Protein AF-0000000076825259 (afdb_homodimer)

Structure (mmCIF, N/CA/C/O backbone):
data_AF-0000000076825259-model_v1
#
loop_
_entity.id
_entity.type
_entity.pdbx_description
1 polymer 'Uncharacterized protein'
#
loop_
_atom_site.group_PDB
_atom_site.id
_atom_site.type_symbol
_atom_site.label_atom_id
_atom_site.label_alt_id
_atom_site.label_comp_id
_atom_site.label_asym_id
_atom_site.label_entity_id
_atom_site.label_seq_id
_atom_site.pdbx_PDB_ins_code
_atom_site.Cartn_x
_atom_site.Cartn_y
_atom_site.Cartn_z
_atom_site.occupancy
_atom_site.B_iso_or_equiv
_atom_site.auth_seq_id
_atom_site.auth_comp_id
_atom_site.auth_asym_id
_atom_site.auth_atom_id
_atom_site.pdbx_PDB_model_num
ATOM 1 N N . ASP A 1 1 ? 4.707 6.188 11.031 1 58.16 1 ASP A N 1
ATOM 2 C CA . ASP A 1 1 ? 6.031 5.586 11.148 1 58.16 1 ASP A CA 1
ATOM 3 C C . ASP A 1 1 ? 6.48 5.535 12.609 1 58.16 1 ASP A C 1
ATOM 5 O O . ASP A 1 1 ? 5.793 6.055 13.492 1 58.16 1 ASP A O 1
ATOM 9 N N . GLY A 1 2 ? 7.48 4.73 12.797 1 63.31 2 GLY A N 1
ATOM 10 C CA . GLY A 1 2 ? 8.055 4.609 14.125 1 63.31 2 GLY A CA 1
ATOM 11 C C . GLY A 1 2 ? 8.508 5.938 14.703 1 63.31 2 GLY A C 1
ATOM 12 O O . GLY A 1 2 ? 8.711 6.059 15.914 1 63.31 2 GLY A O 1
ATOM 13 N N . HIS A 1 3 ? 8.562 6.957 13.906 1 67.62 3 HIS A N 1
ATOM 14 C CA . HIS A 1 3 ? 9 8.273 14.359 1 67.62 3 HIS A CA 1
ATOM 15 C C . HIS A 1 3 ? 7.816 9.203 14.586 1 67.62 3 HIS A C 1
ATOM 17 O O . HIS A 1 3 ? 7.996 10.391 14.852 1 67.62 3 HIS A O 1
ATOM 23 N N . ALA A 1 4 ? 6.652 8.648 14.461 1 72.81 4 ALA A N 1
ATOM 24 C CA . ALA A 1 4 ? 5.43 9.438 14.609 1 72.81 4 ALA A CA 1
ATOM 25 C C . ALA A 1 4 ? 5.434 10.641 13.68 1 72.81 4 ALA A C 1
ATOM 27 O O . ALA A 1 4 ? 5.148 11.766 14.102 1 72.81 4 ALA A O 1
ATOM 28 N N . ALA A 1 5 ? 5.891 10.367 12.516 1 82.06 5 ALA A N 1
ATOM 29 C CA . ALA A 1 5 ? 6.059 11.453 11.555 1 82.06 5 ALA A CA 1
ATOM 30 C C . ALA A 1 5 ? 5.285 11.172 10.273 1 82.06 5 ALA A C 1
ATOM 32 O O . ALA A 1 5 ? 4.965 10.016 9.969 1 82.06 5 ALA A O 1
ATOM 33 N N . VAL A 1 6 ? 4.996 12.242 9.602 1 83.31 6 VAL A N 1
ATOM 34 C CA . VAL A 1 6 ? 4.375 12.203 8.281 1 83.31 6 VAL A CA 1
ATOM 35 C C . VAL A 1 6 ? 5.34 12.758 7.242 1 83.31 6 VAL A C 1
ATOM 37 O O . VAL A 1 6 ? 5.949 13.812 7.449 1 83.31 6 VAL A O 1
ATOM 40 N N . PHE A 1 7 ? 5.539 11.953 6.242 1 87.38 7 PHE A N 1
ATOM 41 C CA . PHE A 1 7 ? 6.32 12.43 5.105 1 87.38 7 PHE A CA 1
ATOM 42 C C . PHE A 1 7 ? 5.406 12.852 3.961 1 87.38 7 PHE A C 1
ATOM 44 O O . PHE A 1 7 ? 4.559 12.078 3.516 1 87.38 7 PHE A O 1
ATOM 51 N N . LEU A 1 8 ? 5.582 14.07 3.521 1 84.69 8 LEU A N 1
ATOM 52 C CA . LEU A 1 8 ? 4.734 14.602 2.465 1 84.69 8 LEU A CA 1
ATOM 53 C C . LEU A 1 8 ? 5.57 15.055 1.272 1 84.69 8 LEU A C 1
ATOM 55 O O . LEU A 1 8 ? 6.488 15.867 1.425 1 84.69 8 LEU A O 1
ATOM 59 N N . ALA A 1 9 ? 5.223 14.453 0.192 1 86.5 9 ALA A N 1
ATOM 60 C CA . ALA A 1 9 ? 5.879 14.898 -1.033 1 86.5 9 ALA A CA 1
ATOM 61 C C . ALA A 1 9 ? 5.184 16.125 -1.615 1 86.5 9 ALA A C 1
ATOM 63 O O . ALA A 1 9 ? 3.961 16.25 -1.521 1 86.5 9 ALA A O 1
ATOM 64 N N . HIS A 1 10 ? 5.895 17.016 -2.115 1 80.31 10 HIS A N 1
ATOM 65 C CA . HIS A 1 10 ? 5.398 18.156 -2.865 1 80.31 10 HIS A CA 1
ATOM 66 C C . HIS A 1 10 ? 6.27 18.438 -4.086 1 80.31 10 HIS A C 1
ATOM 68 O O . HIS A 1 10 ? 7.34 17.844 -4.238 1 80.31 10 HIS A O 1
ATOM 74 N N . PRO A 1 11 ? 5.816 19.188 -5 1 80.19 11 PRO A N 1
ATOM 75 C CA . PRO A 1 11 ? 6.488 19.344 -6.293 1 80.19 11 PRO A CA 1
ATOM 76 C C . PRO A 1 11 ? 7.961 19.719 -6.152 1 80.19 11 PRO A C 1
ATOM 78 O O . PRO A 1 11 ? 8.781 19.344 -7 1 80.19 11 PRO A O 1
ATOM 81 N N . ASP A 1 12 ? 8.344 20.453 -5.094 1 87.56 12 ASP A N 1
ATOM 82 C CA . ASP A 1 12 ? 9.719 20.922 -4.953 1 87.56 12 ASP A CA 1
ATOM 83 C C . ASP A 1 12 ? 10.531 20 -4.051 1 87.56 12 ASP A C 1
ATOM 85 O O . ASP A 1 12 ? 11.727 20.203 -3.84 1 87.56 12 ASP A O 1
ATOM 89 N N . GLY A 1 13 ? 9.836 19.047 -3.51 1 91.19 13 GLY A N 1
ATOM 90 C CA . GLY A 1 13 ? 10.523 18.125 -2.615 1 91.19 13 GLY A CA 1
ATOM 91 C C . GLY A 1 13 ? 9.594 17.422 -1.649 1 91.19 13 GLY A C 1
ATOM 92 O O . GLY A 1 13 ? 8.5 16.984 -2.033 1 91.19 13 GLY A O 1
ATOM 93 N N . PHE A 1 14 ? 10.117 17.156 -0.468 1 90 14 PHE A N 1
ATOM 94 C CA . PHE A 1 14 ? 9.258 16.547 0.537 1 90 14 PHE A CA 1
ATOM 95 C C . PHE A 1 14 ? 9.57 17.078 1.925 1 90 14 PHE A C 1
ATOM 97 O O . PHE A 1 14 ? 10.664 17.594 2.166 1 90 14 PHE A O 1
ATOM 104 N N . ILE A 1 15 ? 8.594 16.969 2.811 1 87.81 15 ILE A N 1
ATOM 105 C CA . ILE A 1 15 ? 8.766 17.422 4.184 1 87.81 15 ILE A CA 1
ATOM 106 C C . ILE A 1 15 ? 8.492 16.281 5.148 1 87.81 15 ILE A C 1
ATOM 108 O O . ILE A 1 15 ? 7.789 15.32 4.805 1 87.81 15 ILE A O 1
ATOM 112 N N . ALA A 1 16 ? 9.148 16.297 6.203 1 89.06 16 ALA A N 1
ATOM 113 C CA . ALA A 1 16 ? 8.883 15.43 7.344 1 89.06 16 ALA A CA 1
ATOM 114 C C . ALA A 1 16 ? 8.367 16.234 8.531 1 89.06 16 ALA A C 1
ATOM 116 O O . ALA A 1 16 ? 8.977 17.234 8.93 1 89.06 16 ALA A O 1
ATOM 117 N N . VAL A 1 17 ? 7.25 15.836 8.977 1 85.06 17 VAL A N 1
ATOM 118 C CA . VAL A 1 17 ? 6.633 16.562 10.078 1 85.06 17 VAL A CA 1
ATOM 119 C C . VAL A 1 17 ? 6.215 15.586 11.172 1 85.06 17 VAL A C 1
ATOM 121 O O . VAL A 1 17 ? 5.621 14.539 10.883 1 85.06 17 VAL A O 1
ATOM 124 N N . ARG A 1 18 ? 6.574 15.953 12.359 1 83.88 18 ARG A N 1
ATOM 125 C CA . ARG A 1 18 ? 6.102 15.117 13.461 1 83.88 18 ARG A CA 1
ATOM 126 C C . ARG A 1 18 ? 4.609 15.328 13.703 1 83.88 18 ARG A C 1
ATOM 128 O O . ARG A 1 18 ? 4.133 16.469 13.727 1 83.88 18 ARG A O 1
ATOM 135 N N . THR A 1 19 ? 3.932 14.258 13.82 1 83.31 19 THR A N 1
ATOM 136 C CA . THR A 1 19 ? 2.482 14.305 13.984 1 83.31 19 THR A CA 1
ATOM 137 C C . THR A 1 19 ? 2.107 15.133 15.211 1 83.31 19 THR A C 1
ATOM 139 O O . THR A 1 19 ? 1.187 15.953 15.156 1 83.31 19 THR A O 1
ATOM 142 N N . LYS A 1 20 ? 2.809 14.906 16.266 1 83.5 20 LYS A N 1
ATOM 143 C CA . LYS A 1 20 ? 2.533 15.648 17.484 1 83.5 20 LYS A CA 1
ATOM 144 C C . LYS A 1 20 ? 2.67 17.156 17.266 1 83.5 20 LYS A C 1
ATOM 146 O O . LYS A 1 20 ? 1.857 17.938 17.75 1 83.5 20 LYS A O 1
ATOM 151 N N . ALA A 1 21 ? 3.715 17.5 16.578 1 83.62 21 ALA A N 1
ATOM 152 C CA . ALA A 1 21 ? 3.939 18.906 16.312 1 83.62 21 ALA A CA 1
ATOM 153 C C . ALA A 1 21 ? 2.795 19.5 15.484 1 83.62 21 ALA A C 1
ATOM 155 O O . ALA A 1 21 ? 2.389 20.641 15.703 1 83.62 21 ALA A O 1
ATOM 156 N N . LEU A 1 22 ? 2.262 18.781 14.57 1 83.56 22 LEU A N 1
ATOM 157 C CA . LEU A 1 22 ? 1.142 19.219 13.742 1 83.56 22 LEU A CA 1
ATOM 158 C C . LEU A 1 22 ? -0.106 19.438 14.594 1 83.56 22 LEU A C 1
ATOM 160 O O . LEU A 1 22 ? -0.79 20.453 14.453 1 83.56 22 LEU A O 1
ATOM 164 N N . ILE A 1 23 ? -0.311 18.516 15.43 1 83.94 23 ILE A N 1
ATOM 165 C CA . ILE A 1 23 ? -1.503 18.547 16.266 1 83.94 23 ILE A CA 1
ATOM 166 C C . ILE A 1 23 ? -1.432 19.75 17.219 1 83.94 23 ILE A C 1
ATOM 168 O O . ILE A 1 23 ? -2.395 20.5 17.344 1 83.94 23 ILE A O 1
ATOM 172 N N . GLU A 1 24 ? -0.313 19.891 17.797 1 85.5 24 GLU A N 1
ATOM 173 C CA . GLU A 1 24 ? -0.127 21 18.719 1 85.5 24 GLU A CA 1
ATOM 174 C C . GLU A 1 24 ? -0.265 22.344 18.016 1 85.5 24 GLU A C 1
ATOM 176 O O . GLU A 1 24 ? -0.879 23.281 18.531 1 85.5 24 GLU A O 1
ATOM 181 N N . ALA A 1 25 ? 0.325 22.391 16.891 1 83.56 25 ALA A N 1
ATOM 182 C CA . ALA A 1 25 ? 0.227 23.625 16.109 1 83.56 25 ALA A CA 1
ATOM 183 C C . ALA A 1 25 ? -1.223 23.922 15.742 1 83.56 25 ALA A C 1
ATOM 185 O O . ALA A 1 25 ? -1.646 25.078 15.766 1 83.56 25 ALA A O 1
ATOM 186 N N . SER A 1 26 ? -1.933 22.953 15.344 1 83.31 26 SER A N 1
ATOM 187 C CA . SER A 1 26 ? -3.336 23.125 14.977 1 83.31 26 SER A CA 1
ATOM 188 C C . SER A 1 26 ? -4.176 23.547 16.172 1 83.31 26 SER A C 1
ATOM 190 O O . SER A 1 26 ? -5.098 24.359 16.031 1 83.31 26 SER A O 1
ATOM 192 N N . GLU A 1 27 ? -3.852 22.969 17.297 1 84.12 27 GLU A N 1
ATOM 193 C CA . GLU A 1 27 ? -4.559 23.344 18.516 1 84.12 27 GLU A CA 1
ATOM 194 C C . GLU A 1 27 ? -4.305 24.797 18.891 1 84.12 27 GLU A C 1
ATOM 196 O O . GLU A 1 27 ? -5.223 25.516 19.297 1 84.12 27 GLU A O 1
ATOM 201 N N . GLU A 1 28 ? -3.113 25.109 18.781 1 83.19 28 GLU A N 1
ATOM 202 C CA . GLU A 1 28 ? -2.756 26.484 19.062 1 83.19 28 GLU A CA 1
ATOM 203 C C . GLU A 1 28 ? -3.48 27.453 18.125 1 83.19 28 GLU A C 1
ATOM 205 O O . GLU A 1 28 ? -3.934 28.516 18.562 1 83.19 28 GLU A O 1
ATOM 210 N N . ALA A 1 29 ? -3.551 27.062 16.906 1 78.81 29 ALA A N 1
ATOM 211 C CA . ALA A 1 29 ? -4.238 27.906 15.93 1 78.81 29 ALA A CA 1
ATOM 212 C C . ALA A 1 29 ? -5.719 28.031 16.266 1 78.81 29 ALA A C 1
ATOM 214 O O . ALA A 1 29 ? -6.297 29.125 16.125 1 78.81 29 ALA A O 1
ATOM 215 N N . ARG A 1 30 ? -6.305 26.984 16.656 1 78.56 30 ARG A N 1
ATOM 216 C CA . ARG A 1 30 ? -7.723 26.984 17 1 78.56 30 ARG A CA 1
ATOM 217 C C . ARG A 1 30 ? -7.992 27.859 18.219 1 78.56 30 ARG A C 1
ATOM 219 O O . ARG A 1 30 ? -9.008 28.547 18.297 1 78.56 30 ARG A O 1
ATOM 226 N N . GLU A 1 31 ? -7.152 27.766 19.172 1 81 31 GLU A N 1
ATOM 227 C CA . GLU A 1 31 ? -7.316 28.531 20.406 1 81 31 GLU A CA 1
ATOM 228 C C . GLU A 1 31 ? -7.16 30.031 20.156 1 81 31 GLU A C 1
ATOM 230 O O . GLU A 1 31 ? -7.832 30.844 20.781 1 81 31 GLU A O 1
ATOM 235 N N . LYS A 1 32 ? -6.262 30.328 19.359 1 76.38 32 LYS A N 1
ATOM 236 C CA . LYS A 1 32 ? -6.008 31.734 19.078 1 76.38 32 LYS A CA 1
ATOM 237 C C . LYS A 1 32 ? -7.074 32.312 18.156 1 76.38 32 LYS A C 1
ATOM 239 O O . LYS A 1 32 ? -7.16 33.531 17.969 1 76.38 32 LYS A O 1
ATOM 244 N N . GLY A 1 33 ? -8.094 31.484 17.797 1 67.06 33 GLY A N 1
ATOM 245 C CA . GLY A 1 33 ? -9.242 31.906 17 1 67.06 33 GLY A CA 1
ATOM 246 C C . GLY A 1 33 ? -8.875 32.344 15.594 1 67.06 33 GLY A C 1
ATOM 247 O O . GLY A 1 33 ? -9.688 32.906 14.883 1 67.06 33 GLY A O 1
ATOM 248 N N . LYS A 1 34 ? -7.609 32.562 15.336 1 58.53 34 LYS A N 1
ATOM 249 C CA . LYS A 1 34 ? -7.16 33 14.008 1 58.53 34 LYS A CA 1
ATOM 250 C C . LYS A 1 34 ? -6.703 31.812 13.172 1 58.53 34 LYS A C 1
ATOM 252 O O . LYS A 1 34 ? -6.25 30.797 13.719 1 58.53 34 LYS A O 1
ATOM 257 N N . ALA A 1 35 ? -7.348 31.594 12.031 1 55.56 35 ALA A N 1
ATOM 258 C CA . ALA A 1 35 ? -6.816 30.625 11.07 1 55.56 35 ALA A CA 1
ATOM 259 C C . ALA A 1 35 ? -5.293 30.578 11.125 1 55.56 35 ALA A C 1
ATOM 261 O O . ALA A 1 35 ? -4.629 31.594 10.93 1 55.56 35 ALA A O 1
ATOM 262 N N . SER A 1 36 ? -4.734 29.781 12.141 1 57.09 36 SER A N 1
ATOM 263 C CA . SER A 1 36 ? -3.277 29.719 12.195 1 57.09 36 SER A CA 1
ATOM 264 C C . SER A 1 36 ? -2.666 29.797 10.805 1 57.09 36 SER A C 1
ATOM 266 O O . SER A 1 36 ? -3.15 29.156 9.875 1 57.09 36 SER A O 1
ATOM 268 N N . THR A 1 37 ? -2.057 30.953 10.531 1 62.72 37 THR A N 1
ATOM 269 C CA . THR A 1 37 ? -1.27 31.156 9.32 1 62.72 37 THR A CA 1
ATOM 270 C C . THR A 1 37 ? -0.202 30.078 9.18 1 62.72 37 THR A C 1
ATOM 272 O O . THR A 1 37 ? 0.512 30.031 8.172 1 62.72 37 THR A O 1
ATOM 275 N N . ARG A 1 38 ? -0.293 29.188 10.266 1 73.56 38 ARG A N 1
ATOM 276 C CA . ARG A 1 38 ? 0.777 28.203 10.203 1 73.56 38 ARG A CA 1
ATOM 277 C C . ARG A 1 38 ? 0.398 27.047 9.281 1 73.56 38 ARG A C 1
ATOM 279 O O . ARG A 1 38 ? -0.751 26.594 9.281 1 73.56 38 ARG A O 1
ATOM 286 N N . CYS A 1 39 ? 1.329 26.812 8.43 1 79.75 39 CYS A N 1
ATOM 287 C CA . CYS A 1 39 ? 1.182 25.688 7.523 1 79.75 39 CYS A CA 1
ATOM 288 C C . CYS A 1 39 ? 2.055 24.516 7.965 1 79.75 39 CYS A C 1
ATOM 290 O O . CYS A 1 39 ? 2.781 24.609 8.953 1 79.75 39 CYS A O 1
ATOM 292 N N . ALA A 1 40 ? 1.843 23.406 7.41 1 79.5 40 ALA A N 1
ATOM 293 C CA . ALA A 1 40 ? 2.578 22.188 7.766 1 79.5 40 ALA A CA 1
ATOM 294 C C . ALA A 1 40 ? 4.086 22.422 7.676 1 79.5 40 ALA A C 1
ATOM 296 O O . ALA A 1 40 ? 4.848 21.891 8.484 1 79.5 40 ALA A O 1
ATOM 297 N N . GLN A 1 41 ? 4.457 23.312 6.777 1 78.5 41 GLN A N 1
ATOM 298 C CA . GLN A 1 41 ? 5.875 23.578 6.57 1 78.5 41 GLN A CA 1
ATOM 299 C C . GLN A 1 41 ? 6.484 24.281 7.777 1 78.5 41 GLN A C 1
ATOM 301 O O . GLN A 1 41 ? 7.688 24.172 8.031 1 78.5 41 GLN A O 1
ATOM 306 N N . ASP A 1 42 ? 5.574 24.938 8.453 1 80.88 42 ASP A N 1
ATOM 307 C CA . ASP A 1 42 ? 6.055 25.641 9.648 1 80.88 42 ASP A CA 1
ATOM 308 C C . ASP A 1 42 ? 6.367 24.656 10.766 1 80.88 42 ASP A C 1
ATOM 310 O O . ASP A 1 42 ? 7.109 24.969 11.695 1 80.88 42 ASP A O 1
ATOM 314 N N . CYS A 1 43 ? 5.766 23.5 10.578 1 79.38 43 CYS A N 1
ATOM 315 C CA . CYS A 1 43 ? 5.926 22.5 11.633 1 79.38 43 CYS A CA 1
ATOM 316 C C . CYS A 1 43 ? 6.926 21.438 11.219 1 79.38 43 CYS A C 1
ATOM 318 O O . CYS A 1 43 ? 7.195 20.5 11.977 1 79.38 43 CYS A O 1
ATOM 320 N N . CYS A 1 44 ? 7.426 21.656 9.969 1 79.5 44 CYS A N 1
ATOM 321 C CA . CYS A 1 44 ? 8.234 20.562 9.469 1 79.5 44 CYS A CA 1
ATOM 322 C C . CYS A 1 44 ? 9.594 20.516 10.164 1 79.5 44 CYS A C 1
ATOM 324 O O . CYS A 1 44 ? 10.109 21.547 10.578 1 79.5 44 CYS A O 1
ATOM 326 N N . VAL A 1 45 ? 9.992 19.312 10.453 1 80.12 45 VAL A N 1
ATOM 327 C CA . VAL A 1 45 ? 11.32 19.078 11.008 1 80.12 45 VAL A CA 1
ATOM 328 C C . VAL A 1 45 ? 12.367 19.203 9.898 1 80.12 45 VAL A C 1
ATOM 330 O O . VAL A 1 45 ? 13.469 19.703 10.133 1 80.12 45 VAL A O 1
ATOM 333 N N . THR A 1 46 ? 11.953 18.734 8.766 1 87.44 46 T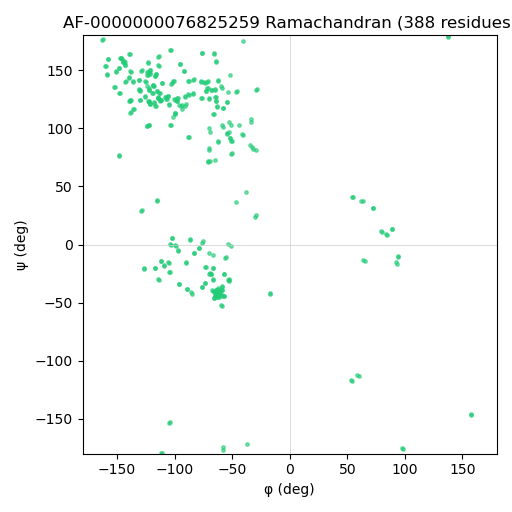HR A N 1
ATOM 334 C CA . THR A 1 46 ? 12.859 18.828 7.621 1 87.44 46 THR A CA 1
ATOM 335 C C . THR A 1 46 ? 12.094 19.125 6.344 1 87.44 46 THR A C 1
ATOM 337 O O . THR A 1 46 ? 10.938 18.719 6.191 1 87.44 46 THR A O 1
ATOM 340 N N . ASP A 1 47 ? 12.672 19.969 5.531 1 88.06 47 ASP A N 1
ATOM 341 C CA . ASP A 1 47 ? 12.234 20.266 4.172 1 88.06 47 ASP A CA 1
ATOM 342 C C . ASP A 1 47 ? 13.344 19.984 3.164 1 88.06 47 ASP A C 1
ATOM 344 O O . ASP A 1 47 ? 14.297 20.75 3.041 1 88.06 47 ASP A O 1
ATOM 348 N N . VAL A 1 48 ? 13.203 18.875 2.488 1 93 48 VAL A N 1
ATOM 349 C CA . VAL A 1 48 ? 14.266 18.422 1.595 1 93 48 VAL A CA 1
ATOM 350 C C . VAL A 1 48 ? 13.922 18.797 0.155 1 93 48 VAL A C 1
ATOM 352 O O . VAL A 1 48 ? 12.945 18.312 -0.406 1 93 48 VAL A O 1
ATOM 355 N N . PRO A 1 49 ? 14.727 19.75 -0.416 1 92.12 49 PRO A N 1
ATOM 356 C CA . PRO A 1 49 ? 14.508 20.062 -1.831 1 92.12 49 PRO A CA 1
ATOM 357 C C . PRO A 1 49 ? 14.844 18.891 -2.748 1 92.12 49 PRO A C 1
ATOM 359 O O . PRO A 1 49 ? 16 18.469 -2.83 1 92.12 49 PRO A O 1
ATOM 362 N N . LEU A 1 50 ? 13.859 18.344 -3.352 1 93.06 50 LEU A N 1
ATOM 363 C CA . LEU A 1 50 ? 13.969 17.219 -4.289 1 93.06 50 LEU A CA 1
ATOM 364 C C . LEU A 1 50 ? 12.883 17.297 -5.355 1 93.06 50 LEU A C 1
ATOM 366 O O . LEU A 1 50 ? 11.961 16.484 -5.367 1 93.06 50 LEU A O 1
ATOM 370 N N . PRO A 1 51 ? 13.117 18.188 -6.254 1 90.19 51 PRO A N 1
ATOM 371 C CA . PRO A 1 51 ? 12.086 18.406 -7.27 1 90.19 51 PRO A CA 1
ATOM 372 C C . PRO A 1 51 ? 11.773 17.141 -8.07 1 90.19 51 PRO A C 1
ATOM 374 O O . PRO A 1 51 ? 12.688 16.406 -8.453 1 90.19 51 PRO A O 1
ATOM 377 N N . GLY A 1 52 ? 10.5 16.891 -8.258 1 87.25 52 GLY A N 1
ATOM 378 C CA . GLY A 1 52 ? 10.062 15.773 -9.086 1 87.25 52 GLY A CA 1
ATOM 379 C C . GLY A 1 52 ? 9.898 14.484 -8.312 1 87.25 52 GLY A C 1
ATOM 380 O O . GLY A 1 52 ? 9.805 13.406 -8.906 1 87.25 52 GLY A O 1
ATOM 381 N N . VAL A 1 53 ? 9.891 14.594 -6.977 1 91 53 VAL A N 1
ATOM 382 C CA . VAL A 1 53 ? 9.688 13.414 -6.145 1 91 53 VAL A CA 1
ATOM 383 C C . VAL A 1 53 ? 8.297 12.836 -6.387 1 91 53 VAL A C 1
ATOM 385 O O . VAL A 1 53 ? 7.309 13.578 -6.402 1 91 53 VAL A O 1
ATOM 388 N N . THR A 1 54 ? 8.266 11.562 -6.691 1 84.81 54 THR A N 1
ATOM 389 C CA . THR A 1 54 ? 6.98 10.953 -7.027 1 84.81 54 THR A CA 1
ATOM 390 C C . THR A 1 54 ? 6.621 9.867 -6.023 1 84.81 54 THR A C 1
ATOM 392 O O . THR A 1 54 ? 5.449 9.516 -5.875 1 84.81 54 THR A O 1
ATOM 395 N N . LEU A 1 55 ? 7.637 9.375 -5.32 1 90.19 55 LEU A N 1
ATOM 396 C CA . LEU A 1 55 ? 7.402 8.242 -4.434 1 90.19 55 LEU A CA 1
ATOM 397 C C . LEU A 1 55 ? 8.312 8.32 -3.209 1 90.19 55 LEU A C 1
ATOM 399 O O . LEU A 1 55 ? 9.5 8.617 -3.332 1 90.19 55 LEU A O 1
ATOM 403 N N . LEU A 1 56 ? 7.73 8.172 -2.062 1 91.12 56 LEU A N 1
ATOM 404 C CA . LEU A 1 56 ? 8.438 8.047 -0.792 1 91.12 56 LEU A CA 1
ATOM 405 C C . LEU A 1 56 ? 8.133 6.711 -0.125 1 91.12 56 LEU A C 1
ATOM 407 O O . LEU A 1 56 ? 6.973 6.289 -0.077 1 91.12 56 LEU A O 1
ATOM 411 N N . ALA A 1 57 ? 9.188 6.004 0.297 1 92.12 57 ALA A N 1
ATOM 412 C CA . ALA A 1 57 ? 8.969 4.723 0.963 1 92.12 57 ALA A CA 1
ATOM 413 C C . ALA A 1 57 ? 9.914 4.551 2.145 1 92.12 57 ALA A C 1
ATOM 415 O O . ALA A 1 57 ? 11.133 4.617 1.981 1 92.12 57 ALA A O 1
ATOM 416 N N . LEU A 1 58 ? 9.32 4.332 3.248 1 91.19 58 LEU A N 1
ATOM 417 C CA . LEU A 1 58 ? 10.102 4.047 4.445 1 91.19 58 LEU A CA 1
ATOM 418 C C . LEU A 1 58 ? 10.391 2.555 4.562 1 91.19 58 LEU A C 1
ATOM 420 O O . LEU A 1 58 ? 9.516 1.726 4.301 1 91.19 58 LEU A O 1
ATOM 424 N N . SER A 1 59 ? 11.625 2.322 5 1 90.81 59 SER A N 1
ATOM 425 C CA . SER A 1 59 ? 11.969 0.922 5.223 1 90.81 59 SER A CA 1
ATOM 426 C C . SER A 1 59 ? 11.141 0.324 6.355 1 90.81 59 SER A C 1
ATOM 428 O O . SER A 1 59 ? 10.531 1.056 7.141 1 90.81 59 SER A O 1
ATOM 430 N N . ARG A 1 60 ? 11.148 -0.999 6.422 1 84.44 60 ARG A N 1
ATOM 431 C CA . ARG A 1 60 ? 10.312 -1.699 7.395 1 84.44 60 ARG A CA 1
ATOM 432 C C . ARG A 1 60 ? 10.711 -1.325 8.82 1 84.44 60 ARG A C 1
ATOM 434 O O . ARG A 1 60 ? 9.844 -1.158 9.688 1 84.44 60 ARG A O 1
ATOM 441 N N . ASP A 1 61 ? 11.922 -1.307 9.062 1 84.81 61 ASP A N 1
ATOM 442 C CA . ASP A 1 61 ? 12.391 -0.953 10.406 1 84.81 61 ASP A CA 1
ATOM 443 C C . ASP A 1 61 ? 12.359 0.56 10.609 1 84.81 61 ASP A C 1
ATOM 445 O O . ASP A 1 61 ? 12.805 1.058 11.648 1 84.81 61 ASP A O 1
ATOM 449 N N . GLN A 1 62 ? 11.984 1.305 9.57 1 87.62 62 GLN A N 1
ATOM 450 C CA . GLN A 1 62 ? 11.742 2.742 9.617 1 87.62 62 GLN A CA 1
ATOM 451 C C . GLN A 1 62 ? 13.055 3.518 9.758 1 87.62 62 GLN A C 1
ATOM 453 O O . GLN A 1 62 ? 13.07 4.629 10.289 1 87.62 62 GLN A O 1
ATOM 458 N N . SER A 1 63 ? 14.062 2.938 9.188 1 92.5 63 SER A N 1
ATOM 459 C CA . SER A 1 63 ? 15.367 3.564 9.375 1 92.5 63 SER A CA 1
ATOM 460 C C . SER A 1 63 ? 15.805 4.301 8.117 1 92.5 63 SER A C 1
ATOM 462 O O . SER A 1 63 ? 16.656 5.199 8.18 1 92.5 63 SER A O 1
ATOM 464 N N . VAL A 1 64 ? 15.281 3.902 7.031 1 94.56 64 VAL A N 1
ATOM 465 C CA . VAL A 1 64 ? 15.727 4.488 5.77 1 94.56 64 VAL A CA 1
ATOM 466 C C . VAL A 1 64 ? 14.516 4.918 4.945 1 94.56 64 VAL A C 1
ATOM 468 O O . VAL A 1 64 ? 13.547 4.168 4.816 1 94.56 64 VAL A O 1
ATOM 471 N N . LEU A 1 65 ? 14.57 6.121 4.422 1 95.19 65 LEU A N 1
ATOM 472 C CA . LEU A 1 65 ? 13.547 6.621 3.508 1 95.19 65 LEU A CA 1
ATOM 473 C C . LEU A 1 65 ? 14.062 6.625 2.072 1 95.19 65 LEU A C 1
ATOM 475 O O . LEU A 1 65 ? 15.094 7.23 1.775 1 95.19 65 LEU A O 1
ATOM 479 N N . ALA A 1 66 ? 13.406 5.926 1.246 1 96.06 66 ALA A N 1
ATOM 480 C CA . ALA A 1 66 ? 13.688 5.988 -0.185 1 96.06 66 ALA A CA 1
ATOM 481 C C . ALA A 1 66 ? 12.828 7.043 -0.87 1 96.06 66 ALA A C 1
ATOM 483 O O . ALA A 1 66 ? 11.609 7.078 -0.68 1 96.06 66 ALA A O 1
ATOM 484 N N . ALA A 1 67 ? 13.391 7.957 -1.603 1 95.81 67 ALA A N 1
ATOM 485 C CA . ALA A 1 67 ? 12.711 8.977 -2.391 1 95.81 67 ALA A CA 1
ATOM 486 C C . ALA A 1 67 ? 13.023 8.82 -3.877 1 95.81 67 ALA A C 1
ATOM 488 O O . ALA A 1 67 ? 14.188 8.859 -4.277 1 95.81 67 ALA A O 1
ATOM 489 N N . CYS A 1 68 ? 11.977 8.656 -4.684 1 94.19 68 CYS A N 1
ATOM 490 C CA . CYS A 1 68 ? 12.164 8.406 -6.105 1 94.19 68 CYS A CA 1
ATOM 491 C C . CYS A 1 68 ? 11.836 9.641 -6.93 1 94.19 68 CYS A C 1
ATOM 493 O O . CYS A 1 68 ? 10.773 10.25 -6.746 1 94.19 68 CYS A O 1
ATOM 495 N N . THR A 1 69 ? 12.766 10.039 -7.797 1 93.25 69 THR A N 1
ATOM 496 C CA . THR A 1 69 ? 12.586 11.109 -8.766 1 93.25 69 THR A CA 1
ATOM 497 C C . THR A 1 69 ? 12.859 10.602 -10.188 1 93.25 69 THR A C 1
ATOM 499 O O . THR A 1 69 ? 14.016 10.5 -10.602 1 93.25 69 THR A O 1
ATOM 502 N N . GLY A 1 70 ? 11.758 10.367 -10.875 1 89.75 70 GLY A N 1
ATOM 503 C CA . GLY A 1 70 ? 11.984 9.766 -12.18 1 89.75 70 GLY A CA 1
ATOM 504 C C . GLY A 1 70 ? 12.719 8.438 -12.109 1 89.75 70 GLY A C 1
ATOM 505 O O . GLY A 1 70 ? 12.203 7.473 -11.539 1 89.75 70 GLY A O 1
ATOM 506 N N . SER A 1 71 ? 13.992 8.516 -12.648 1 91.69 71 SER A N 1
ATOM 507 C CA . SER A 1 71 ? 14.766 7.277 -12.664 1 91.69 71 SER A CA 1
ATOM 508 C C . SER A 1 71 ? 15.758 7.23 -11.508 1 91.69 71 SER A C 1
ATOM 510 O O . SER A 1 71 ? 16.469 6.238 -11.328 1 91.69 71 SER A O 1
ATOM 512 N N . GLU A 1 72 ? 15.773 8.266 -10.703 1 93.88 72 GLU A N 1
ATOM 513 C CA . GLU A 1 72 ? 16.719 8.344 -9.602 1 93.88 72 GLU A CA 1
ATOM 514 C C . GLU A 1 72 ? 16.062 8 -8.273 1 93.88 72 GLU A C 1
ATOM 516 O O . GLU A 1 72 ? 14.914 8.375 -8.023 1 93.88 72 GLU A O 1
ATOM 521 N N . ILE A 1 73 ? 16.797 7.281 -7.465 1 96.25 73 ILE A N 1
ATOM 522 C CA . ILE A 1 73 ? 16.359 6.969 -6.109 1 96.25 73 ILE A CA 1
ATOM 523 C C . ILE A 1 73 ? 17.391 7.484 -5.105 1 96.25 73 ILE A C 1
ATOM 525 O O . ILE A 1 73 ? 18.578 7.184 -5.219 1 96.25 73 ILE A O 1
ATOM 529 N N . GLN A 1 74 ? 16.969 8.297 -4.207 1 97 74 GLN A N 1
ATOM 530 C CA . GLN A 1 74 ? 17.828 8.781 -3.127 1 97 74 GLN A CA 1
ATOM 531 C C . GLN A 1 74 ? 17.391 8.203 -1.782 1 97 74 GLN A C 1
ATOM 533 O O . GLN A 1 74 ? 16.188 8.094 -1.508 1 97 74 GLN A O 1
ATOM 538 N N . PHE A 1 75 ? 18.375 7.82 -0.978 1 97.06 75 PHE A N 1
ATOM 539 C CA . PHE A 1 75 ? 18.109 7.219 0.323 1 97.06 75 PHE A CA 1
ATOM 540 C C . PHE A 1 75 ? 18.562 8.141 1.449 1 97.06 75 PHE A C 1
ATOM 542 O O . PHE A 1 75 ? 19.688 8.648 1.425 1 97.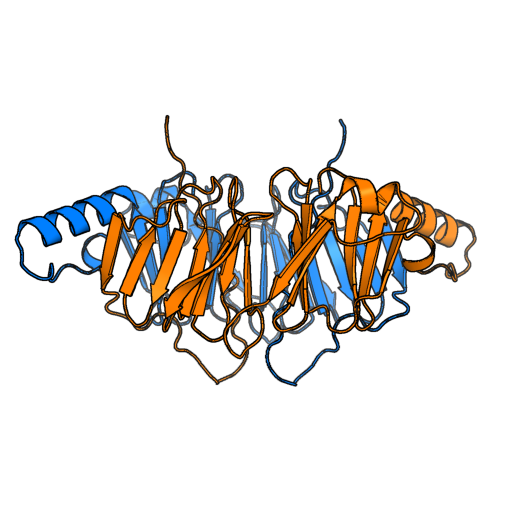06 75 PHE A O 1
ATOM 549 N N . PHE A 1 76 ? 17.672 8.336 2.357 1 96.44 76 PHE A N 1
ATOM 550 C CA . PHE A 1 76 ? 17.953 9.195 3.498 1 96.44 76 PHE A CA 1
ATOM 551 C C . PHE A 1 76 ? 17.859 8.414 4.805 1 96.44 76 PHE A C 1
ATOM 553 O O . PHE A 1 76 ? 16.969 7.578 4.969 1 96.44 76 PHE A O 1
ATOM 560 N N . SER A 1 77 ? 18.797 8.672 5.656 1 95 77 SER A N 1
ATOM 561 C CA . SER A 1 77 ? 18.625 8.195 7.027 1 95 77 SER A CA 1
ATOM 562 C C . SER A 1 77 ? 17.422 8.867 7.695 1 95 77 SER A C 1
ATOM 564 O O . SER A 1 77 ? 17.375 10.094 7.777 1 95 77 SER A O 1
ATOM 566 N N . ALA A 1 78 ? 16.484 7.98 8.18 1 91.88 78 ALA A N 1
ATOM 567 C CA . ALA A 1 78 ? 15.32 8.547 8.852 1 91.88 78 ALA A CA 1
ATOM 568 C C . ALA A 1 78 ? 15.734 9.391 10.047 1 91.88 78 ALA A C 1
ATOM 570 O O . ALA A 1 78 ? 15.164 10.461 10.289 1 91.88 78 ALA A O 1
ATOM 571 N N . THR A 1 79 ? 16.734 8.922 10.758 1 90.62 79 THR A N 1
ATOM 572 C CA . THR A 1 79 ? 17.219 9.656 11.922 1 90.62 79 THR A CA 1
ATOM 573 C C . THR A 1 79 ? 17.781 11.016 11.508 1 90.62 79 THR A C 1
ATOM 575 O O . THR A 1 79 ? 17.5 12.031 12.148 1 90.62 79 THR A O 1
ATOM 578 N N . SER A 1 80 ? 18.484 11.047 10.375 1 92.19 80 SER A N 1
ATOM 579 C CA . SER A 1 80 ? 19.078 12.289 9.898 1 92.19 80 SER A CA 1
ATOM 580 C C . SER A 1 80 ? 18.016 13.297 9.5 1 92.19 80 SER A C 1
ATOM 582 O O . SER A 1 80 ? 18.219 14.508 9.625 1 92.19 80 SER A O 1
ATOM 584 N N . LEU A 1 81 ? 16.891 12.867 9.062 1 92.12 81 LEU A N 1
ATOM 585 C CA . LEU A 1 81 ? 15.812 13.75 8.633 1 92.12 81 LEU A CA 1
ATOM 586 C C . LEU A 1 81 ? 15.25 14.539 9.805 1 92.12 81 LEU A C 1
ATOM 588 O O . LEU A 1 81 ? 14.695 15.625 9.617 1 92.12 81 LEU A O 1
ATOM 592 N N . PHE A 1 82 ? 15.516 14 10.977 1 87.88 82 PHE A N 1
ATOM 593 C CA . PHE A 1 82 ? 14.914 14.664 12.125 1 87.88 82 PHE A CA 1
ATOM 594 C C . PHE A 1 82 ? 15.984 15.328 12.992 1 87.88 82 PHE A C 1
ATOM 596 O O . PHE A 1 82 ? 15.672 16.141 13.852 1 87.88 82 PHE A O 1
ATOM 603 N N . THR A 1 83 ? 17.219 14.961 12.742 1 87.94 83 THR A N 1
ATOM 604 C CA . THR A 1 83 ? 18.234 15.445 13.656 1 87.94 83 THR A CA 1
ATOM 605 C C . THR A 1 83 ? 19.188 16.406 12.953 1 87.94 83 THR A C 1
ATOM 607 O O . THR A 1 83 ? 19.75 17.312 13.578 1 87.94 83 THR A O 1
ATOM 610 N N . ASP A 1 84 ? 19.359 16.203 11.75 1 88.06 84 ASP A N 1
ATOM 611 C CA . ASP A 1 84 ? 20.406 16.938 11.055 1 88.06 84 ASP A CA 1
ATOM 612 C C . ASP A 1 84 ? 19.859 18.234 10.445 1 88.06 84 ASP A C 1
ATOM 614 O O . ASP A 1 84 ? 18.672 18.312 10.109 1 88.06 84 ASP A O 1
ATOM 618 N N . LYS A 1 85 ? 20.703 19.234 10.352 1 84.44 85 LYS A N 1
ATOM 619 C CA . LYS A 1 85 ? 20.312 20.484 9.719 1 84.44 85 LYS A CA 1
ATOM 620 C C . LYS A 1 85 ? 20.516 20.422 8.211 1 84.44 85 LYS A C 1
ATOM 622 O O . LYS A 1 85 ? 19.672 20.938 7.449 1 84.44 85 LYS A O 1
ATOM 627 N N . ASP A 1 86 ? 21.625 19.828 7.859 1 88.69 86 ASP A N 1
ATOM 628 C CA . ASP A 1 86 ? 21.922 19.641 6.445 1 88.69 86 ASP A CA 1
ATOM 629 C C . ASP A 1 86 ? 21.672 18.188 6.031 1 88.69 86 ASP A C 1
ATOM 631 O O . ASP A 1 86 ? 22.516 17.312 6.258 1 88.69 86 ASP A O 1
ATOM 635 N N . ILE A 1 87 ? 20.516 18.094 5.371 1 93 87 ILE A N 1
ATOM 636 C CA . ILE A 1 87 ? 20.109 16.734 5.031 1 93 87 ILE A CA 1
ATOM 637 C C . ILE A 1 87 ? 20.656 16.359 3.652 1 93 87 ILE A C 1
ATOM 639 O O . ILE A 1 87 ? 20.406 17.062 2.67 1 93 87 ILE A O 1
ATOM 643 N N . LYS A 1 88 ? 21.469 15.344 3.637 1 93.88 88 LYS A N 1
ATOM 644 C CA . LYS A 1 88 ? 21.969 14.766 2.393 1 93.88 88 LYS A CA 1
ATOM 645 C C . LYS A 1 88 ? 21.625 13.281 2.299 1 93.88 88 LYS A C 1
ATOM 647 O O . LYS A 1 88 ? 21.562 12.586 3.314 1 93.88 88 LYS A O 1
ATOM 652 N N . PRO A 1 89 ? 21.375 12.875 1.091 1 96 89 PRO A N 1
ATOM 653 C CA . PRO A 1 89 ? 21.156 11.438 0.956 1 96 89 PRO A CA 1
ATOM 654 C C . PRO A 1 89 ? 22.375 10.609 1.347 1 96 89 PRO A C 1
ATOM 656 O O . PRO A 1 89 ? 23.516 11.023 1.094 1 96 89 PRO A O 1
ATOM 659 N N . SER A 1 90 ? 22.125 9.547 1.977 1 94.94 90 SER A N 1
ATOM 660 C CA . SER A 1 90 ? 23.203 8.641 2.34 1 94.94 90 SER A CA 1
ATOM 661 C C . SER A 1 90 ? 23.719 7.875 1.124 1 94.94 90 SER A C 1
ATOM 663 O O . SER A 1 90 ? 24.891 7.477 1.082 1 94.94 90 SER A O 1
ATOM 665 N N . SER A 1 91 ? 22.906 7.594 0.243 1 94.56 91 SER A N 1
ATOM 666 C CA . SER A 1 91 ? 23.25 6.934 -1.012 1 94.56 91 SER A CA 1
ATOM 667 C C . SER A 1 91 ? 22.203 7.211 -2.086 1 94.56 91 SER A C 1
ATOM 669 O O . SER A 1 91 ? 21.125 7.73 -1.793 1 94.56 91 SER A O 1
ATOM 671 N N . SER A 1 92 ? 22.594 7.035 -3.264 1 94.56 92 SER A N 1
ATOM 672 C CA . SER A 1 92 ? 21.688 7.191 -4.395 1 94.56 92 SER A CA 1
ATOM 673 C C . SER A 1 92 ? 21.984 6.164 -5.484 1 94.56 92 SER A C 1
ATOM 675 O O . SER A 1 92 ? 23.062 5.57 -5.512 1 94.56 92 SER A O 1
ATOM 677 N N . CYS A 1 93 ? 20.953 5.879 -6.254 1 92.81 93 CYS A N 1
ATOM 678 C CA . CYS A 1 93 ? 21.156 5.039 -7.426 1 92.81 93 CYS A CA 1
ATOM 679 C C . CYS A 1 93 ? 20.203 5.434 -8.547 1 92.81 93 CYS A C 1
ATOM 681 O O . CYS A 1 93 ? 19.25 6.176 -8.32 1 92.81 93 CYS A O 1
ATOM 683 N N . SER A 1 94 ? 20.531 5.047 -9.758 1 91.25 94 SER A N 1
ATOM 684 C CA . SER A 1 94 ? 19.719 5.336 -10.93 1 91.25 94 SER A CA 1
ATOM 685 C C . SER A 1 94 ? 19.375 4.062 -11.695 1 91.25 94 SER A C 1
ATOM 687 O O . SER A 1 94 ? 20.172 3.127 -11.75 1 91.25 94 SER A O 1
ATOM 689 N N . MET A 1 95 ? 18.203 4.141 -12.086 1 87.81 95 MET A N 1
ATOM 690 C CA . MET A 1 95 ? 17.828 3.014 -12.938 1 87.81 95 MET A CA 1
ATOM 691 C C . MET A 1 95 ? 18.578 3.061 -14.266 1 87.81 95 MET A C 1
ATOM 693 O O . MET A 1 95 ? 18.812 4.141 -14.812 1 87.81 95 MET A O 1
ATOM 697 N N . GLY A 1 96 ? 19.141 1.972 -14.688 1 78.19 96 GLY A N 1
ATOM 698 C CA . GLY A 1 96 ? 19.859 1.896 -15.953 1 78.19 96 GLY A CA 1
ATOM 699 C C . GLY A 1 96 ? 18.953 2 -17.156 1 78.19 96 GLY A C 1
ATOM 700 O O . GLY A 1 96 ? 19.391 2.424 -18.234 1 78.19 96 GLY A O 1
ATOM 701 N N . ARG A 1 97 ? 17.766 1.674 -17.031 1 76.31 97 ARG A N 1
ATOM 702 C CA . ARG A 1 97 ? 16.812 1.67 -18.141 1 76.31 97 ARG A CA 1
ATOM 703 C C . ARG A 1 97 ? 16.016 2.963 -18.188 1 76.31 97 ARG A C 1
ATOM 705 O O . ARG A 1 97 ? 15.945 3.689 -17.188 1 76.31 97 ARG A O 1
ATOM 712 N N . SER A 1 98 ? 15.562 3.221 -19.422 1 76.81 98 SER A N 1
ATOM 713 C CA . SER A 1 98 ? 14.703 4.387 -19.609 1 76.81 98 SER A CA 1
ATOM 714 C C . SER A 1 98 ? 13.383 4.223 -18.859 1 76.81 98 SER A C 1
ATOM 716 O O . SER A 1 98 ? 12.883 3.109 -18.703 1 76.81 98 SER A O 1
ATOM 718 N N . GLY A 1 99 ? 13.031 5.215 -18.188 1 83.12 99 GLY A N 1
ATOM 719 C CA . GLY A 1 99 ? 11.727 5.195 -17.547 1 83.12 99 GLY A CA 1
ATOM 720 C C . GLY A 1 99 ? 11.75 5.742 -16.125 1 83.12 99 GLY A C 1
ATOM 721 O O . GLY A 1 99 ? 12.789 6.207 -15.656 1 83.12 99 GLY A O 1
ATOM 722 N N . SER A 1 100 ? 10.602 5.758 -15.523 1 90.31 100 SER A N 1
ATOM 723 C CA . SER A 1 100 ? 10.445 6.258 -14.156 1 90.31 100 SER A CA 1
ATOM 724 C C . SER A 1 100 ? 10.047 5.137 -13.203 1 90.31 100 SER A C 1
ATOM 726 O O . SER A 1 100 ? 9.523 4.105 -13.625 1 90.31 100 SER A O 1
ATOM 728 N N . VAL A 1 101 ? 10.383 5.301 -11.977 1 92.25 101 VAL A N 1
ATOM 729 C CA . VAL A 1 101 ? 10 4.348 -10.938 1 92.25 101 VAL A CA 1
ATOM 730 C C . VAL A 1 101 ? 8.477 4.309 -10.805 1 92.25 101 VAL A C 1
ATOM 732 O O . VAL A 1 101 ? 7.84 5.336 -10.562 1 92.25 101 VAL A O 1
ATOM 735 N N . LYS A 1 102 ? 7.941 3.137 -11.055 1 88.12 102 LYS A N 1
ATOM 736 C CA . LYS A 1 102 ? 6.496 2.967 -10.953 1 88.12 102 LYS A CA 1
ATOM 737 C C . LYS A 1 102 ? 6.109 2.4 -9.586 1 88.12 102 LYS A C 1
ATOM 739 O O . LYS A 1 102 ? 5.023 2.684 -9.078 1 88.12 102 LYS A O 1
ATOM 744 N N . ASP A 1 103 ? 6.996 1.582 -9.133 1 90 103 ASP A N 1
ATOM 745 C CA . ASP A 1 103 ? 6.738 0.977 -7.832 1 90 103 ASP A CA 1
ATOM 746 C C . ASP A 1 103 ? 8.047 0.653 -7.109 1 90 103 ASP A C 1
ATOM 748 O O . ASP A 1 103 ? 9.062 0.378 -7.75 1 90 103 ASP A O 1
ATOM 752 N N . PHE A 1 104 ? 8.016 0.728 -5.809 1 92.56 104 PHE A N 1
ATOM 753 C CA . PHE A 1 104 ? 9.156 0.479 -4.934 1 92.56 104 PHE A CA 1
ATOM 754 C C . PHE A 1 104 ? 8.734 -0.342 -3.719 1 92.56 104 PHE A C 1
ATOM 756 O O . PHE A 1 104 ? 7.758 -0.004 -3.043 1 92.56 104 PHE A O 1
ATOM 763 N N . LYS A 1 105 ? 9.406 -1.489 -3.523 1 92.62 105 LYS A N 1
ATOM 764 C CA . LYS A 1 105 ? 9.141 -2.33 -2.361 1 92.62 105 LYS A CA 1
ATOM 765 C C . LYS A 1 105 ? 10.422 -2.613 -1.582 1 92.62 105 LYS A C 1
ATOM 767 O O . LYS A 1 105 ? 11.414 -3.066 -2.154 1 92.62 105 LYS A O 1
ATOM 772 N N . TRP A 1 106 ? 10.305 -2.303 -0.298 1 92.38 106 TRP A N 1
ATOM 773 C CA . TRP A 1 106 ? 11.414 -2.691 0.567 1 92.38 106 TRP A CA 1
ATOM 774 C C . TRP A 1 106 ? 11.367 -4.184 0.877 1 92.38 106 TRP A C 1
ATOM 776 O O . TRP A 1 106 ? 10.289 -4.742 1.103 1 92.38 106 TRP A O 1
ATOM 786 N N . LEU A 1 107 ? 12.477 -4.75 0.888 1 91.44 107 LEU A N 1
ATOM 787 C CA . LEU A 1 107 ? 12.703 -6.086 1.429 1 91.44 107 LEU A CA 1
ATOM 788 C C . LEU A 1 107 ? 13.555 -6.023 2.691 1 91.44 107 LEU A C 1
ATOM 790 O O . LEU A 1 107 ? 13.82 -4.938 3.215 1 91.44 107 LEU A O 1
ATOM 794 N N . ASP A 1 108 ? 13.898 -7.094 3.336 1 87.75 108 ASP A N 1
ATOM 795 C CA . ASP A 1 108 ? 14.672 -7.066 4.574 1 87.75 108 ASP A CA 1
ATOM 796 C C . ASP A 1 108 ? 16.031 -6.398 4.363 1 87.75 108 ASP A C 1
ATOM 798 O O . ASP A 1 108 ? 16.422 -5.516 5.133 1 87.75 108 ASP A O 1
ATOM 802 N N . ASN A 1 109 ? 16.703 -6.781 3.496 1 87.44 109 ASN A N 1
ATOM 803 C CA . ASN A 1 109 ? 18.016 -6.176 3.244 1 87.44 109 ASN A CA 1
ATOM 804 C C . ASN A 1 109 ? 18.172 -5.777 1.781 1 87.44 109 ASN A C 1
ATOM 806 O O . ASN A 1 109 ? 19.281 -5.746 1.259 1 87.44 109 ASN A O 1
ATOM 810 N N . ALA A 1 110 ? 17.047 -5.488 1.247 1 94 110 ALA A N 1
ATOM 811 C CA . ALA A 1 110 ? 17.062 -5.168 -0.179 1 94 110 ALA A CA 1
ATOM 812 C C . ALA A 1 110 ? 15.781 -4.441 -0.587 1 94 110 ALA A C 1
ATOM 814 O O . ALA A 1 110 ? 14.969 -4.062 0.267 1 94 110 ALA A O 1
ATOM 815 N N . TYR A 1 111 ? 15.695 -4.047 -1.803 1 94.81 111 TYR A N 1
ATOM 816 C CA . TYR A 1 111 ? 14.492 -3.453 -2.363 1 94.81 111 TYR A CA 1
ATOM 817 C C . TYR A 1 111 ? 14.312 -3.85 -3.824 1 94.81 111 TYR A C 1
ATOM 819 O O . TYR A 1 111 ? 15.266 -4.281 -4.473 1 94.81 111 TYR A O 1
ATOM 827 N N . ILE A 1 112 ? 13.141 -3.787 -4.27 1 95.38 112 ILE A N 1
ATOM 828 C CA . ILE A 1 112 ? 12.836 -4.016 -5.68 1 95.38 112 ILE A CA 1
ATOM 829 C C . ILE A 1 112 ? 12.148 -2.785 -6.266 1 95.38 112 ILE A C 1
ATOM 831 O O . ILE A 1 112 ? 11.398 -2.096 -5.57 1 95.38 112 ILE A O 1
ATOM 835 N N . VAL A 1 113 ? 12.422 -2.566 -7.516 1 94.94 113 VAL A N 1
ATOM 836 C CA . VAL A 1 113 ? 11.891 -1.398 -8.211 1 94.94 113 VAL A CA 1
ATOM 837 C C . VAL A 1 113 ? 11.242 -1.829 -9.523 1 94.94 113 VAL A C 1
ATOM 839 O O . VAL A 1 113 ? 11.844 -2.576 -10.305 1 94.94 113 VAL A O 1
ATOM 842 N N . LEU A 1 114 ? 10.031 -1.44 -9.617 1 94.44 114 LEU A N 1
ATOM 843 C CA . LEU A 1 114 ? 9.359 -1.652 -10.898 1 94.44 114 LEU A CA 1
ATOM 844 C C . LEU A 1 114 ? 9.375 -0.381 -11.742 1 94.44 114 LEU A C 1
ATOM 846 O O . LEU A 1 114 ? 8.961 0.684 -11.273 1 94.44 114 LEU A O 1
ATOM 850 N N . SER A 1 115 ? 9.852 -0.408 -12.836 1 92.31 115 SER A N 1
ATOM 851 C CA . SER A 1 115 ? 9.82 0.685 -13.805 1 92.31 115 SER A CA 1
ATOM 852 C C . SER A 1 115 ? 8.805 0.422 -14.906 1 92.31 115 SER A C 1
ATOM 854 O O . SER A 1 115 ? 7.77 -0.208 -14.664 1 92.31 115 SER A O 1
ATOM 856 N N . ASN A 1 116 ? 9.078 1.017 -16.094 1 87.94 116 ASN A N 1
ATOM 857 C CA . ASN A 1 116 ? 8.211 0.718 -17.234 1 87.94 116 ASN A CA 1
ATOM 858 C C . ASN A 1 116 ? 8.422 -0.705 -17.734 1 87.94 116 ASN A C 1
ATOM 860 O O . ASN A 1 116 ? 9.141 -0.917 -18.719 1 87.94 116 ASN A O 1
ATOM 864 N N . GLY A 1 117 ? 7.949 -1.669 -16.938 1 89.44 117 GLY A N 1
ATOM 865 C CA . GLY A 1 117 ? 8 -3.07 -17.328 1 89.44 117 GLY A CA 1
ATOM 866 C C . GLY A 1 117 ? 9.234 -3.789 -16.812 1 89.44 117 GLY A C 1
ATOM 867 O O . GLY A 1 117 ? 9.383 -4.996 -17.016 1 89.44 117 GLY A O 1
ATOM 868 N N . GLY A 1 118 ? 10.156 -3.127 -16.312 1 93.88 118 GLY A N 1
ATOM 869 C CA . GLY A 1 118 ? 11.359 -3.756 -15.797 1 93.88 118 GLY A CA 1
ATOM 870 C C . GLY A 1 118 ? 11.375 -3.85 -14.281 1 93.88 118 GLY A C 1
ATOM 871 O O . GLY A 1 118 ? 10.953 -2.92 -13.594 1 93.88 118 GLY A O 1
ATOM 872 N N . LEU A 1 119 ? 11.828 -4.98 -13.859 1 95.19 119 LEU A N 1
ATOM 873 C CA . LEU A 1 119 ? 12.016 -5.184 -12.422 1 95.19 119 LEU A CA 1
ATOM 874 C C . LEU A 1 119 ? 13.5 -5.195 -12.062 1 95.19 119 LEU A C 1
ATOM 876 O O . LEU A 1 119 ? 14.289 -5.902 -12.695 1 95.19 119 LEU A O 1
ATOM 880 N N . SER A 1 120 ? 13.836 -4.379 -11.133 1 95.94 120 SER A N 1
ATOM 881 C CA . SER A 1 120 ? 15.219 -4.305 -10.664 1 95.94 120 SER A CA 1
ATOM 882 C C . SER A 1 120 ? 15.312 -4.602 -9.172 1 95.94 120 SER A C 1
ATOM 884 O O . SER A 1 120 ? 14.328 -4.449 -8.438 1 95.94 120 SER A O 1
ATOM 886 N N . HIS A 1 121 ? 16.406 -5.125 -8.852 1 95.81 121 HIS A N 1
ATOM 887 C CA . HIS A 1 121 ? 16.719 -5.488 -7.469 1 95.81 121 HIS A CA 1
ATOM 888 C C . HIS A 1 121 ? 17.984 -4.781 -6.984 1 95.81 121 HIS A C 1
ATOM 890 O O . HIS A 1 121 ? 18.969 -4.699 -7.715 1 95.81 121 HIS A O 1
ATOM 896 N N . GLY A 1 122 ? 17.891 -4.191 -5.77 1 95.19 122 GLY A N 1
ATOM 897 C CA . GLY A 1 122 ? 19.047 -3.48 -5.242 1 95.19 122 GLY A CA 1
ATOM 898 C C . GLY A 1 122 ? 19.172 -3.592 -3.734 1 95.19 122 GLY A C 1
ATOM 899 O O . GLY A 1 122 ? 18.25 -4.051 -3.059 1 95.19 122 GLY A O 1
ATOM 900 N N . SER A 1 123 ? 20.344 -3.352 -3.26 1 94.25 123 SER A N 1
ATOM 901 C CA . SER A 1 123 ? 20.641 -3.188 -1.842 1 94.25 123 SER A CA 1
ATOM 902 C C . SER A 1 123 ? 21.422 -1.899 -1.586 1 94.25 123 SER A C 1
ATOM 904 O O . SER A 1 123 ? 22.125 -1.409 -2.469 1 94.25 123 SER A O 1
ATOM 906 N N . LEU A 1 124 ? 21.156 -1.395 -0.374 1 92.75 124 LEU A N 1
ATOM 907 C CA . LEU A 1 124 ? 21.828 -0.143 -0.055 1 92.75 124 LEU A CA 1
ATOM 908 C C . LEU A 1 124 ? 23.344 -0.281 -0.233 1 92.75 124 LEU A C 1
ATOM 910 O O . LEU A 1 124 ? 23.953 -1.201 0.314 1 92.75 124 LEU A O 1
ATOM 914 N N . GLY A 1 125 ? 23.938 0.501 -1.032 1 86.81 125 GLY A N 1
ATOM 915 C CA . GLY A 1 125 ? 25.375 0.523 -1.22 1 86.81 125 GLY A CA 1
ATOM 916 C C . GLY A 1 125 ? 25.844 -0.365 -2.357 1 86.81 125 GLY A C 1
ATOM 917 O O . GLY A 1 125 ? 27.031 -0.345 -2.723 1 86.81 125 GLY A O 1
ATOM 918 N N . GLN A 1 126 ? 25.141 -1.292 -2.893 1 86.5 126 GLN A N 1
ATOM 919 C CA . GLN A 1 126 ? 25.578 -2.248 -3.904 1 86.5 126 GLN A CA 1
ATOM 920 C C . GLN A 1 126 ? 25.016 -1.887 -5.277 1 86.5 126 GLN A C 1
ATOM 922 O O . GLN A 1 126 ? 25.5 -2.375 -6.301 1 86.5 126 GLN A O 1
ATOM 927 N N . GLY A 1 127 ? 23.969 -0.997 -5.363 1 86.19 127 GLY A N 1
ATOM 928 C CA . GLY A 1 127 ? 23.422 -0.588 -6.645 1 86.19 127 GLY A CA 1
ATOM 929 C C . GLY A 1 127 ? 22.156 -1.355 -7.027 1 86.19 127 GLY A C 1
ATOM 930 O O . GLY A 1 127 ? 21.656 -2.166 -6.246 1 86.19 127 GLY A O 1
ATOM 931 N N . LEU A 1 128 ? 21.688 -1.051 -8.258 1 92.62 128 LEU A N 1
ATOM 932 C CA . LEU A 1 128 ? 20.438 -1.616 -8.789 1 92.62 128 LEU A CA 1
ATOM 933 C C . LEU A 1 128 ? 20.734 -2.523 -9.984 1 92.62 128 LEU A C 1
ATOM 935 O O . LEU A 1 128 ? 21.438 -2.131 -10.914 1 92.62 128 LEU A O 1
ATOM 939 N N . LYS A 1 129 ? 20.25 -3.744 -9.906 1 92.56 129 LYS A N 1
ATOM 940 C CA . LYS A 1 129 ? 20.438 -4.715 -10.977 1 92.56 129 LYS A CA 1
ATOM 941 C C . LYS A 1 129 ? 19.094 -5.098 -11.617 1 92.56 129 LYS A C 1
ATOM 943 O O . LYS A 1 129 ? 18.141 -5.406 -10.906 1 92.56 129 LYS A O 1
ATOM 948 N N . ASP A 1 130 ? 19.109 -5.062 -12.938 1 93.75 130 ASP A N 1
ATOM 949 C CA . ASP A 1 130 ? 17.906 -5.512 -13.641 1 93.75 130 ASP A CA 1
ATOM 950 C C . ASP A 1 130 ? 17.75 -7.027 -13.555 1 93.75 130 ASP A C 1
ATOM 952 O O . ASP A 1 130 ? 18.688 -7.77 -13.836 1 93.75 130 ASP A O 1
ATOM 956 N N . ILE A 1 131 ? 16.562 -7.477 -13.266 1 94 131 ILE A N 1
ATOM 957 C CA . ILE A 1 131 ? 16.453 -8.914 -13.039 1 94 131 ILE A CA 1
ATOM 958 C C . ILE A 1 131 ? 15.367 -9.5 -13.938 1 94 131 ILE A C 1
ATOM 960 O O . ILE A 1 131 ? 15.32 -10.711 -14.148 1 94 131 ILE A O 1
ATOM 964 N N . MET A 1 132 ? 14.469 -8.727 -14.43 1 93.69 132 MET A N 1
ATOM 965 C CA . MET A 1 132 ? 13.375 -9.258 -15.234 1 93.69 132 MET A CA 1
ATOM 966 C C . MET A 1 132 ? 12.766 -8.164 -16.109 1 93.69 132 MET A C 1
ATOM 968 O O . MET A 1 132 ? 12.68 -7.008 -15.688 1 93.69 132 MET A O 1
ATOM 972 N N . GLU A 1 133 ? 12.312 -8.5 -17.281 1 93.12 133 GLU A N 1
ATOM 973 C CA . GLU A 1 133 ? 11.641 -7.574 -18.188 1 93.12 133 GLU A CA 1
ATOM 974 C C . GLU A 1 133 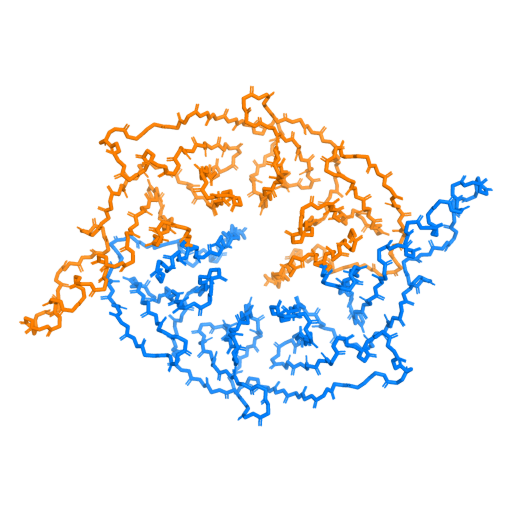? 10.172 -7.949 -18.375 1 93.12 133 GLU A C 1
ATOM 976 O O . GLU A 1 133 ? 9.758 -9.047 -18 1 93.12 133 GLU A O 1
ATOM 981 N N . ASN A 1 134 ? 9.406 -6.977 -18.875 1 91.94 134 ASN A N 1
ATOM 982 C CA . ASN A 1 134 ? 8 -7.172 -19.219 1 91.94 134 ASN A CA 1
ATOM 983 C C . ASN A 1 134 ? 7.164 -7.539 -18 1 91.94 134 ASN A C 1
ATOM 985 O O . ASN A 1 134 ? 6.332 -8.445 -18.062 1 91.94 134 ASN A O 1
ATOM 989 N N . VAL A 1 135 ? 7.473 -6.941 -16.875 1 92.06 135 VAL A N 1
ATOM 990 C CA . VAL A 1 135 ? 6.762 -7.184 -15.625 1 92.06 135 VAL A CA 1
ATOM 991 C C . VAL A 1 135 ? 5.566 -6.238 -15.523 1 92.06 135 VAL A C 1
ATOM 993 O O . VAL A 1 135 ? 5.707 -5.027 -15.703 1 92.06 135 VAL A O 1
ATOM 996 N N . ASP A 1 136 ? 4.402 -6.785 -15.234 1 85.75 136 ASP A N 1
ATOM 997 C CA . ASP A 1 136 ? 3.178 -5.996 -15.148 1 85.75 136 ASP A CA 1
ATOM 998 C C . ASP A 1 136 ? 2.959 -5.461 -13.734 1 85.75 136 ASP A C 1
ATOM 1000 O O . ASP A 1 136 ? 2.465 -4.348 -13.555 1 85.75 136 ASP A O 1
ATOM 1004 N N . ALA A 1 137 ? 3.271 -6.25 -12.844 1 86.12 137 ALA A N 1
ATOM 1005 C CA . ALA A 1 137 ? 3.035 -5.871 -11.461 1 86.12 137 ALA A CA 1
ATOM 1006 C C . ALA A 1 137 ? 3.895 -6.699 -10.508 1 86.12 137 ALA A C 1
ATOM 1008 O O . ALA A 1 137 ? 4.32 -7.805 -10.852 1 86.12 137 ALA A O 1
ATOM 1009 N N . VAL A 1 138 ? 4.16 -6.105 -9.375 1 89.56 138 VAL A N 1
ATOM 1010 C CA . VAL A 1 138 ? 4.949 -6.785 -8.352 1 89.56 138 VAL A CA 1
ATOM 1011 C C . VAL A 1 138 ? 4.359 -6.508 -6.977 1 89.56 138 VAL A C 1
ATOM 1013 O O . VAL A 1 138 ? 3.803 -5.434 -6.734 1 89.56 138 VAL A O 1
ATOM 1016 N N . ASP A 1 139 ? 4.418 -7.5 -6.125 1 86.38 139 ASP A N 1
ATOM 1017 C CA . ASP A 1 139 ? 4.02 -7.332 -4.73 1 86.38 139 ASP A CA 1
ATOM 1018 C C . ASP A 1 139 ? 4.836 -8.234 -3.812 1 86.38 139 ASP A C 1
ATOM 1020 O O . ASP A 1 139 ? 5.418 -9.227 -4.262 1 86.38 139 ASP 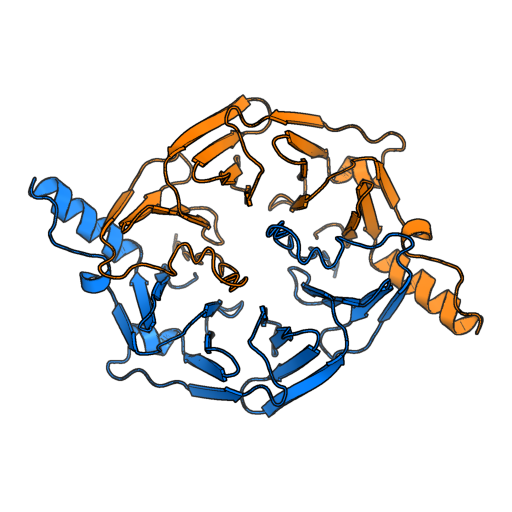A O 1
ATOM 1024 N N . CYS A 1 140 ? 4.957 -7.746 -2.604 1 87.25 140 CYS A N 1
ATOM 1025 C CA . CYS A 1 140 ? 5.68 -8.523 -1.606 1 87.25 140 CYS A CA 1
ATOM 1026 C C . CYS A 1 140 ? 4.766 -8.922 -0.452 1 87.25 140 CYS A C 1
ATOM 1028 O O . CYS A 1 140 ? 3.848 -8.18 -0.101 1 87.25 140 CYS A O 1
ATOM 1030 N N . SER A 1 141 ? 5.059 -10.133 0.049 1 81.88 141 SER A N 1
ATOM 1031 C CA . SER A 1 141 ? 4.336 -10.539 1.25 1 81.88 141 SER A CA 1
ATOM 1032 C C . SER A 1 141 ? 4.676 -9.633 2.43 1 81.88 141 SER A C 1
ATOM 1034 O O . SER A 1 141 ? 5.699 -8.953 2.42 1 81.88 141 SER A O 1
ATOM 1036 N N . LYS A 1 142 ? 3.77 -9.586 3.434 1 74.19 142 LYS A N 1
ATOM 1037 C CA . LYS A 1 142 ? 3.955 -8.727 4.598 1 74.19 142 LYS A CA 1
ATOM 1038 C C . LYS A 1 142 ? 5.25 -9.062 5.328 1 74.19 142 LYS A C 1
ATOM 1040 O O . LYS A 1 142 ? 5.934 -8.172 5.832 1 74.19 142 LYS A O 1
ATOM 1045 N N . ASP A 1 143 ? 5.582 -10.367 5.355 1 74.81 143 ASP A N 1
ATOM 1046 C CA . ASP A 1 143 ? 6.785 -10.789 6.066 1 74.81 143 ASP A CA 1
ATOM 1047 C C . ASP A 1 143 ? 8.023 -10.609 5.199 1 74.81 143 ASP A C 1
ATOM 1049 O O . ASP A 1 143 ? 9.148 -10.789 5.672 1 74.81 143 ASP A O 1
ATOM 1053 N N . GLY A 1 144 ? 7.801 -10.266 3.947 1 78.19 144 GLY A N 1
ATOM 1054 C CA . GLY A 1 144 ? 8.906 -10.008 3.043 1 78.19 144 GLY A CA 1
ATOM 1055 C C . GLY A 1 144 ? 9.547 -11.273 2.502 1 78.19 144 GLY A C 1
ATOM 1056 O O . GLY A 1 144 ? 10.555 -11.211 1.796 1 78.19 144 GLY A O 1
ATOM 1057 N N . ASN A 1 145 ? 8.93 -12.414 2.697 1 82.69 145 ASN A N 1
ATOM 1058 C CA . ASN A 1 145 ? 9.555 -13.68 2.355 1 82.69 145 ASN A CA 1
ATOM 1059 C C . ASN A 1 145 ? 9.234 -14.102 0.924 1 82.69 145 ASN A C 1
ATOM 1061 O O . ASN A 1 145 ? 9.891 -14.984 0.37 1 82.69 145 ASN A O 1
ATOM 1065 N N . HIS A 1 146 ? 8.289 -13.531 0.333 1 87.19 146 HIS A N 1
ATOM 1066 C CA . HIS A 1 146 ? 7.887 -13.898 -1.02 1 87.19 146 HIS A CA 1
ATOM 1067 C C . HIS A 1 146 ? 7.625 -12.656 -1.872 1 87.19 146 HIS A C 1
ATOM 1069 O O . HIS A 1 146 ? 7.055 -11.672 -1.39 1 87.19 146 HIS A O 1
ATOM 1075 N N . ILE A 1 147 ? 8 -12.711 -3.014 1 90.69 147 ILE A N 1
ATOM 1076 C CA . ILE A 1 147 ? 7.734 -11.688 -4.023 1 90.69 147 ILE A CA 1
ATOM 1077 C C . ILE A 1 147 ? 6.883 -12.281 -5.141 1 90.69 147 ILE A C 1
ATOM 1079 O O . ILE A 1 147 ? 7.258 -13.289 -5.746 1 90.69 147 ILE A O 1
ATOM 1083 N N . ALA A 1 148 ? 5.789 -11.758 -5.312 1 89.56 148 ALA A N 1
ATOM 1084 C CA . ALA A 1 148 ? 4.926 -12.188 -6.41 1 89.56 148 ALA A CA 1
ATOM 1085 C C . ALA A 1 148 ? 5.07 -11.25 -7.609 1 89.56 148 ALA A C 1
ATOM 1087 O O . ALA A 1 148 ? 4.934 -10.031 -7.477 1 89.56 148 ALA A O 1
ATOM 1088 N N . VAL A 1 149 ? 5.352 -11.773 -8.711 1 90.62 149 VAL A N 1
ATOM 1089 C CA . VAL A 1 149 ? 5.559 -11.008 -9.938 1 90.62 149 VAL A CA 1
ATOM 1090 C C . VAL A 1 149 ? 4.566 -11.461 -11.008 1 90.62 149 VAL A C 1
ATOM 1092 O O . VAL A 1 149 ? 4.461 -12.656 -11.297 1 90.62 149 VAL A O 1
ATOM 1095 N N . ALA A 1 150 ? 3.811 -10.586 -11.453 1 87.88 150 ALA A N 1
ATOM 1096 C CA . ALA A 1 150 ? 2.967 -10.852 -12.617 1 87.88 150 ALA A CA 1
ATOM 1097 C C . ALA A 1 150 ? 3.652 -10.398 -13.906 1 87.88 150 ALA A C 1
ATOM 1099 O O . ALA A 1 150 ? 4.016 -9.234 -14.047 1 87.88 150 ALA A O 1
ATOM 1100 N N . ARG A 1 151 ? 3.865 -11.266 -14.727 1 88.5 151 ARG A N 1
ATOM 1101 C CA . ARG A 1 151 ? 4.527 -11.023 -16 1 88.5 151 ARG A CA 1
ATOM 1102 C C . ARG A 1 151 ? 3.805 -11.727 -17.141 1 88.5 151 ARG A C 1
ATOM 1104 O O . ARG A 1 151 ? 3.729 -12.961 -17.172 1 88.5 151 ARG A O 1
ATOM 1111 N N . LYS A 1 152 ? 3.293 -10.875 -18.078 1 82.25 152 LYS A N 1
ATOM 1112 C CA . LYS A 1 152 ? 2.479 -11.43 -19.156 1 82.25 152 LYS A CA 1
ATOM 1113 C C . LYS A 1 152 ? 1.346 -12.289 -18.609 1 82.25 152 LYS A C 1
ATOM 1115 O O . LYS A 1 152 ? 0.533 -11.82 -17.797 1 82.25 152 LYS A O 1
ATOM 1120 N N . ASN A 1 153 ? 1.155 -13.398 -18.75 1 79.75 153 ASN A N 1
ATOM 1121 C CA . ASN A 1 153 ? 0.084 -14.266 -18.266 1 79.75 153 ASN A CA 1
ATOM 1122 C C . ASN A 1 153 ? 0.614 -15.328 -17.312 1 79.75 153 ASN A C 1
ATOM 1124 O O . ASN A 1 153 ? 0.205 -16.484 -17.375 1 79.75 153 ASN A O 1
ATOM 1128 N N . SER A 1 154 ? 1.595 -14.805 -16.531 1 86 154 SER A N 1
ATOM 1129 C CA . SER A 1 154 ? 2.152 -15.758 -15.578 1 86 154 SER A CA 1
ATOM 1130 C C . SER A 1 154 ? 2.369 -15.117 -14.211 1 86 154 SER A C 1
ATOM 1132 O O . SER A 1 154 ? 2.602 -13.906 -14.117 1 86 154 SER A O 1
ATOM 1134 N N . LEU A 1 155 ? 2.24 -15.898 -13.266 1 87.25 155 LEU A N 1
ATOM 1135 C CA . LEU A 1 155 ? 2.566 -15.539 -11.891 1 87.25 155 LEU A CA 1
ATOM 1136 C C . LEU A 1 155 ? 3.854 -16.219 -11.445 1 87.25 155 LEU A C 1
ATOM 1138 O O . LEU A 1 155 ? 3.99 -17.438 -11.57 1 87.25 155 LEU A O 1
ATOM 1142 N N . ARG A 1 156 ? 4.758 -15.43 -10.992 1 90.25 156 ARG A N 1
ATOM 1143 C CA . ARG A 1 156 ? 6.004 -15.969 -10.461 1 90.25 156 ARG A CA 1
ATOM 1144 C C . ARG A 1 156 ? 6.172 -15.602 -8.984 1 90.25 156 ARG A C 1
ATOM 1146 O O . ARG A 1 156 ? 5.852 -14.484 -8.578 1 90.25 156 ARG A O 1
ATOM 1153 N N . ILE A 1 157 ? 6.57 -16.516 -8.242 1 89.88 157 ILE A N 1
ATOM 1154 C CA . ILE A 1 157 ? 6.883 -16.266 -6.84 1 89.88 157 ILE A CA 1
ATOM 1155 C C . ILE A 1 157 ? 8.383 -16.422 -6.613 1 89.88 157 ILE A C 1
ATOM 1157 O O . ILE A 1 157 ? 8.961 -17.469 -6.949 1 89.88 157 ILE A O 1
ATOM 1161 N N . LEU A 1 158 ? 8.938 -15.391 -6.094 1 92.75 158 LEU A N 1
ATOM 1162 C CA . LEU A 1 158 ? 10.375 -15.391 -5.832 1 92.75 158 LEU A CA 1
ATOM 1163 C C . LEU A 1 158 ? 10.656 -15.289 -4.336 1 92.75 158 LEU A C 1
ATOM 1165 O O . LEU A 1 158 ? 9.852 -14.727 -3.586 1 92.75 158 LEU A O 1
ATOM 1169 N N . LEU A 1 159 ? 11.734 -15.93 -3.953 1 89.75 159 LEU A N 1
ATOM 1170 C CA . LEU A 1 159 ? 12.281 -15.68 -2.625 1 89.75 159 LEU A CA 1
ATOM 1171 C C . LEU A 1 159 ? 13.023 -14.344 -2.59 1 89.75 159 LEU A C 1
ATOM 1173 O O . LEU A 1 159 ? 13.266 -13.742 -3.635 1 89.75 159 LEU A O 1
ATOM 1177 N N . PRO A 1 160 ? 13.328 -13.789 -1.432 1 88.06 160 PRO A N 1
ATOM 1178 C CA . PRO A 1 160 ? 14.016 -12.5 -1.337 1 88.06 160 PRO A CA 1
ATOM 1179 C C . PRO A 1 160 ? 15.359 -12.5 -2.066 1 88.06 160 PRO A C 1
ATOM 1181 O O . PRO A 1 160 ? 15.844 -11.438 -2.465 1 88.06 160 PRO A O 1
ATOM 1184 N N . ASP A 1 161 ? 15.977 -13.609 -2.236 1 89.69 161 ASP A N 1
ATOM 1185 C CA . ASP A 1 161 ? 17.234 -13.688 -2.969 1 89.69 161 ASP A CA 1
ATOM 1186 C C . ASP A 1 161 ? 17 -13.852 -4.469 1 89.69 161 ASP A C 1
ATOM 1188 O O . ASP A 1 161 ? 17.938 -14.086 -5.234 1 89.69 161 ASP A O 1
ATOM 1192 N N . LEU A 1 162 ? 15.734 -13.82 -4.91 1 92.81 162 LEU A N 1
ATOM 1193 C CA . LEU A 1 162 ? 15.281 -13.75 -6.293 1 92.81 162 LEU A CA 1
ATOM 1194 C C . LEU A 1 162 ? 15.227 -15.141 -6.918 1 92.81 162 LEU A C 1
ATOM 1196 O O . LEU A 1 162 ? 15.031 -15.273 -8.125 1 92.81 162 LEU A O 1
ATOM 1200 N N . LYS A 1 163 ? 15.422 -16.094 -6.043 1 91.25 163 LYS A N 1
ATOM 1201 C CA . LYS A 1 163 ? 15.219 -17.438 -6.559 1 91.25 163 LYS A CA 1
ATOM 1202 C C . LYS A 1 163 ? 13.742 -17.703 -6.832 1 91.25 163 LYS A C 1
ATOM 1204 O O . LYS A 1 163 ? 12.898 -17.531 -5.949 1 91.25 163 LYS A O 1
ATOM 1209 N N . GLU A 1 164 ? 13.562 -18.109 -8.039 1 90.62 164 GLU A N 1
ATOM 1210 C CA . GLU A 1 164 ? 12.188 -18.406 -8.422 1 90.62 164 GLU A CA 1
ATOM 1211 C C . GLU A 1 164 ? 11.742 -19.75 -7.859 1 90.62 164 GLU A C 1
ATOM 1213 O O . GLU A 1 164 ? 12.43 -20.766 -8.039 1 90.62 164 GLU A O 1
ATOM 1218 N N . THR A 1 165 ? 10.633 -19.766 -7.145 1 86.5 165 THR A N 1
ATOM 1219 C CA . THR A 1 165 ? 10.133 -21 -6.543 1 86.5 165 THR A CA 1
ATOM 1220 C C . THR A 1 165 ? 8.875 -21.469 -7.258 1 86.5 165 THR A C 1
ATOM 1222 O O . THR A 1 165 ? 8.5 -22.641 -7.152 1 86.5 165 THR A O 1
ATOM 1225 N N . CYS A 1 166 ? 8.266 -20.625 -7.961 1 86 166 CYS A N 1
ATOM 1226 C CA . CYS A 1 166 ? 7.004 -20.938 -8.609 1 86 166 CYS A CA 1
ATOM 1227 C C . CYS A 1 166 ? 6.816 -20.109 -9.875 1 86 166 CYS A C 1
ATOM 1229 O O . CYS A 1 166 ? 7.129 -18.922 -9.891 1 86 166 CYS A O 1
ATOM 1231 N N . CYS A 1 167 ? 6.379 -20.703 -10.953 1 84.56 167 CYS A N 1
ATOM 1232 C CA . CYS A 1 167 ? 5.938 -20.047 -12.18 1 84.56 167 CYS A CA 1
ATOM 1233 C C . CYS A 1 167 ? 4.688 -20.719 -12.742 1 84.56 167 CYS A C 1
ATOM 1235 O O . CYS A 1 167 ? 4.727 -21.891 -13.141 1 84.56 167 CYS A O 1
ATOM 1237 N N . MET A 1 168 ? 3.639 -20 -12.719 1 83.19 168 MET A N 1
ATOM 1238 C CA . MET A 1 168 ? 2.375 -20.594 -13.164 1 83.19 168 MET A CA 1
ATOM 1239 C C . MET A 1 168 ? 1.673 -19.672 -14.156 1 83.19 168 MET A C 1
ATOM 1241 O O . MET A 1 168 ? 1.675 -18.453 -13.992 1 83.19 168 MET A O 1
ATOM 1245 N N . ALA A 1 169 ? 1.107 -20.266 -15.109 1 81.56 169 ALA A N 1
ATOM 1246 C CA . ALA A 1 169 ? 0.323 -19.5 -16.078 1 81.56 169 ALA A CA 1
ATOM 1247 C C . ALA A 1 169 ? -0.976 -18.984 -15.453 1 81.56 169 ALA A C 1
ATOM 1249 O O . ALA A 1 169 ? -1.537 -19.641 -14.562 1 81.56 169 ALA A O 1
ATOM 1250 N N . LEU A 1 170 ? -1.279 -17.781 -15.836 1 76.38 170 LEU A N 1
ATOM 1251 C CA . LEU A 1 170 ? -2.574 -17.219 -15.469 1 76.38 170 LEU A CA 1
ATOM 1252 C C . LEU A 1 170 ? -3.547 -17.281 -16.641 1 76.38 170 LEU A C 1
ATOM 1254 O O . LEU A 1 170 ? -3.189 -16.953 -17.781 1 76.38 170 LEU A O 1
ATOM 1258 N N . LEU A 1 171 ? -4.582 -18.094 -16.656 1 68.06 171 LEU A N 1
ATOM 1259 C CA . LEU A 1 171 ? -5.508 -18.281 -17.766 1 68.06 171 LEU A CA 1
ATOM 1260 C C . LEU A 1 171 ? -6.332 -17.016 -18.016 1 68.06 171 LEU A C 1
ATOM 1262 O O . LEU A 1 171 ? -7.176 -16.984 -18.906 1 68.06 171 LEU A O 1
ATOM 1266 N N . PHE A 1 172 ? -6.258 -16.078 -17.188 1 63.75 172 PHE A N 1
ATOM 1267 C CA . PHE A 1 172 ? -6.938 -14.797 -17.406 1 63.75 172 PHE A CA 1
ATOM 1268 C C . PHE A 1 172 ? -5.945 -13.641 -17.391 1 63.75 172 PHE A C 1
ATOM 1270 O O . PHE A 1 172 ? -4.832 -13.781 -16.891 1 63.75 172 PHE A O 1
ATOM 1277 N N . GLN A 1 173 ? -6.227 -12.828 -18.438 1 55.53 173 GLN A N 1
ATOM 1278 C CA . GLN A 1 173 ? -5.398 -11.633 -18.344 1 55.53 173 GLN A CA 1
ATOM 1279 C C . GLN A 1 173 ? -5.625 -10.914 -17.031 1 55.53 173 GLN A C 1
ATOM 1281 O O . GLN A 1 173 ? -6.766 -10.75 -16.578 1 55.53 173 GLN A O 1
ATOM 1286 N N . LEU A 1 174 ? -4.699 -11.148 -16.188 1 55.47 174 LEU A N 1
ATOM 1287 C CA . LEU A 1 174 ? -4.895 -10.258 -15.047 1 55.47 174 LEU A CA 1
ATOM 1288 C C . LEU A 1 174 ? -5.387 -8.891 -15.508 1 55.47 174 LEU A C 1
ATOM 1290 O O . LEU A 1 174 ? -5.59 -8.664 -16.703 1 55.47 174 LEU A O 1
ATOM 1294 N N . TRP A 1 175 ? -5.555 -7.758 -14.859 1 50.97 175 TRP A N 1
ATOM 1295 C CA . TRP A 1 175 ? -6.09 -6.477 -15.312 1 50.97 175 TRP A CA 1
ATOM 1296 C C . TRP A 1 175 ? -5.379 -6.004 -16.578 1 50.97 175 TRP A C 1
ATOM 1298 O O . TRP A 1 175 ? -4.156 -6.121 -16.688 1 50.97 175 TRP A O 1
ATOM 1308 N N . PRO A 1 176 ? -6.059 -6.109 -17.734 1 41.91 176 PRO A N 1
ATOM 1309 C CA . PRO A 1 176 ? -5.414 -5.555 -18.922 1 41.91 176 PRO A CA 1
ATOM 1310 C C . PRO A 1 176 ? -4.488 -4.383 -18.609 1 41.91 176 PRO A C 1
ATOM 1312 O O . PRO A 1 176 ? -4.676 -3.703 -17.594 1 41.91 176 PRO A O 1
ATOM 1315 N N . ASP A 1 177 ? -3.285 -4.395 -19.172 1 40.53 177 ASP A N 1
ATOM 1316 C CA . ASP A 1 177 ? -2.609 -3.113 -19.359 1 40.53 177 ASP A CA 1
ATOM 1317 C C . ASP A 1 177 ? -3.619 -1.985 -19.562 1 40.53 177 ASP A C 1
ATOM 1319 O O . ASP A 1 177 ? -4.059 -1.733 -20.688 1 40.53 177 ASP A O 1
ATOM 1323 N N . SER A 1 178 ? -4.918 -1.94 -19.172 1 35.72 178 SER A N 1
ATOM 1324 C CA . SER A 1 178 ? -5.664 -0.811 -19.719 1 35.72 178 SER A CA 1
ATOM 1325 C C . SER A 1 178 ? -4.773 0.419 -19.859 1 35.72 178 SER A C 1
ATOM 1327 O O . SER A 1 178 ? -4.199 0.897 -18.891 1 35.72 178 SER A O 1
ATOM 1329 N N . ASP A 1 179 ? -4.023 0.769 -20.75 1 33.62 179 ASP A N 1
ATOM 1330 C CA . ASP A 1 179 ? -3.998 2.148 -21.219 1 33.62 179 ASP A CA 1
ATOM 1331 C C . ASP A 1 179 ? -5.25 2.906 -20.781 1 33.62 179 ASP A C 1
ATOM 1333 O O . ASP A 1 179 ? -5.465 4.047 -21.188 1 33.62 179 ASP A O 1
ATOM 1337 N N . SER A 1 180 ? -6.5 2.311 -20.844 1 33.81 180 SER A N 1
ATOM 1338 C CA . SER A 1 180 ? -7.648 3.139 -20.484 1 33.81 180 SER A CA 1
ATOM 1339 C C . SER A 1 180 ? -7.52 3.68 -19.062 1 33.81 180 SER A C 1
ATOM 1341 O O . SER A 1 180 ? -6.715 3.18 -18.281 1 33.81 180 SER A O 1
ATOM 1343 N N . GLU A 1 181 ? -8.578 4.41 -18.438 1 31.03 181 GLU A N 1
ATOM 1344 C CA . GLU A 1 181 ? -8.648 5.148 -17.188 1 31.03 181 GLU A CA 1
ATOM 1345 C C . GLU A 1 181 ? -8.195 4.281 -16 1 31.03 181 GLU A C 1
ATOM 1347 O O . GLU A 1 181 ? -8.406 3.066 -16.016 1 31.03 181 GLU A O 1
ATOM 1352 N N . GLY A 1 182 ? -7.293 4.738 -15.078 1 30.3 182 GLY A N 1
ATOM 1353 C CA . GLY A 1 182 ? -6.43 4.453 -13.945 1 30.3 182 GLY A CA 1
ATOM 1354 C C . GLY A 1 182 ? -7.043 3.477 -12.953 1 30.3 182 GLY A C 1
ATOM 1355 O O . GLY A 1 182 ? -7.645 3.887 -11.961 1 30.3 182 GLY A O 1
ATOM 1356 N N . THR A 1 183 ? -7.621 2.404 -13.406 1 32.91 183 THR A N 1
ATOM 1357 C CA . THR A 1 183 ? -8.055 1.541 -12.312 1 32.91 183 THR A CA 1
ATOM 1358 C C . THR A 1 183 ? -6.848 1.018 -11.531 1 32.91 183 THR A C 1
ATOM 1360 O O . THR A 1 183 ? -6.008 0.302 -12.086 1 32.91 183 THR A O 1
ATOM 1363 N N . ASP A 1 184 ? -6.168 1.788 -10.742 1 32.84 184 ASP A N 1
ATOM 1364 C CA . ASP A 1 184 ? -5.098 1.448 -9.812 1 32.84 184 ASP A CA 1
ATOM 1365 C C . ASP A 1 184 ? -5.512 0.303 -8.891 1 32.84 184 ASP A C 1
ATOM 1367 O O . ASP A 1 184 ? -6.531 0.394 -8.203 1 32.84 184 ASP A O 1
ATOM 1371 N N . ILE A 1 185 ? -5.496 -0.941 -9.328 1 38.66 185 ILE A N 1
ATOM 1372 C CA . ILE A 1 185 ? -5.605 -1.947 -8.273 1 38.66 185 ILE A CA 1
ATOM 1373 C C . ILE A 1 185 ? -4.582 -1.659 -7.176 1 38.66 185 ILE A C 1
ATOM 1375 O O . ILE A 1 185 ? -3.375 -1.685 -7.422 1 38.66 185 ILE A O 1
ATOM 1379 N N . LYS A 1 186 ? -4.848 -0.94 -6.258 1 35.03 186 LYS A N 1
ATOM 1380 C CA . LYS A 1 186 ? -3.961 -0.806 -5.105 1 35.03 186 LYS A CA 1
ATOM 1381 C C . LYS A 1 186 ? -3.648 -2.166 -4.488 1 35.03 186 LYS A C 1
ATOM 1383 O O . LYS A 1 186 ? -4.559 -2.908 -4.117 1 35.03 186 LYS A O 1
ATOM 1388 N N . ASP A 1 187 ? -2.5 -2.766 -4.906 1 34.38 187 ASP A N 1
ATOM 1389 C CA . ASP A 1 187 ? -1.895 -4.027 -4.492 1 34.38 187 ASP A CA 1
ATOM 1390 C C . ASP A 1 187 ? -2.008 -4.223 -2.98 1 34.38 187 ASP A C 1
ATOM 1392 O O . ASP A 1 187 ? -1.537 -3.385 -2.207 1 34.38 187 ASP A O 1
ATOM 1396 N N . THR A 1 188 ? -3.02 -4.902 -2.543 1 37.16 188 THR A N 1
ATOM 1397 C CA . THR A 1 188 ? -2.926 -5.41 -1.178 1 37.16 188 THR A CA 1
ATOM 1398 C C . THR A 1 188 ? -1.694 -6.297 -1.015 1 37.16 188 THR A C 1
ATOM 1400 O O . THR A 1 188 ? -1.452 -7.188 -1.831 1 37.16 188 THR A O 1
ATOM 1403 N N . PRO A 1 189 ? -0.775 -5.863 -0.144 1 37.09 189 PRO A N 1
ATOM 1404 C CA . PRO A 1 189 ? 0.409 -6.695 0.09 1 37.09 189 PRO A CA 1
ATOM 1405 C C . PRO A 1 189 ? 0.067 -8.164 0.301 1 37.09 189 PRO A C 1
ATOM 1407 O O . PRO A 1 189 ? -0.991 -8.484 0.85 1 37.09 189 PRO A O 1
ATOM 1410 N N . LEU A 1 190 ? 0.792 -9.078 -0.417 1 38.75 190 LEU A N 1
ATOM 1411 C CA . LEU A 1 190 ? 0.788 -10.531 -0.277 1 38.75 190 LEU A CA 1
ATOM 1412 C C . LEU A 1 190 ? 1.03 -10.938 1.173 1 38.75 190 LEU A C 1
ATOM 1414 O O . LEU A 1 190 ? 2.064 -10.602 1.752 1 38.75 190 LEU A O 1
ATOM 1418 N N . ASN A 1 191 ? 0.107 -11.125 2.002 1 31.36 191 ASN A N 1
ATOM 1419 C CA . ASN A 1 191 ? 0.253 -11.617 3.367 1 31.36 191 ASN A CA 1
ATOM 1420 C C . ASN A 1 191 ? 0.649 -13.094 3.385 1 31.36 191 ASN A C 1
ATOM 1422 O O . ASN A 1 191 ? -0.149 -13.961 3.027 1 31.36 191 ASN A O 1
ATOM 1426 N N . THR A 1 192 ? 1.884 -13.508 3.242 1 29.12 192 THR A N 1
ATOM 1427 C CA . THR A 1 192 ? 2.301 -14.898 3.395 1 29.12 192 THR A CA 1
ATOM 1428 C C . THR A 1 192 ? 2.652 -15.203 4.848 1 29.12 192 THR A C 1
ATOM 1430 O O . THR A 1 192 ? 3.49 -14.523 5.445 1 29.12 192 THR A O 1
ATOM 1433 N N . SER A 1 193 ? 1.772 -15.703 5.781 1 24.39 193 SER A N 1
ATOM 1434 C CA . SER A 1 193 ? 2.053 -16.172 7.133 1 24.39 193 SER A CA 1
ATOM 1435 C C . SER A 1 193 ? 2.994 -17.375 7.113 1 24.39 193 SER A C 1
ATOM 1437 O O . SER A 1 193 ? 2.668 -18.422 6.551 1 24.39 193 SER A O 1
ATOM 1439 N N . ASN A 1 194 ? 4.234 -17.234 7.117 1 24.45 194 ASN A N 1
ATOM 1440 C CA . ASN A 1 194 ? 5.121 -18.375 7.359 1 24.45 194 ASN A CA 1
ATOM 1441 C C . ASN A 1 194 ? 5.039 -18.844 8.805 1 24.45 194 ASN A C 1
ATOM 1443 O O . ASN A 1 194 ? 5.18 -18.047 9.734 1 24.45 194 ASN A O 1
ATOM 1447 N N . HIS A 1 195 ? 4.289 -19.938 9.172 1 21.91 195 HIS A N 1
ATOM 1448 C CA . HIS A 1 195 ? 4.5 -20.719 10.383 1 21.91 195 HIS A CA 1
ATOM 1449 C C . HIS A 1 195 ? 5.957 -21.141 10.523 1 21.91 195 HIS A C 1
ATOM 1451 O O . HIS A 1 195 ? 6.496 -21.812 9.641 1 21.91 195 HIS A O 1
ATOM 1457 N N . VAL A 1 196 ? 6.715 -20.516 11.336 1 17.5 196 VAL A N 1
ATOM 1458 C CA . VAL A 1 196 ? 7.859 -21.156 11.977 1 17.5 196 VAL A CA 1
ATOM 1459 C C . VAL A 1 196 ? 7.371 -22.109 13.062 1 17.5 196 VAL A C 1
ATOM 1461 O O . VAL A 1 196 ? 6.469 -21.766 13.836 1 17.5 196 VAL A O 1
ATOM 1464 N N . ASP B 1 1 ? -0.183 -13.195 3.318 1 58.22 1 ASP B N 1
ATOM 1465 C CA . ASP B 1 1 ? -1.188 -13.133 4.375 1 58.22 1 ASP B CA 1
ATOM 1466 C C . ASP B 1 1 ? -0.974 -14.242 5.402 1 58.22 1 ASP B C 1
ATOM 1468 O O . ASP B 1 1 ? -0.108 -15.102 5.227 1 58.22 1 ASP B O 1
ATOM 1472 N N . GLY B 1 2 ? -1.635 -14.023 6.504 1 63.38 2 GLY B N 1
ATOM 1473 C CA . GLY B 1 2 ? -1.575 -15.023 7.562 1 63.38 2 GLY B CA 1
ATOM 1474 C C . GLY B 1 2 ? -1.998 -16.406 7.105 1 63.38 2 GLY B C 1
ATOM 1475 O O . GLY B 1 2 ? -1.707 -17.406 7.77 1 63.38 2 GLY B O 1
ATOM 1476 N N . HIS B 1 3 ? -2.564 -16.516 5.93 1 67.56 3 HIS B N 1
ATOM 1477 C CA . HIS B 1 3 ? -3.021 -17.797 5.414 1 67.56 3 HIS B CA 1
ATOM 1478 C C . HIS B 1 3 ? -2.049 -18.359 4.375 1 67.56 3 HIS B C 1
ATOM 1480 O O . HIS B 1 3 ? -2.326 -19.375 3.74 1 67.56 3 HIS B O 1
ATOM 1486 N N . ALA B 1 4 ? -0.962 -17.672 4.227 1 73 4 ALA B N 1
ATOM 1487 C CA . ALA B 1 4 ? 0.036 -18.062 3.238 1 73 4 ALA B CA 1
ATOM 1488 C C . ALA B 1 4 ? -0.587 -18.188 1.851 1 73 4 ALA B C 1
ATOM 1490 O O . ALA B 1 4 ? -0.368 -19.188 1.153 1 73 4 ALA B O 1
ATOM 1491 N N . ALA B 1 5 ? -1.421 -17.266 1.604 1 82.06 5 ALA B N 1
ATOM 1492 C CA . ALA B 1 5 ? -2.176 -17.328 0.355 1 82.06 5 ALA B CA 1
ATOM 1493 C C . ALA B 1 5 ? -1.966 -16.062 -0.476 1 82.06 5 ALA B C 1
ATOM 1495 O O . ALA B 1 5 ? -1.586 -15.023 0.056 1 82.06 5 ALA B O 1
ATOM 1496 N N . VAL B 1 6 ? -2.188 -16.25 -1.734 1 83.31 6 VAL B N 1
ATOM 1497 C CA . VAL B 1 6 ? -2.17 -15.148 -2.697 1 83.31 6 VAL B CA 1
ATOM 1498 C C . VAL B 1 6 ? -3.57 -14.953 -3.275 1 83.31 6 VAL B C 1
ATOM 1500 O O . VAL B 1 6 ? -4.23 -15.914 -3.668 1 83.31 6 VAL B O 1
ATOM 1503 N N . PHE B 1 7 ? -4.008 -13.727 -3.166 1 87.38 7 PHE B N 1
ATOM 1504 C CA . PHE B 1 7 ? -5.266 -13.367 -3.816 1 87.38 7 PHE B CA 1
ATOM 1505 C C . PHE B 1 7 ? -5.004 -12.648 -5.137 1 87.38 7 PHE B C 1
ATOM 1507 O O . PHE B 1 7 ? -4.285 -11.648 -5.176 1 87.38 7 PHE B O 1
ATOM 1514 N N . LEU B 1 8 ? -5.57 -13.188 -6.18 1 84.69 8 LEU B N 1
ATOM 1515 C CA . LEU B 1 8 ? -5.355 -12.609 -7.504 1 84.69 8 LEU B CA 1
ATOM 1516 C C . LEU B 1 8 ? -6.68 -12.211 -8.148 1 84.69 8 LEU B C 1
ATOM 1518 O O . LEU B 1 8 ? -7.594 -13.031 -8.258 1 84.69 8 LEU B O 1
ATOM 1522 N N . ALA B 1 9 ? -6.703 -10.961 -8.453 1 86.31 9 ALA B N 1
ATOM 1523 C CA . ALA B 1 9 ? -7.883 -10.5 -9.18 1 86.31 9 ALA B CA 1
ATOM 1524 C C . ALA B 1 9 ? -7.742 -10.766 -10.68 1 86.31 9 ALA B C 1
ATOM 1526 O O . ALA B 1 9 ? -6.637 -10.695 -11.227 1 86.31 9 ALA B O 1
ATOM 1527 N N . HIS B 1 10 ? -8.758 -11.117 -11.297 1 80.31 10 HIS B N 1
ATOM 1528 C CA . HIS B 1 10 ? -8.844 -11.25 -12.75 1 80.31 10 HIS B CA 1
ATOM 1529 C C . HIS B 1 10 ? -10.18 -10.727 -13.266 1 80.31 10 HIS B C 1
ATOM 1531 O O . HIS B 1 10 ? -11.086 -10.422 -12.484 1 80.31 10 HIS B O 1
ATOM 1537 N N . PRO B 1 11 ? -10.289 -10.477 -14.508 1 80.19 11 PRO B N 1
ATOM 1538 C CA . PRO B 1 11 ? -11.453 -9.773 -15.055 1 80.19 11 PRO B CA 1
ATOM 1539 C C . PRO B 1 11 ? -12.781 -10.406 -14.641 1 80.19 11 PRO B C 1
ATOM 1541 O O . PRO B 1 11 ? -13.781 -9.703 -14.5 1 80.19 11 PRO B O 1
ATOM 1544 N N . ASP B 1 12 ? -12.82 -11.727 -14.422 1 87.62 12 ASP B N 1
ATOM 1545 C CA . ASP B 1 12 ? -14.078 -12.406 -14.117 1 87.62 12 ASP B CA 1
ATOM 1546 C C . ASP B 1 12 ? -14.25 -12.586 -12.609 1 87.62 12 ASP B C 1
ATOM 1548 O O . ASP B 1 12 ? -15.266 -13.109 -12.156 1 87.62 12 ASP B O 1
ATOM 1552 N N . GLY B 1 13 ? -13.227 -12.211 -11.906 1 91.19 13 GLY B N 1
ATOM 1553 C CA . GLY B 1 13 ? -13.297 -12.375 -10.461 1 91.19 13 GLY B CA 1
ATOM 1554 C C . GLY B 1 13 ? -11.93 -12.43 -9.797 1 91.19 13 GLY B C 1
ATOM 1555 O O . GLY B 1 13 ? -11.039 -11.648 -10.141 1 91.19 13 GLY B O 1
ATOM 1556 N N . PHE B 1 14 ? -11.859 -13.211 -8.758 1 89.88 14 PHE B N 1
ATOM 1557 C CA . PHE B 1 14 ? -10.562 -13.359 -8.102 1 89.88 14 PHE B CA 1
ATOM 1558 C C . PHE B 1 14 ? -10.375 -14.789 -7.602 1 89.88 14 PHE B C 1
ATOM 1560 O O . PHE B 1 14 ? -11.344 -15.508 -7.387 1 89.88 14 PHE B O 1
ATOM 1567 N N . ILE B 1 15 ? -9.117 -15.156 -7.418 1 87.75 15 ILE B N 1
ATOM 1568 C CA . ILE B 1 15 ? -8.789 -16.484 -6.918 1 87.75 15 ILE B CA 1
ATOM 1569 C C . ILE B 1 15 ? -7.93 -16.359 -5.66 1 87.75 15 ILE B C 1
ATOM 1571 O O . ILE B 1 15 ? -7.262 -15.344 -5.453 1 87.75 15 ILE B O 1
ATOM 1575 N N . ALA B 1 16 ? -8.078 -17.266 -4.832 1 89.19 16 ALA B N 1
ATOM 1576 C CA . ALA B 1 16 ? -7.195 -17.469 -3.686 1 89.19 16 ALA B CA 1
ATOM 1577 C C . ALA B 1 16 ? -6.398 -18.766 -3.822 1 89.19 16 ALA B C 1
ATOM 1579 O O . ALA B 1 16 ? -6.973 -19.828 -4.066 1 89.19 16 ALA B O 1
ATOM 1580 N N . VAL B 1 17 ? -5.148 -18.594 -3.75 1 85.12 17 VAL B N 1
ATOM 1581 C CA . VAL B 1 17 ? -4.281 -19.766 -3.918 1 85.12 17 VAL B CA 1
ATOM 1582 C C . VAL B 1 17 ? -3.266 -19.812 -2.777 1 85.12 17 VAL B C 1
ATOM 1584 O O . VAL B 1 17 ? -2.656 -18.797 -2.43 1 85.12 17 VAL B O 1
ATOM 1587 N N . ARG B 1 18 ? -3.166 -20.984 -2.229 1 84.44 18 ARG B N 1
ATOM 1588 C CA . ARG B 1 18 ? -2.131 -21.125 -1.211 1 84.44 18 ARG B CA 1
ATOM 1589 C C . ARG B 1 18 ? -0.743 -21.156 -1.843 1 84.44 18 ARG B C 1
ATOM 1591 O O . ARG B 1 18 ? -0.525 -21.844 -2.846 1 84.44 18 ARG B O 1
ATOM 1598 N N . THR B 1 19 ? 0.114 -20.406 -1.304 1 83.56 19 THR B N 1
ATOM 1599 C CA . THR B 1 19 ? 1.463 -20.281 -1.845 1 83.56 19 THR B CA 1
ATOM 1600 C C . THR B 1 19 ? 2.145 -21.641 -1.913 1 83.56 19 THR B C 1
ATOM 1602 O O . THR B 1 19 ? 2.783 -21.969 -2.916 1 83.56 19 THR B O 1
ATOM 1605 N N . LYS B 1 20 ? 1.993 -22.375 -0.878 1 83.56 20 LYS B N 1
ATOM 1606 C CA . LYS B 1 20 ? 2.604 -23.703 -0.845 1 83.56 20 LYS B CA 1
ATOM 1607 C C . LYS B 1 20 ? 2.102 -24.562 -1.998 1 83.56 20 LYS B C 1
ATOM 1609 O O . LYS B 1 20 ? 2.879 -25.281 -2.625 1 83.56 20 LYS B O 1
ATOM 1614 N N . ALA B 1 21 ? 0.824 -24.5 -2.186 1 83.75 21 ALA B N 1
ATOM 1615 C CA . ALA B 1 21 ? 0.24 -25.281 -3.268 1 83.75 21 ALA B CA 1
ATOM 1616 C C . ALA B 1 21 ? 0.804 -24.859 -4.621 1 83.75 21 ALA B C 1
ATOM 1618 O O . ALA B 1 21 ? 1.038 -25.703 -5.492 1 83.75 21 ALA B O 1
ATOM 1619 N N . LEU B 1 22 ? 1.038 -23.625 -4.836 1 83.69 22 LEU B N 1
ATOM 1620 C CA . LEU B 1 22 ? 1.61 -23.109 -6.078 1 83.69 22 LEU B CA 1
ATOM 1621 C C . LEU B 1 22 ? 3.033 -23.625 -6.273 1 83.69 22 LEU B C 1
ATOM 1623 O O . LEU B 1 22 ? 3.391 -24.062 -7.367 1 83.69 22 LEU B O 1
ATOM 1627 N N . ILE B 1 23 ? 3.736 -23.578 -5.227 1 84 23 ILE B N 1
ATOM 1628 C CA . ILE B 1 23 ? 5.137 -23.969 -5.281 1 84 23 ILE B CA 1
ATOM 1629 C C . ILE B 1 23 ? 5.234 -25.469 -5.594 1 84 23 ILE B C 1
ATOM 1631 O O . ILE B 1 23 ? 6 -25.875 -6.469 1 84 23 ILE B O 1
ATOM 1635 N N . GLU B 1 24 ? 4.445 -26.203 -4.914 1 85.69 24 GLU B N 1
ATOM 1636 C CA . GLU B 1 24 ? 4.449 -27.641 -5.129 1 85.69 24 GLU B CA 1
ATOM 1637 C C . GLU B 1 24 ? 4.023 -27.984 -6.551 1 85.69 24 GLU B C 1
ATOM 1639 O O . GLU B 1 24 ? 4.613 -28.859 -7.188 1 85.69 24 GLU B O 1
ATOM 1644 N N . ALA B 1 25 ? 3.023 -27.328 -6.965 1 83.62 25 ALA B N 1
ATOM 1645 C CA . ALA B 1 25 ? 2.553 -27.562 -8.328 1 83.62 25 ALA B CA 1
ATOM 1646 C C . ALA B 1 25 ? 3.633 -27.203 -9.352 1 83.62 25 ALA B C 1
ATOM 1648 O O . ALA B 1 25 ? 3.801 -27.906 -10.344 1 83.62 25 ALA B O 1
ATOM 1649 N N . SER B 1 26 ? 4.281 -26.141 -9.164 1 83.5 26 SER B N 1
ATOM 1650 C CA . SER B 1 26 ? 5.348 -25.703 -10.07 1 83.5 26 SER B CA 1
ATOM 1651 C C . SER B 1 26 ? 6.508 -26.688 -10.062 1 83.5 26 SER B C 1
ATOM 1653 O O . SER B 1 26 ? 7.117 -26.953 -11.102 1 83.5 26 SER B O 1
ATOM 1655 N N . GLU B 1 27 ? 6.805 -27.188 -8.883 1 84.31 27 GLU B N 1
ATOM 1656 C CA . GLU B 1 27 ? 7.871 -28.172 -8.766 1 84.31 27 GLU B CA 1
ATOM 1657 C C . GLU B 1 27 ? 7.52 -29.453 -9.516 1 84.31 27 GLU B C 1
ATOM 1659 O O . GLU B 1 27 ? 8.375 -30.047 -10.18 1 84.31 27 GLU B O 1
ATOM 1664 N N . GLU B 1 28 ? 6.348 -29.812 -9.297 1 83.31 28 GLU B N 1
ATOM 1665 C CA . GLU B 1 28 ? 5.887 -31.016 -9.992 1 83.31 28 GLU B CA 1
ATOM 1666 C C . GLU B 1 28 ? 5.961 -30.828 -11.5 1 83.31 28 GLU B C 1
ATOM 1668 O O . GLU B 1 28 ? 6.336 -31.766 -12.227 1 83.31 28 GLU B O 1
ATOM 1673 N N . ALA B 1 29 ? 5.602 -29.688 -11.922 1 79.25 29 ALA B N 1
ATOM 1674 C CA . ALA B 1 29 ? 5.645 -29.391 -13.352 1 79.25 29 ALA B CA 1
ATOM 1675 C C . ALA B 1 29 ? 7.074 -29.438 -13.883 1 79.25 29 ALA B C 1
ATOM 1677 O O . ALA B 1 29 ? 7.324 -29.938 -14.984 1 79.25 29 ALA B O 1
ATOM 1678 N N . ARG B 1 30 ? 7.953 -28.906 -13.148 1 78.94 30 ARG B N 1
ATOM 1679 C CA . ARG B 1 30 ? 9.359 -28.875 -13.547 1 78.94 30 ARG B CA 1
ATOM 1680 C C . ARG B 1 30 ? 9.938 -30.281 -13.602 1 78.94 30 ARG B C 1
ATOM 1682 O O . ARG B 1 30 ? 10.742 -30.594 -14.477 1 78.94 30 ARG B O 1
ATOM 1689 N N . GLU B 1 31 ? 9.602 -31.078 -12.672 1 81 31 GLU B N 1
ATOM 1690 C CA . GLU B 1 31 ? 10.117 -32.438 -12.602 1 81 31 GLU B CA 1
ATOM 1691 C C . GLU B 1 31 ? 9.594 -33.281 -13.758 1 81 31 GLU B C 1
ATOM 1693 O O . GLU B 1 31 ? 10.305 -34.156 -14.281 1 81 31 GLU B O 1
ATOM 1698 N N . LYS B 1 32 ? 8.414 -33.094 -14.07 1 76.56 32 LYS B N 1
ATOM 1699 C CA . LYS B 1 32 ? 7.805 -33.875 -15.141 1 76.56 32 LYS B CA 1
ATOM 1700 C C . LYS B 1 32 ? 8.258 -33.375 -16.516 1 76.56 32 LYS B C 1
ATOM 1702 O O . LYS B 1 32 ? 8.047 -34.062 -17.516 1 76.56 32 LYS B O 1
ATOM 1707 N N . GLY B 1 33 ? 9.133 -32.344 -16.531 1 66.69 33 GLY B N 1
ATOM 1708 C CA . GLY B 1 33 ? 9.734 -31.828 -17.75 1 66.69 33 GLY B CA 1
ATOM 1709 C C . GLY B 1 33 ? 8.727 -31.188 -18.688 1 66.69 33 GLY B C 1
ATOM 1710 O O . GLY B 1 33 ? 9.047 -30.891 -19.844 1 66.69 33 GLY B O 1
ATOM 1711 N N . LYS B 1 34 ? 7.469 -31.406 -18.469 1 58.06 34 LYS B N 1
ATOM 1712 C CA . LYS B 1 34 ? 6.426 -30.844 -19.328 1 58.06 34 LYS B CA 1
ATOM 1713 C C . LYS B 1 34 ? 5.914 -29.516 -18.781 1 58.06 34 LYS B C 1
ATOM 1715 O O . LYS B 1 34 ? 5.945 -29.281 -17.562 1 58.06 34 LYS B O 1
ATOM 1720 N N . ALA B 1 35 ? 6.086 -28.422 -19.5 1 55.66 35 ALA B N 1
ATOM 1721 C CA . ALA B 1 35 ? 5.402 -27.188 -19.141 1 55.66 35 ALA B CA 1
ATOM 1722 C C . ALA B 1 35 ? 4.07 -27.469 -18.453 1 55.66 35 ALA B C 1
ATOM 1724 O O . ALA B 1 35 ? 3.201 -28.141 -19.016 1 55.66 35 ALA B O 1
ATOM 1725 N N . SER B 1 36 ? 4.141 -27.781 -17.078 1 57.12 36 SER B N 1
ATOM 1726 C CA . SER B 1 36 ? 2.893 -28.062 -16.391 1 57.12 36 SER B CA 1
ATOM 1727 C C . SER B 1 36 ? 1.744 -27.234 -16.938 1 57.12 36 SER B C 1
ATOM 1729 O O . SER B 1 36 ? 1.896 -26.031 -17.172 1 57.12 36 SER B O 1
ATOM 1731 N N . THR B 1 37 ? 0.896 -27.922 -17.703 1 62.91 37 THR B N 1
ATOM 1732 C CA . THR B 1 37 ? -0.359 -27.375 -18.188 1 62.91 37 THR B CA 1
ATOM 1733 C C . THR B 1 37 ? -1.166 -26.766 -17.031 1 62.91 37 THR B C 1
ATOM 1735 O O . THR B 1 37 ? -2.221 -26.172 -17.25 1 62.91 37 THR B O 1
ATOM 1738 N N . ARG B 1 38 ? -0.46 -26.938 -15.828 1 73.88 38 ARG B N 1
ATOM 1739 C CA . ARG B 1 38 ? -1.253 -26.438 -14.703 1 73.88 38 ARG B CA 1
ATOM 1740 C C . ARG B 1 38 ? -1.079 -24.938 -14.523 1 73.88 38 ARG B C 1
ATOM 1742 O O . ARG B 1 38 ? 0.028 -24.422 -14.664 1 73.88 38 ARG B O 1
ATOM 1749 N N . CYS B 1 39 ? -2.209 -24.344 -14.43 1 79.94 39 CYS B N 1
ATOM 1750 C CA . CYS B 1 39 ? -2.238 -22.906 -14.172 1 79.94 39 CYS B CA 1
ATOM 1751 C C . CYS B 1 39 ? -2.611 -22.625 -12.727 1 79.94 39 CYS B C 1
ATOM 1753 O O . CYS B 1 39 ? -2.869 -23.547 -11.953 1 79.94 39 CYS B O 1
ATOM 1755 N N . ALA B 1 40 ? -2.424 -21.453 -12.32 1 79.75 40 ALA B N 1
ATOM 1756 C CA . ALA B 1 40 ? -2.699 -21.047 -10.945 1 79.75 40 ALA B CA 1
ATOM 1757 C C . ALA B 1 40 ? -4.121 -21.422 -10.539 1 79.75 40 ALA B C 1
ATOM 1759 O O . ALA B 1 40 ? -4.363 -21.797 -9.391 1 79.75 40 ALA B O 1
ATOM 1760 N N . GLN B 1 41 ? -5 -21.438 -11.516 1 78.56 41 GLN B N 1
ATOM 1761 C CA . GLN B 1 41 ? -6.402 -21.734 -11.242 1 78.56 41 GLN B CA 1
ATOM 1762 C C . GLN B 1 41 ? -6.578 -23.188 -10.828 1 78.56 41 GLN B C 1
ATOM 1764 O O . GLN B 1 41 ? -7.523 -23.531 -10.117 1 78.56 41 GLN B O 1
ATOM 1769 N N . ASP B 1 42 ? -5.617 -23.953 -11.312 1 81.06 42 ASP B N 1
ATOM 1770 C CA . ASP B 1 42 ? -5.688 -25.359 -10.961 1 81.06 42 ASP B CA 1
ATOM 1771 C C . ASP B 1 42 ? -5.309 -25.578 -9.5 1 81.06 42 ASP B C 1
ATOM 1773 O O . ASP B 1 42 ? -5.645 -26.609 -8.906 1 81.06 42 ASP B O 1
ATOM 1777 N N . CYS B 1 43 ? -4.633 -24.578 -9.016 1 79.56 43 CYS B N 1
ATOM 1778 C CA . CYS B 1 43 ? -4.148 -24.703 -7.645 1 79.56 43 CYS B CA 1
ATOM 1779 C C . CYS B 1 43 ? -5 -23.875 -6.684 1 79.56 43 CYS B C 1
ATOM 1781 O O . CYS B 1 43 ? -4.734 -23.844 -5.48 1 79.56 43 CYS B O 1
ATOM 1783 N N . CYS B 1 44 ? -6.012 -23.219 -7.34 1 79.5 44 CYS B N 1
ATOM 1784 C CA . CYS B 1 44 ? -6.723 -22.281 -6.48 1 79.5 44 CYS B CA 1
ATOM 1785 C C . CYS B 1 44 ? -7.629 -23.016 -5.504 1 79.5 44 CYS B C 1
ATOM 1787 O O . CYS B 1 44 ? -8.117 -24.109 -5.801 1 79.5 44 CYS B O 1
ATOM 1789 N N . VAL B 1 45 ? -7.637 -22.5 -4.309 1 80.25 45 VAL B N 1
ATOM 1790 C CA . VAL B 1 45 ? -8.547 -23 -3.289 1 80.25 45 VAL B CA 1
ATOM 1791 C C . VAL B 1 45 ? -9.961 -22.484 -3.557 1 80.25 45 VAL B C 1
ATOM 1793 O O . VAL B 1 45 ? -10.945 -23.203 -3.32 1 80.25 45 VAL B O 1
ATOM 1796 N N . THR B 1 46 ? -9.977 -21.281 -4.02 1 87.38 46 THR B N 1
ATOM 1797 C CA . THR B 1 46 ? -11.273 -20.688 -4.336 1 87.38 46 THR B CA 1
ATOM 1798 C C . THR B 1 46 ? -11.18 -19.828 -5.586 1 87.38 46 THR B C 1
ATOM 1800 O O . THR B 1 46 ? -10.133 -19.234 -5.859 1 87.38 46 THR B O 1
ATOM 1803 N N . ASP B 1 47 ? -12.188 -19.906 -6.395 1 88.12 47 ASP B N 1
ATOM 1804 C CA . ASP B 1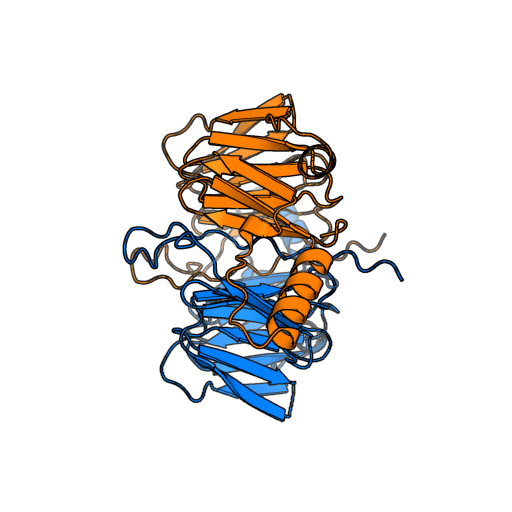 47 ? -12.422 -19.047 -7.547 1 88.12 47 ASP B CA 1
ATOM 1805 C C . ASP B 1 47 ? -13.773 -18.344 -7.434 1 88.12 47 ASP B C 1
ATOM 1807 O O . ASP B 1 47 ? -14.82 -18.953 -7.656 1 88.12 47 ASP B O 1
ATOM 1811 N N . VAL B 1 48 ? -13.711 -17.078 -7.07 1 93 48 VAL B N 1
ATOM 1812 C CA . VAL B 1 48 ? -14.945 -16.344 -6.805 1 93 48 VAL B CA 1
ATOM 1813 C C . VAL B 1 48 ? -15.305 -15.492 -8.016 1 93 48 VAL B C 1
ATOM 1815 O O . VAL B 1 48 ? -14.562 -14.57 -8.383 1 93 48 VAL B O 1
ATOM 1818 N N . PRO B 1 49 ? -16.438 -15.852 -8.695 1 92.06 49 PRO B N 1
ATOM 1819 C CA . PRO B 1 49 ? -16.875 -14.992 -9.797 1 92.06 49 PRO B CA 1
ATOM 1820 C C . PRO B 1 49 ? -17.328 -13.617 -9.32 1 92.06 49 PRO B C 1
ATOM 1822 O O . PRO B 1 49 ? -18.312 -13.5 -8.586 1 92.06 49 PRO B O 1
ATOM 1825 N N . LEU B 1 50 ? -16.594 -12.625 -9.656 1 93.12 50 LEU B N 1
ATOM 1826 C CA . LEU B 1 50 ? -16.875 -11.234 -9.32 1 93.12 50 LEU B CA 1
ATOM 1827 C C . LEU B 1 50 ? -16.359 -10.305 -10.414 1 93.12 50 LEU B C 1
ATOM 1829 O O . LEU B 1 50 ? -15.383 -9.57 -10.211 1 93.12 50 LEU B O 1
ATOM 1833 N N . PRO B 1 51 ? -17.109 -10.281 -11.461 1 90.19 51 PRO B N 1
ATOM 1834 C CA . PRO B 1 51 ? -16.641 -9.484 -12.602 1 90.19 51 PRO B CA 1
ATOM 1835 C C . PRO B 1 51 ? -16.453 -8.008 -12.258 1 90.19 51 PRO B C 1
ATOM 1837 O O . PRO B 1 51 ? -17.297 -7.422 -11.562 1 90.19 51 PRO B O 1
ATOM 1840 N N . GLY B 1 52 ? -15.352 -7.461 -12.719 1 87.38 52 GLY B N 1
ATOM 1841 C CA . GLY B 1 52 ? -15.102 -6.039 -12.547 1 87.38 52 GLY B CA 1
ATOM 1842 C C . GLY B 1 52 ? -14.383 -5.711 -11.25 1 87.38 52 GLY B C 1
ATOM 1843 O O . GLY B 1 52 ? -14.32 -4.551 -10.844 1 87.38 52 GLY B O 1
ATOM 1844 N N . VAL B 1 53 ? -13.836 -6.75 -10.594 1 91.06 53 VAL B N 1
ATOM 1845 C CA . VAL B 1 53 ? -13.094 -6.527 -9.359 1 91.06 53 VAL B CA 1
ATOM 1846 C C . VAL B 1 53 ? -11.844 -5.703 -9.656 1 91.06 53 VAL B C 1
ATOM 1848 O O . VAL B 1 53 ? -11.109 -6 -10.602 1 91.06 53 VAL B O 1
ATOM 1851 N N . THR B 1 54 ? -11.688 -4.625 -8.922 1 84.75 54 THR B N 1
ATOM 1852 C CA . THR B 1 54 ? -10.57 -3.73 -9.195 1 84.75 54 THR B CA 1
ATOM 1853 C C . THR B 1 54 ? -9.625 -3.664 -8 1 84.75 54 THR B C 1
ATOM 1855 O O . THR B 1 54 ? -8.453 -3.316 -8.148 1 84.75 54 THR B O 1
ATOM 1858 N N . LEU B 1 55 ? -10.156 -4.051 -6.844 1 90.31 55 LEU B N 1
ATOM 1859 C CA . LEU B 1 55 ? -9.359 -3.898 -5.629 1 90.31 55 LEU B CA 1
ATOM 1860 C C . LEU B 1 55 ? -9.68 -5.004 -4.625 1 90.31 55 LEU B C 1
ATOM 1862 O O . LEU B 1 55 ? -10.852 -5.332 -4.41 1 90.31 55 LEU B O 1
ATOM 1866 N N . LEU B 1 56 ? -8.664 -5.621 -4.121 1 91.06 56 LEU B N 1
ATOM 1867 C CA . LEU B 1 56 ? -8.75 -6.598 -3.037 1 91.06 56 LEU B CA 1
ATOM 1868 C C . LEU B 1 56 ? -7.941 -6.133 -1.828 1 91.06 56 LEU B C 1
ATOM 1870 O O . LEU B 1 56 ? -6.809 -5.664 -1.974 1 91.06 56 LEU B O 1
ATOM 1874 N N . ALA B 1 57 ? -8.57 -6.168 -0.655 1 92.12 57 ALA B N 1
ATOM 1875 C CA . ALA B 1 57 ? -7.852 -5.758 0.549 1 92.12 57 ALA B CA 1
ATOM 1876 C C . ALA B 1 57 ? -8.172 -6.68 1.722 1 92.12 57 ALA B C 1
ATOM 1878 O O . ALA B 1 57 ? -9.336 -6.84 2.09 1 92.12 57 ALA B O 1
ATOM 1879 N N . LEU B 1 58 ? -7.145 -7.223 2.252 1 91.25 58 LEU B N 1
ATOM 1880 C CA . LEU B 1 58 ? -7.289 -8.055 3.443 1 91.25 58 LEU B CA 1
ATOM 1881 C C . LEU B 1 58 ? -7.207 -7.207 4.707 1 91.25 58 LEU B C 1
ATOM 1883 O O . LEU B 1 58 ? -6.379 -6.301 4.801 1 91.25 58 LEU B O 1
ATOM 1887 N N . SER B 1 59 ? -8.078 -7.602 5.625 1 90.88 59 SER B N 1
ATOM 1888 C CA . SER B 1 59 ? -8.031 -6.902 6.902 1 90.88 59 SER B CA 1
ATOM 1889 C C . SER B 1 59 ? -6.711 -7.164 7.625 1 90.88 59 SER B C 1
ATOM 1891 O O . SER B 1 59 ? -5.984 -8.102 7.277 1 90.88 59 SER B O 1
ATOM 1893 N N . ARG B 1 60 ? -6.438 -6.34 8.609 1 84.5 60 ARG B N 1
ATOM 1894 C CA . ARG B 1 60 ? -5.164 -6.418 9.312 1 84.5 60 ARG B CA 1
ATOM 1895 C C . ARG B 1 60 ? -4.996 -7.77 10 1 84.5 60 ARG B C 1
ATOM 1897 O O . ARG B 1 60 ? -3.904 -8.336 10 1 84.5 60 ARG B O 1
ATOM 1904 N N . ASP B 1 61 ? -5.984 -8.195 10.625 1 84.88 61 ASP B N 1
ATOM 1905 C CA . ASP B 1 61 ? -5.918 -9.484 11.305 1 84.88 61 ASP B CA 1
ATOM 1906 C C . ASP B 1 61 ? -6.094 -10.633 10.312 1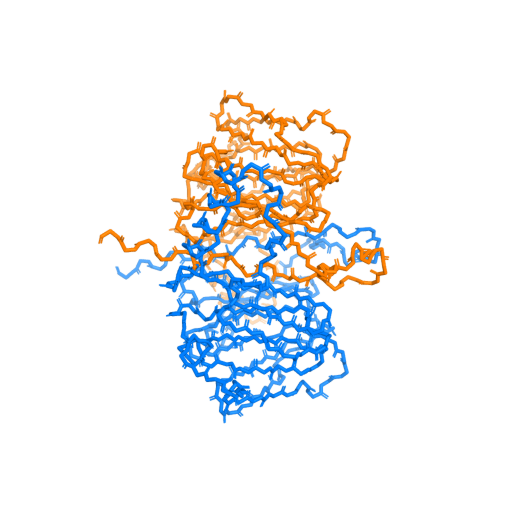 84.88 61 ASP B C 1
ATOM 1908 O O . ASP B 1 61 ? -6.168 -11.797 10.711 1 84.88 61 ASP B O 1
ATOM 1912 N N . GLN B 1 62 ? -6.332 -10.297 9.047 1 87.75 62 GLN B N 1
ATOM 1913 C CA . GLN B 1 62 ? -6.375 -11.25 7.934 1 87.75 62 GLN B CA 1
ATOM 1914 C C . GLN B 1 62 ? -7.633 -12.102 7.992 1 87.75 62 GLN B C 1
ATOM 1916 O O . GLN B 1 62 ? -7.648 -13.234 7.492 1 87.75 62 GLN B O 1
ATOM 1921 N N . SER B 1 63 ? -8.656 -11.508 8.508 1 92.5 63 SER B N 1
ATOM 1922 C CA . SER B 1 63 ? -9.867 -12.305 8.703 1 92.5 63 SER B CA 1
ATOM 1923 C C . SER B 1 63 ? -10.914 -11.969 7.648 1 92.5 63 SER B C 1
ATOM 1925 O O . SER B 1 63 ? -11.812 -12.773 7.379 1 92.5 63 SER B O 1
ATOM 1927 N N . VAL B 1 64 ? -10.812 -10.82 7.117 1 94.5 64 VAL B N 1
ATOM 1928 C CA . VAL B 1 64 ? -11.844 -10.391 6.18 1 94.5 64 VAL B CA 1
ATOM 1929 C C . VAL B 1 64 ? -11.188 -9.844 4.91 1 94.5 64 VAL B C 1
ATOM 1931 O O . VAL B 1 64 ? -10.234 -9.07 4.98 1 94.5 64 VAL B O 1
ATOM 1934 N N . LEU B 1 65 ? -11.68 -10.266 3.771 1 95.19 65 LEU B N 1
ATOM 1935 C CA . LEU B 1 65 ? -11.242 -9.742 2.48 1 95.19 65 LEU B CA 1
ATOM 1936 C C . LEU B 1 65 ? -12.289 -8.805 1.892 1 95.19 65 LEU B C 1
ATOM 1938 O O . LEU B 1 65 ? -13.445 -9.195 1.71 1 95.19 65 LEU B O 1
ATOM 1942 N N . ALA B 1 66 ? -11.922 -7.617 1.68 1 96.12 66 ALA B N 1
ATOM 1943 C CA . ALA B 1 66 ? -12.781 -6.676 0.958 1 96.12 66 ALA B CA 1
ATOM 1944 C C . ALA B 1 66 ? -12.492 -6.719 -0.542 1 96.12 66 ALA B C 1
ATOM 1946 O O . ALA B 1 66 ? -11.336 -6.645 -0.963 1 96.12 66 ALA B O 1
ATOM 1947 N N . ALA B 1 67 ? -13.469 -6.898 -1.376 1 95.81 67 ALA B N 1
ATOM 1948 C CA . ALA B 1 67 ? -13.383 -6.875 -2.834 1 95.81 67 ALA B CA 1
ATOM 1949 C C . ALA B 1 67 ? -14.242 -5.762 -3.418 1 95.81 67 ALA B C 1
ATOM 1951 O O . ALA B 1 67 ? -15.453 -5.711 -3.184 1 95.81 67 ALA B O 1
ATOM 1952 N N 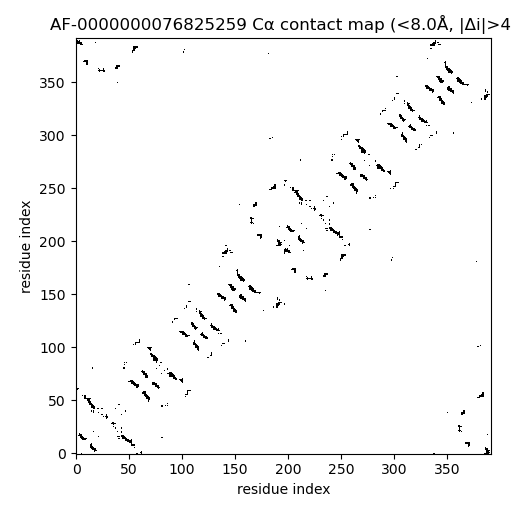. CYS B 1 68 ? -13.609 -4.863 -4.172 1 94.19 68 CYS B N 1
ATOM 1953 C CA . CYS B 1 68 ? -14.32 -3.701 -4.699 1 94.19 68 CYS B CA 1
ATOM 1954 C C . CYS B 1 68 ? -14.594 -3.861 -6.188 1 94.19 68 CYS B C 1
ATOM 1956 O O . CYS B 1 68 ? -13.695 -4.188 -6.961 1 94.19 68 CYS B O 1
ATOM 1958 N N . THR B 1 69 ? -15.859 -3.678 -6.574 1 93.31 69 THR B N 1
ATOM 1959 C CA . THR B 1 69 ? -16.297 -3.65 -7.961 1 93.31 69 THR B CA 1
ATOM 1960 C C . THR B 1 69 ? -17.031 -2.346 -8.273 1 93.31 69 THR B C 1
ATOM 1962 O O . THR B 1 69 ? -18.219 -2.197 -7.957 1 93.31 69 THR B O 1
ATOM 1965 N N . GLY B 1 70 ? -16.281 -1.482 -8.922 1 89.88 70 GLY B N 1
ATOM 1966 C CA . GLY B 1 70 ? -16.906 -0.18 -9.117 1 89.88 70 GLY B CA 1
ATOM 1967 C C . GLY B 1 70 ? -17.266 0.504 -7.812 1 89.88 70 GLY B C 1
ATOM 1968 O O . GLY B 1 70 ? -16.391 0.823 -7.004 1 89.88 70 GLY B O 1
ATOM 1969 N N . SER B 1 71 ? -18.641 0.609 -7.645 1 91.75 71 SER B N 1
ATOM 1970 C CA . SER B 1 71 ? -19.109 1.291 -6.438 1 91.75 71 SER B CA 1
ATOM 1971 C C . SER B 1 71 ? -19.5 0.293 -5.355 1 91.75 71 SER B C 1
ATOM 1973 O O . SER B 1 71 ? -19.859 0.685 -4.242 1 91.75 71 SER B O 1
ATOM 1975 N N . GLU B 1 72 ? -19.391 -0.971 -5.66 1 93.94 72 GLU B N 1
ATOM 1976 C CA . GLU B 1 72 ? -19.797 -2.006 -4.719 1 93.94 72 GLU B CA 1
ATOM 1977 C C . GLU B 1 72 ? -18.594 -2.609 -4 1 93.94 72 GLU B C 1
ATOM 1979 O O . GLU B 1 72 ? -17.547 -2.818 -4.613 1 93.94 72 GLU B O 1
ATOM 1984 N N . ILE B 1 73 ? -18.781 -2.871 -2.736 1 96.38 73 ILE B N 1
ATOM 1985 C CA . ILE B 1 73 ? -17.766 -3.562 -1.937 1 96.38 73 ILE B CA 1
ATOM 1986 C C . ILE B 1 73 ? -18.375 -4.824 -1.327 1 96.38 73 ILE B C 1
ATOM 1988 O O . ILE B 1 73 ? -19.422 -4.77 -0.68 1 96.38 73 ILE B O 1
ATOM 1992 N N . GLN B 1 74 ? -17.797 -5.922 -1.578 1 97.06 74 GLN B N 1
ATOM 1993 C CA . GLN B 1 74 ? -18.203 -7.188 -0.979 1 97.06 74 GLN B CA 1
ATOM 1994 C C . GLN B 1 74 ? -17.141 -7.695 0.002 1 97.06 74 GLN B C 1
ATOM 1996 O O . GLN B 1 74 ? -15.945 -7.59 -0.258 1 97.06 74 GLN B O 1
ATOM 2001 N N . PHE B 1 75 ? -17.609 -8.211 1.12 1 97.06 75 PHE B N 1
ATOM 2002 C CA . PHE B 1 75 ? -16.719 -8.703 2.166 1 97.06 75 PHE B CA 1
ATOM 2003 C C . PHE B 1 75 ? -16.844 -10.211 2.311 1 97.06 75 PHE B C 1
ATOM 2005 O O . PHE B 1 75 ? -17.953 -10.75 2.391 1 97.06 75 PHE B O 1
ATOM 2012 N N . PHE B 1 76 ? -15.711 -10.828 2.307 1 96.44 76 PHE B N 1
ATOM 2013 C CA . PHE B 1 76 ? -15.664 -12.281 2.432 1 96.44 76 PHE B CA 1
ATOM 2014 C C . PHE B 1 76 ? -14.891 -12.688 3.682 1 96.44 76 PHE B C 1
ATOM 2016 O O . PHE B 1 76 ? -13.867 -12.086 4.012 1 96.44 76 PHE B O 1
ATOM 2023 N N . SER B 1 77 ? -15.422 -13.648 4.363 1 94.94 77 SER B N 1
ATOM 2024 C CA . SER B 1 77 ? -14.609 -14.289 5.395 1 94.94 77 SER B CA 1
ATOM 2025 C C . SER B 1 77 ? -13.398 -14.992 4.789 1 94.94 77 SER B C 1
ATOM 2027 O O . SER B 1 77 ? -13.547 -15.852 3.912 1 94.94 77 SER B O 1
ATOM 2029 N N . ALA B 1 78 ? -12.203 -14.578 5.293 1 91.88 78 ALA B N 1
ATOM 2030 C CA . ALA B 1 78 ? -10.992 -15.219 4.773 1 91.88 78 ALA B CA 1
ATOM 2031 C C . ALA B 1 78 ? -11.031 -16.719 5 1 91.88 78 ALA B C 1
ATOM 2033 O O . ALA B 1 78 ? -10.633 -17.5 4.129 1 91.88 78 ALA B O 1
ATOM 2034 N N . THR B 1 79 ? -11.531 -17.109 6.16 1 90.69 79 THR B N 1
ATOM 2035 C CA . THR B 1 79 ? -11.625 -18.531 6.473 1 90.69 79 THR B CA 1
ATOM 2036 C C . THR B 1 79 ? -12.562 -19.234 5.496 1 90.69 79 THR B C 1
ATOM 2038 O O . THR B 1 79 ? -12.25 -20.328 5.004 1 90.69 79 THR B O 1
ATOM 2041 N N . SER B 1 80 ? -13.648 -18.578 5.137 1 92.06 80 SER B N 1
ATOM 2042 C CA . SER B 1 80 ? -14.625 -19.172 4.223 1 92.06 80 SER B CA 1
ATOM 2043 C C . SER B 1 80 ? -14.031 -19.359 2.826 1 92.06 80 SER B C 1
ATOM 2045 O O . SER B 1 80 ? -14.391 -20.281 2.107 1 92.06 80 SER B O 1
ATOM 2047 N N . LEU B 1 81 ? -13.133 -18.547 2.428 1 92 81 LEU B N 1
ATOM 2048 C CA . LEU B 1 81 ? -12.516 -18.609 1.104 1 92 81 LEU B CA 1
ATOM 2049 C C . LEU B 1 81 ? -11.68 -19.875 0.953 1 92 81 LEU B C 1
ATOM 2051 O O . LEU B 1 81 ? -11.477 -20.359 -0.163 1 92 81 LEU B O 1
ATOM 2055 N N . PHE B 1 82 ? -11.328 -20.422 2.096 1 87.81 82 PHE B N 1
ATOM 2056 C CA . PHE B 1 82 ? -10.453 -21.578 2.01 1 87.81 82 PHE B CA 1
ATOM 2057 C C . PHE B 1 82 ? -11.18 -22.844 2.451 1 87.81 82 PHE B C 1
ATOM 2059 O O . PHE B 1 82 ? -10.695 -23.953 2.215 1 87.81 82 PHE B O 1
ATOM 2066 N N . THR B 1 83 ? -12.312 -22.656 3.088 1 87.81 83 THR B N 1
ATOM 2067 C CA . THR B 1 83 ? -12.945 -23.828 3.674 1 87.81 83 THR B CA 1
ATOM 2068 C C . THR B 1 83 ? -14.266 -24.141 2.975 1 87.81 83 THR B C 1
ATOM 2070 O O . THR B 1 83 ? -14.68 -25.297 2.904 1 87.81 83 THR B O 1
ATOM 2073 N N . ASP B 1 84 ? -14.867 -23.172 2.523 1 87.94 84 ASP B N 1
ATOM 2074 C CA . ASP B 1 84 ? -16.234 -23.359 2.033 1 87.94 84 ASP B CA 1
ATOM 2075 C C . ASP B 1 84 ? -16.234 -23.672 0.538 1 87.94 84 ASP B C 1
ATOM 2077 O O . ASP B 1 84 ? -15.328 -23.266 -0.193 1 87.94 84 ASP B O 1
ATOM 2081 N N . LYS B 1 85 ? -17.219 -24.438 0.113 1 84.25 85 LYS B N 1
ATOM 2082 C CA . LYS B 1 85 ? -17.375 -24.75 -1.305 1 84.25 85 LYS B CA 1
ATOM 2083 C C . LYS B 1 85 ? -18.156 -23.641 -2.021 1 84.25 85 LYS B C 1
ATOM 2085 O O . LYS B 1 85 ? -17.812 -23.281 -3.148 1 84.25 85 LYS B O 1
ATOM 2090 N N . ASP B 1 86 ? -19.188 -23.219 -1.337 1 88.62 86 ASP B N 1
ATOM 2091 C CA . ASP B 1 86 ? -19.984 -22.109 -1.862 1 88.62 86 ASP B CA 1
ATOM 2092 C C . ASP B 1 86 ? -19.672 -20.812 -1.139 1 88.62 86 ASP B C 1
ATOM 2094 O O . ASP B 1 86 ? -20.172 -20.562 -0.043 1 88.62 86 ASP B O 1
ATOM 2098 N N . ILE B 1 87 ? -18.875 -20.047 -1.901 1 92.88 87 ILE B N 1
ATOM 2099 C CA . ILE B 1 87 ? -18.406 -18.828 -1.266 1 92.88 87 ILE B CA 1
ATOM 2100 C C . ILE B 1 87 ? -19.391 -17.688 -1.541 1 92.88 87 ILE B C 1
ATOM 2102 O O . ILE B 1 87 ? -19.703 -17.391 -2.697 1 92.88 87 ILE B O 1
ATOM 2106 N N . LYS B 1 88 ? -19.906 -17.141 -0.473 1 93.81 88 LYS B N 1
ATOM 2107 C CA . LYS B 1 88 ? -20.766 -15.961 -0.539 1 93.81 88 LYS B CA 1
ATOM 2108 C C . LYS B 1 88 ? -20.203 -14.844 0.337 1 93.81 88 LYS B C 1
ATOM 2110 O O . LYS B 1 88 ? -19.594 -15.102 1.374 1 93.81 88 LYS B O 1
ATOM 2115 N N . PRO B 1 89 ? -20.406 -13.648 -0.142 1 96 89 PRO B N 1
ATOM 2116 C CA . PRO B 1 89 ? -19.984 -12.555 0.733 1 96 89 PRO B CA 1
ATOM 2117 C C . PRO B 1 89 ? -20.75 -12.523 2.053 1 96 89 PRO B C 1
ATOM 2119 O O . PRO B 1 89 ? -21.953 -12.836 2.084 1 96 89 PRO B O 1
ATOM 2122 N N . SER B 1 90 ? -20.062 -12.227 3.062 1 94.94 90 SER B N 1
ATOM 2123 C CA . SER B 1 90 ? -20.703 -12.094 4.367 1 94.94 90 SER B CA 1
ATOM 2124 C C . SER B 1 90 ? -21.516 -10.812 4.461 1 94.94 90 SER B C 1
ATOM 2126 O O . SER B 1 90 ? -22.484 -10.742 5.207 1 94.94 90 SER B O 1
ATOM 2128 N N . SER B 1 91 ? -21.094 -9.828 3.832 1 94.56 91 SER B N 1
ATOM 2129 C CA . SER B 1 91 ? -21.797 -8.547 3.758 1 94.56 91 SER B CA 1
ATOM 2130 C C . SER B 1 91 ? -21.359 -7.75 2.533 1 94.56 91 SER B C 1
ATOM 2132 O O . SER B 1 91 ? -20.391 -8.102 1.876 1 94.56 91 SER B O 1
ATOM 2134 N N . SER B 1 92 ? -22.172 -6.855 2.162 1 94.62 92 SER B N 1
ATOM 2135 C CA . SER B 1 92 ? -21.859 -5.965 1.05 1 94.62 92 SER B CA 1
ATOM 2136 C C . SER B 1 92 ? -22.375 -4.555 1.312 1 94.62 92 SER B C 1
ATOM 2138 O O . SER B 1 92 ? -23.234 -4.352 2.172 1 94.62 92 SER B O 1
ATOM 2140 N N . CYS B 1 93 ? -21.719 -3.609 0.684 1 92.94 93 CYS B N 1
ATOM 2141 C CA . CYS B 1 93 ? -22.219 -2.238 0.723 1 92.94 93 CYS B CA 1
ATOM 2142 C C . CYS B 1 93 ? -21.906 -1.508 -0.578 1 92.94 93 CYS B C 1
ATOM 2144 O O . CYS B 1 93 ? -21.109 -1.982 -1.387 1 92.94 93 CYS B O 1
ATOM 2146 N N . SER B 1 94 ? -22.625 -0.439 -0.842 1 91.38 94 SER B N 1
ATOM 2147 C CA . SER B 1 94 ? -22.453 0.375 -2.039 1 91.38 94 SER B CA 1
ATOM 2148 C C . SER B 1 94 ? -22.203 1.838 -1.684 1 91.38 94 SER B C 1
ATOM 2150 O O . SER B 1 94 ? -22.766 2.346 -0.71 1 91.38 94 SER B O 1
ATOM 2152 N N . MET B 1 95 ? -21.344 2.297 -2.428 1 88 95 MET B N 1
ATOM 2153 C CA . MET B 1 95 ? -21.141 3.73 -2.242 1 88 95 MET B CA 1
ATOM 2154 C C . MET B 1 95 ? -22.375 4.516 -2.695 1 88 95 MET B C 1
ATOM 2156 O O . MET B 1 95 ? -23.016 4.148 -3.68 1 88 95 MET B O 1
ATOM 2160 N N . GLY B 1 96 ? -22.812 5.434 -1.912 1 78.62 96 GLY B N 1
ATOM 2161 C CA . GLY B 1 96 ? -23.953 6.262 -2.258 1 78.62 96 GLY B CA 1
ATOM 2162 C C . GLY B 1 96 ? -23.672 7.238 -3.383 1 78.62 96 GLY B C 1
ATOM 2163 O O . GLY B 1 96 ? -24.578 7.641 -4.105 1 78.62 96 GLY B O 1
ATOM 2164 N N . ARG B 1 97 ? -22.5 7.59 -3.564 1 76.75 97 ARG B N 1
ATOM 2165 C CA . ARG B 1 97 ? -22.125 8.578 -4.57 1 76.75 97 ARG B CA 1
ATOM 2166 C C . ARG B 1 97 ? -21.688 7.902 -5.863 1 76.75 97 ARG B C 1
ATOM 2168 O O . ARG B 1 97 ? -21.359 6.715 -5.867 1 76.75 97 ARG B O 1
ATOM 2175 N N . SER B 1 98 ? -21.844 8.703 -6.91 1 77.06 98 SER B N 1
ATOM 2176 C CA . SER B 1 98 ? -21.375 8.227 -8.211 1 77.06 98 SER B CA 1
ATOM 2177 C C . SER B 1 98 ? -19.875 8.047 -8.227 1 77.06 98 SER B C 1
ATOM 2179 O O . SER B 1 98 ? -19.141 8.781 -7.551 1 77.06 98 SER B O 1
ATOM 2181 N N . GLY B 1 99 ? -19.453 6.984 -8.719 1 83.25 99 GLY B N 1
ATOM 2182 C CA . GLY B 1 99 ? -18.031 6.781 -8.883 1 83.25 99 GLY B CA 1
ATOM 2183 C C . GLY B 1 99 ? -17.578 5.387 -8.492 1 83.25 99 GLY B C 1
ATOM 2184 O O . GLY B 1 99 ? -18.391 4.535 -8.141 1 83.25 99 GLY B O 1
ATOM 2185 N N . SER B 1 100 ? -16.297 5.16 -8.648 1 90.62 100 SER B N 1
ATOM 2186 C CA . SER B 1 100 ? -15.695 3.873 -8.312 1 90.62 100 SER B CA 1
ATOM 2187 C C . SER B 1 100 ? -14.727 4 -7.141 1 90.62 100 SER B C 1
ATOM 2189 O O . SER B 1 100 ? -14.234 5.09 -6.852 1 90.62 100 SER B O 1
ATOM 2191 N N . VAL B 1 101 ? -14.547 2.926 -6.441 1 92.44 101 VAL B N 1
ATOM 2192 C CA . VAL B 1 101 ? -13.594 2.881 -5.34 1 92.44 101 VAL B CA 1
ATOM 2193 C C . VAL B 1 101 ? -12.18 3.105 -5.867 1 92.44 101 VAL B C 1
ATOM 2195 O O . VAL B 1 101 ? -11.711 2.371 -6.742 1 92.44 101 VAL B O 1
ATOM 2198 N N . LYS B 1 102 ? -11.586 4.172 -5.379 1 88.25 102 LYS B N 1
ATOM 2199 C CA . LYS B 1 102 ? -10.219 4.484 -5.793 1 88.25 102 LYS B CA 1
ATOM 2200 C C . LYS B 1 102 ? -9.203 3.949 -4.789 1 88.25 102 LYS B C 1
ATOM 2202 O O . LYS B 1 102 ? -8.078 3.605 -5.156 1 88.25 102 LYS B O 1
ATOM 2207 N N . ASP B 1 103 ? -9.656 3.988 -3.58 1 90.12 103 ASP B N 1
ATOM 2208 C CA . ASP B 1 103 ? -8.773 3.496 -2.525 1 90.12 103 ASP B CA 1
ATOM 2209 C C . ASP B 1 103 ? -9.578 2.939 -1.354 1 90.12 103 ASP B C 1
ATOM 2211 O O . ASP B 1 103 ? -10.695 3.383 -1.096 1 90.12 103 ASP B O 1
ATOM 2215 N N . PHE B 1 104 ? -9.023 1.968 -0.694 1 92.56 104 PHE B N 1
ATOM 2216 C CA . PHE B 1 104 ? -9.625 1.279 0.441 1 92.56 104 PHE B CA 1
ATOM 2217 C C . PHE B 1 104 ? -8.594 1.028 1.533 1 92.56 104 PHE B C 1
ATOM 2219 O O . PHE B 1 104 ? -7.512 0.508 1.261 1 92.56 104 PHE B O 1
ATOM 2226 N N . LYS B 1 105 ? -8.898 1.513 2.744 1 92.75 105 LYS B N 1
ATOM 2227 C CA . LYS B 1 105 ? -8.023 1.277 3.889 1 92.75 105 LYS B CA 1
ATOM 2228 C C . LYS B 1 105 ? -8.789 0.656 5.051 1 92.75 105 LYS B C 1
ATOM 2230 O O . LYS B 1 105 ? -9.82 1.186 5.477 1 92.75 105 LYS B O 1
ATOM 2235 N N . TRP B 1 106 ? -8.211 -0.451 5.5 1 92.5 106 TRP B N 1
ATOM 2236 C CA . TRP B 1 106 ? -8.766 -1.031 6.719 1 92.5 106 TRP B CA 1
ATOM 2237 C C . TRP B 1 106 ? -8.312 -0.255 7.949 1 92.5 106 TRP B C 1
ATOM 2239 O O . TRP B 1 106 ? -7.152 0.161 8.031 1 92.5 106 TRP B O 1
ATOM 2249 N N . LEU B 1 107 ? -9.188 -0.1 8.812 1 91.38 107 LEU B N 1
ATOM 2250 C CA . LEU B 1 107 ? -8.914 0.355 10.172 1 91.38 107 LEU B CA 1
ATOM 2251 C C . LEU B 1 107 ? -9.156 -0.761 11.18 1 91.38 107 LEU B C 1
ATOM 2253 O O . LEU B 1 107 ? -9.398 -1.908 10.797 1 91.38 107 LEU B O 1
ATOM 2257 N N . ASP B 1 108 ? -8.984 -0.592 12.453 1 87.75 108 ASP B N 1
ATOM 2258 C CA . ASP B 1 108 ? -9.172 -1.647 13.445 1 87.75 108 ASP B CA 1
ATOM 2259 C C . ASP B 1 108 ? -10.594 -2.195 13.406 1 87.75 108 ASP B C 1
ATOM 2261 O O . ASP B 1 108 ? -10.797 -3.41 13.359 1 87.75 108 ASP B O 1
ATOM 2265 N N . ASN B 1 109 ? -11.477 -1.438 13.484 1 87.56 109 ASN B N 1
ATOM 2266 C CA . ASN B 1 109 ? -12.859 -1.903 13.453 1 87.56 109 ASN B CA 1
ATOM 2267 C C . ASN B 1 109 ? -13.688 -1.138 12.414 1 87.56 109 ASN B C 1
ATOM 2269 O O . ASN B 1 109 ? -14.898 -0.977 12.578 1 87.56 109 ASN B O 1
ATOM 2273 N N . ALA B 1 110 ? -12.961 -0.741 11.438 1 94.06 110 ALA B N 1
ATOM 2274 C CA . ALA B 1 110 ? -13.617 0.077 10.422 1 94.06 110 ALA B CA 1
ATOM 2275 C C . ALA B 1 110 ? -12.789 0.132 9.141 1 94.06 110 ALA B C 1
ATOM 2277 O O . ALA B 1 110 ? -11.789 -0.58 9.008 1 94.06 110 ALA B O 1
ATOM 2278 N N . TYR B 1 111 ? -13.297 0.757 8.148 1 94.81 111 TYR B N 1
ATOM 2279 C CA . TYR B 1 111 ? -12.57 1 6.91 1 94.81 111 TYR B CA 1
ATOM 2280 C C . TYR B 1 111 ? -12.938 2.352 6.312 1 94.81 111 TYR B C 1
ATOM 2282 O O . TYR B 1 111 ? -13.969 2.93 6.66 1 94.81 111 TYR B O 1
ATOM 2290 N N . ILE B 1 112 ? -12.086 2.863 5.535 1 95.44 112 ILE B N 1
ATOM 2291 C CA . ILE B 1 112 ? -12.359 4.09 4.793 1 95.44 112 ILE B CA 1
ATOM 2292 C C . ILE B 1 112 ? -12.219 3.83 3.295 1 95.44 112 ILE B C 1
ATOM 2294 O O . ILE B 1 112 ? -11.398 3.012 2.873 1 95.44 112 ILE B O 1
ATOM 2298 N N . VAL B 1 113 ? -13.023 4.539 2.553 1 95 113 VAL B N 1
ATOM 2299 C CA . VAL B 1 113 ? -13.062 4.367 1.104 1 95 113 VAL B CA 1
ATOM 2300 C C . VAL B 1 113 ? -12.945 5.727 0.419 1 95 113 VAL B C 1
ATOM 2302 O O . VAL B 1 113 ? -13.656 6.672 0.771 1 95 113 VAL B O 1
ATOM 2305 N N . LEU B 1 114 ? -11.977 5.777 -0.416 1 94.56 114 LEU B N 1
ATOM 2306 C CA . LEU B 1 114 ? -11.859 6.973 -1.246 1 94.56 114 LEU B CA 1
ATOM 2307 C C . LEU B 1 114 ? -12.469 6.734 -2.625 1 94.56 114 LEU B C 1
ATOM 2309 O O . LEU B 1 114 ? -12.125 5.766 -3.303 1 94.56 114 LEU B O 1
ATOM 2313 N N . SER B 1 115 ? -13.344 7.457 -3.014 1 92.44 115 SER B N 1
ATOM 2314 C CA . SER B 1 115 ? -13.93 7.438 -4.352 1 92.44 115 SER B CA 1
ATOM 2315 C C . SER B 1 115 ? -13.438 8.609 -5.188 1 92.44 115 SER B C 1
ATOM 2317 O O . SER B 1 115 ? -12.297 9.062 -5.02 1 92.44 115 SER B O 1
ATOM 2319 N N . ASN B 1 116 ? -14.273 9.016 -6.168 1 88 116 ASN B N 1
ATOM 2320 C CA . ASN B 1 116 ? -13.914 10.203 -6.941 1 88 116 ASN B CA 1
ATOM 2321 C C . ASN B 1 116 ? -14.039 11.477 -6.105 1 88 116 ASN B C 1
ATOM 2323 O O . ASN B 1 116 ? -15.047 12.188 -6.199 1 88 116 ASN B O 1
ATOM 2327 N N . GLY B 1 117 ? -13.102 11.617 -5.156 1 89.5 117 GLY B N 1
ATOM 2328 C CA . GLY B 1 117 ? -13.039 12.82 -4.34 1 89.5 117 GLY B CA 1
ATOM 2329 C C . GLY B 1 117 ? -13.789 12.688 -3.027 1 89.5 117 GLY B C 1
ATOM 2330 O O . GLY B 1 117 ? -13.781 13.609 -2.207 1 89.5 117 GLY B O 1
ATOM 2331 N N . GLY B 1 118 ? -14.523 11.703 -2.84 1 93.88 118 GLY B N 1
ATOM 2332 C CA . GLY B 1 118 ? -15.266 11.508 -1.601 1 93.88 118 GLY B CA 1
ATOM 2333 C C . GLY B 1 118 ? -14.633 10.469 -0.689 1 93.88 118 GLY B C 1
ATOM 2334 O O . GLY B 1 118 ? -14.148 9.438 -1.156 1 93.88 118 GLY B O 1
ATOM 2335 N N . LEU B 1 119 ? -14.648 10.836 0.547 1 95.19 119 LEU B N 1
ATOM 2336 C CA . LEU B 1 119 ? -14.18 9.898 1.562 1 95.19 119 LEU B CA 1
ATOM 2337 C C . LEU B 1 119 ? -15.352 9.359 2.385 1 95.19 119 LEU B C 1
ATOM 2339 O O . LEU B 1 119 ? -16.172 10.133 2.873 1 95.19 119 LEU B O 1
ATOM 2343 N N . SER B 1 120 ? -15.422 8.086 2.449 1 95.94 120 SER B N 1
ATOM 2344 C CA . SER B 1 120 ? -16.469 7.434 3.223 1 95.94 120 SER B CA 1
ATOM 2345 C C . SER B 1 120 ? -15.883 6.535 4.305 1 95.94 120 SER B C 1
ATOM 2347 O O . SER B 1 120 ? -14.734 6.094 4.195 1 95.94 120 SER B O 1
ATOM 2349 N N . HIS B 1 121 ? -16.625 6.43 5.312 1 95.81 121 HIS B N 1
ATOM 2350 C CA . HIS B 1 121 ? -16.266 5.613 6.465 1 95.81 121 HIS B CA 1
ATOM 2351 C C . HIS B 1 121 ? -17.328 4.551 6.742 1 95.81 121 HIS B C 1
ATOM 2353 O O . HIS B 1 121 ? -18.516 4.836 6.688 1 95.81 121 HIS B O 1
ATOM 2359 N N . GLY B 1 122 ? -16.859 3.309 6.965 1 95.25 122 GLY B N 1
ATOM 2360 C CA . GLY B 1 122 ? -17.812 2.232 7.219 1 95.25 122 GLY B CA 1
ATOM 2361 C C . GLY B 1 122 ? -17.281 1.19 8.188 1 95.25 122 GLY B C 1
ATOM 2362 O O . GLY B 1 122 ? -16.094 1.188 8.516 1 95.25 122 GLY B O 1
ATOM 2363 N N . SER B 1 123 ? -18.172 0.452 8.75 1 94.25 123 SER B N 1
ATOM 2364 C CA . SER B 1 123 ? -17.891 -0.74 9.539 1 94.25 123 SER B CA 1
ATOM 2365 C C . SER B 1 123 ? -18.719 -1.93 9.07 1 94.25 123 SER B C 1
ATOM 2367 O O . SER B 1 123 ? -19.812 -1.755 8.516 1 94.25 123 SER B O 1
ATOM 2369 N N . LEU B 1 124 ? -18.078 -3.082 9.273 1 92.81 124 LEU B N 1
ATOM 2370 C CA . LEU B 1 124 ? -18.797 -4.273 8.828 1 92.81 124 LEU B CA 1
ATOM 2371 C C . LEU B 1 124 ? -20.188 -4.34 9.445 1 92.81 124 LEU B C 1
ATOM 2373 O O . LEU B 1 124 ? -20.328 -4.242 10.664 1 92.81 124 LEU B O 1
ATOM 2377 N N . GLY B 1 125 ? -21.188 -4.402 8.672 1 86.94 125 GLY B N 1
ATOM 2378 C CA . GLY B 1 125 ? -22.562 -4.559 9.141 1 86.94 125 GLY B CA 1
ATOM 2379 C C . GLY B 1 125 ? -23.266 -3.234 9.352 1 86.94 125 GLY B C 1
ATOM 2380 O O . GLY B 1 125 ? -24.469 -3.207 9.625 1 86.94 125 GLY B O 1
ATOM 2381 N N . GLN B 1 126 ? -22.672 -2.092 9.422 1 86.56 126 GLN B N 1
ATOM 2382 C CA . GLN B 1 126 ? -23.297 -0.811 9.742 1 86.56 126 GLN B CA 1
ATOM 2383 C C . GLN B 1 126 ? -23.438 0.056 8.492 1 86.56 126 GLN B C 1
ATOM 2385 O O . GLN B 1 126 ? -24.188 1.034 8.484 1 86.56 126 GLN B O 1
ATOM 2390 N N . GLY B 1 127 ? -22.719 -0.276 7.348 1 86.19 127 GLY B N 1
ATOM 2391 C CA . GLY B 1 127 ? -22.828 0.49 6.117 1 86.19 127 GLY B CA 1
ATOM 2392 C C . GLY B 1 127 ? -21.719 1.516 5.949 1 86.19 127 GLY B C 1
ATOM 2393 O O . GLY B 1 127 ? -20.797 1.58 6.766 1 86.19 127 GLY B O 1
ATOM 2394 N N . LEU B 1 128 ? -21.859 2.305 4.855 1 92.69 128 LEU B N 1
ATOM 2395 C CA . LEU B 1 128 ? -20.875 3.301 4.465 1 92.69 128 LEU B CA 1
ATOM 2396 C C . LEU B 1 128 ? -21.453 4.711 4.582 1 92.69 128 LEU B C 1
ATOM 2398 O O . LEU B 1 128 ? -22.531 4.988 4.074 1 92.69 128 LEU B O 1
ATOM 2402 N N . LYS B 1 129 ? -20.734 5.551 5.32 1 92.5 129 LYS B N 1
ATOM 2403 C CA . LYS B 1 129 ? -21.172 6.934 5.508 1 92.5 129 LYS B CA 1
ATOM 2404 C C . LYS B 1 129 ? -20.172 7.906 4.879 1 92.5 129 LYS B C 1
ATOM 2406 O O . LYS B 1 129 ? -18.969 7.793 5.105 1 92.5 129 LYS B O 1
ATOM 2411 N N . ASP B 1 130 ? -20.734 8.828 4.117 1 93.75 130 ASP B N 1
ATOM 2412 C CA . ASP B 1 130 ? -19.875 9.867 3.553 1 93.75 130 ASP B CA 1
ATOM 2413 C C . ASP B 1 130 ? -19.406 10.836 4.633 1 93.75 130 ASP B C 1
ATOM 2415 O O . ASP B 1 130 ? -20.219 11.359 5.402 1 93.75 130 ASP B O 1
ATOM 2419 N N . ILE B 1 131 ? -18.141 11.164 4.637 1 93.94 131 ILE B N 1
ATOM 2420 C CA . ILE B 1 131 ? -17.672 11.969 5.758 1 93.94 131 ILE B CA 1
ATOM 2421 C C . ILE B 1 131 ? -16.969 13.219 5.238 1 93.94 131 ILE B C 1
ATOM 2423 O O . ILE B 1 131 ? -16.781 14.188 5.977 1 93.94 131 ILE B O 1
ATOM 2427 N N . MET B 1 132 ? -16.516 13.234 4.035 1 93.62 132 MET B N 1
ATOM 2428 C CA . MET B 1 132 ? -15.773 14.375 3.518 1 93.62 132 MET B CA 1
ATOM 2429 C C . MET B 1 132 ? -15.805 14.398 1.992 1 93.62 132 MET B C 1
ATOM 2431 O O . MET B 1 132 ? -15.781 13.344 1.352 1 93.62 132 MET B O 1
ATOM 2435 N N . GLU B 1 133 ? -15.812 15.562 1.398 1 93.06 133 GLU B N 1
ATOM 2436 C CA . GLU B 1 133 ? -15.773 15.734 -0.051 1 93.06 133 GLU B CA 1
ATOM 2437 C C . GLU B 1 133 ? -14.477 16.406 -0.492 1 93.06 133 GLU B C 1
ATOM 2439 O O . GLU B 1 133 ? -13.734 16.938 0.334 1 93.06 133 GLU B O 1
ATOM 2444 N N . ASN B 1 134 ? -14.18 16.25 -1.794 1 92 134 ASN B N 1
ATOM 2445 C CA . ASN B 1 134 ? -13.031 16.906 -2.43 1 92 134 ASN B CA 1
ATOM 2446 C C . ASN B 1 134 ? -11.719 16.422 -1.831 1 92 134 ASN B C 1
ATOM 2448 O O . ASN B 1 134 ? -10.828 17.234 -1.558 1 92 134 ASN B O 1
ATOM 2452 N N . VAL B 1 135 ? -11.641 15.164 -1.512 1 92.19 135 VAL B N 1
ATOM 2453 C CA . VAL B 1 135 ? -10.445 14.547 -0.938 1 92.19 135 VAL B CA 1
ATOM 2454 C C . VAL B 1 135 ? -9.516 14.078 -2.055 1 92.19 135 VAL B C 1
ATOM 2456 O O . VAL B 1 135 ? -9.953 13.375 -2.973 1 92.19 135 VAL B O 1
ATOM 2459 N N . ASP B 1 136 ? -8.25 14.461 -1.979 1 86.12 136 ASP B N 1
ATOM 2460 C CA . ASP B 1 136 ? -7.281 14.117 -3.012 1 86.12 136 ASP B CA 1
ATOM 2461 C C . ASP B 1 136 ? -6.605 12.781 -2.703 1 86.12 136 ASP B C 1
ATOM 2463 O O . ASP B 1 136 ? -6.309 12 -3.613 1 86.12 136 ASP B O 1
ATOM 2467 N N . ALA B 1 137 ? -6.367 12.594 -1.51 1 86.25 137 ALA B N 1
ATOM 2468 C CA . ALA B 1 137 ? -5.652 11.383 -1.112 1 86.25 137 ALA B CA 1
ATOM 2469 C C . ALA B 1 137 ? -5.867 11.078 0.368 1 86.25 137 ALA B C 1
ATOM 2471 O O . ALA B 1 137 ? -6.176 11.977 1.154 1 86.25 137 ALA B O 1
ATOM 2472 N N . VAL B 1 138 ? -5.746 9.805 0.67 1 89.69 138 VAL B N 1
ATOM 2473 C CA . VAL B 1 138 ? -5.898 9.367 2.053 1 89.69 138 VAL B CA 1
ATOM 2474 C C . VAL B 1 138 ? -4.859 8.297 2.375 1 89.69 138 VAL B C 1
ATOM 2476 O O . VAL B 1 138 ? -4.473 7.52 1.502 1 89.69 138 VAL B O 1
ATOM 2479 N N . ASP B 1 139 ? -4.371 8.336 3.58 1 86.31 139 ASP B N 1
ATOM 2480 C CA . ASP B 1 139 ? -3.477 7.293 4.066 1 86.31 139 ASP B CA 1
ATOM 2481 C C . ASP B 1 139 ? -3.65 7.074 5.566 1 86.31 139 ASP B C 1
ATOM 2483 O O . ASP B 1 139 ? -4.172 7.941 6.27 1 86.31 139 ASP B O 1
ATOM 2487 N N . CYS B 1 140 ? -3.354 5.855 5.941 1 87.19 140 CYS B N 1
ATOM 2488 C CA . CYS B 1 140 ? -3.438 5.516 7.359 1 87.19 140 CYS B CA 1
ATOM 2489 C C . CYS B 1 140 ? -2.072 5.117 7.906 1 87.19 140 CYS B C 1
ATOM 2491 O O . CYS B 1 140 ? -1.25 4.551 7.184 1 87.19 140 CYS B O 1
ATOM 2493 N N . SER B 1 141 ? -1.902 5.508 9.18 1 81.81 141 SER B N 1
ATOM 2494 C CA . SER B 1 141 ? -0.686 5.043 9.844 1 81.81 141 SER B CA 1
ATOM 2495 C C . SER B 1 141 ? -0.673 3.525 9.977 1 81.81 141 SER B C 1
ATOM 2497 O O . SER B 1 141 ? -1.722 2.881 9.898 1 81.81 141 SER B O 1
ATOM 2499 N N . LYS B 1 142 ? 0.544 2.943 10.125 1 74 142 LYS B N 1
ATOM 2500 C CA . LYS B 1 142 ? 0.692 1.494 10.219 1 74 142 LYS B CA 1
ATOM 2501 C C . LYS B 1 142 ? -0.098 0.937 11.398 1 74 142 LYS B C 1
ATOM 2503 O O . LYS B 1 142 ? -0.673 -0.15 11.312 1 74 142 LYS B O 1
ATOM 2508 N N . ASP B 1 143 ? -0.14 1.721 12.5 1 74.81 143 ASP B N 1
ATOM 2509 C CA . ASP B 1 143 ? -0.838 1.249 13.688 1 74.81 143 ASP B CA 1
ATOM 2510 C C . ASP B 1 143 ? -2.338 1.523 13.594 1 74.81 143 ASP B C 1
ATOM 2512 O O . ASP B 1 143 ? -3.109 1.087 14.445 1 74.81 143 ASP B O 1
ATOM 2516 N N . GLY B 1 144 ? -2.715 2.25 12.57 1 78.06 144 GLY B N 1
ATOM 2517 C CA . GLY B 1 144 ? -4.125 2.521 12.336 1 78.06 144 GLY B CA 1
ATOM 2518 C C . GLY B 1 144 ? -4.672 3.633 13.211 1 78.06 144 GLY B C 1
ATOM 2519 O O . GLY B 1 144 ? -5.871 3.916 13.195 1 78.06 144 GLY B O 1
ATOM 2520 N N . ASN B 1 145 ? -3.826 4.363 13.898 1 82.62 145 ASN B N 1
ATOM 2521 C CA . ASN B 1 145 ? -4.281 5.332 14.891 1 82.62 145 ASN B CA 1
ATOM 2522 C C . ASN B 1 145 ? -4.5 6.707 14.266 1 82.62 145 ASN B C 1
ATOM 2524 O O . ASN B 1 145 ? -5.141 7.57 14.867 1 82.62 145 ASN B O 1
ATOM 2528 N N . HIS B 1 146 ? -4.008 6.93 13.125 1 87.06 146 HIS B N 1
ATOM 2529 C CA . HIS B 1 146 ? -4.137 8.227 12.469 1 87.06 146 HIS B CA 1
ATOM 2530 C C . HIS B 1 146 ? -4.488 8.07 11 1 87.06 146 HIS B C 1
ATOM 2532 O O . HIS B 1 146 ? -3.973 7.18 10.32 1 87.06 146 HIS B O 1
ATOM 2538 N N . ILE B 1 147 ? -5.293 8.859 10.555 1 90.62 147 ILE B N 1
ATOM 2539 C CA . ILE B 1 147 ? -5.66 8.969 9.148 1 90.62 147 ILE B CA 1
ATOM 2540 C C . ILE B 1 147 ? -5.25 10.336 8.602 1 90.62 147 ILE B C 1
ATOM 2542 O O . ILE B 1 147 ? -5.641 11.367 9.148 1 90.62 147 ILE B O 1
ATOM 2546 N N . ALA B 1 148 ? -4.445 10.32 7.684 1 89.5 148 ALA B N 1
ATOM 2547 C CA . ALA B 1 148 ? -4.051 11.562 7.027 1 89.5 148 ALA B CA 1
ATOM 2548 C C . ALA B 1 148 ? -4.855 11.781 5.746 1 89.5 148 ALA B C 1
ATOM 2550 O O . ALA B 1 148 ? -4.914 10.906 4.883 1 89.5 148 ALA B O 1
ATOM 2551 N N . VAL B 1 149 ? -5.461 12.875 5.633 1 90.69 149 VAL B N 1
ATOM 2552 C CA . VAL B 1 149 ? -6.297 13.211 4.488 1 90.69 149 VAL B CA 1
ATOM 2553 C C . VAL B 1 149 ? -5.77 14.477 3.814 1 90.69 149 VAL B C 1
ATOM 2555 O O . VAL B 1 149 ? -5.562 15.5 4.473 1 90.69 149 VAL B O 1
ATOM 2558 N N . ALA B 1 150 ? -5.438 14.367 2.623 1 87.88 150 ALA B N 1
ATOM 2559 C CA . ALA B 1 150 ? -5.113 15.547 1.82 1 87.88 150 ALA B CA 1
ATOM 2560 C C . ALA B 1 150 ? -6.34 16.047 1.06 1 87.88 150 ALA B C 1
ATOM 2562 O O . ALA B 1 150 ? -6.949 15.297 0.29 1 87.88 150 ALA B O 1
ATOM 2563 N N . ARG B 1 151 ? -6.703 17.172 1.304 1 88.56 151 ARG B N 1
ATOM 2564 C CA . ARG B 1 151 ? -7.863 17.797 0.687 1 88.56 151 ARG B CA 1
ATOM 2565 C C . ARG B 1 151 ? -7.555 19.234 0.269 1 88.56 151 ARG B C 1
ATOM 2567 O O . ARG B 1 151 ? -7.266 20.078 1.113 1 88.56 151 ARG B O 1
ATOM 2574 N N . LYS B 1 152 ? -7.629 19.438 -1.077 1 82.25 152 LYS B N 1
ATOM 2575 C CA . LYS B 1 152 ? -7.246 20.734 -1.612 1 82.25 152 LYS B CA 1
ATOM 2576 C C . LYS B 1 152 ? -5.844 21.125 -1.147 1 82.25 152 LYS B C 1
ATOM 2578 O O . LYS B 1 152 ? -4.883 20.391 -1.362 1 82.25 152 LYS B O 1
ATOM 2583 N N . ASN B 1 153 ? -5.52 22.016 -0.499 1 79.75 153 ASN B N 1
ATOM 2584 C CA . ASN B 1 153 ? -4.203 22.438 -0.043 1 79.75 153 ASN B CA 1
ATOM 2585 C C . ASN B 1 153 ? -4.082 22.359 1.477 1 79.75 153 ASN B C 1
ATOM 2587 O O . ASN B 1 153 ? -3.531 23.266 2.109 1 79.75 153 ASN B O 1
ATOM 2591 N N . SER B 1 154 ? -4.734 21.25 1.934 1 86.06 154 SER B N 1
ATOM 2592 C CA . SER B 1 154 ? -4.66 21.094 3.381 1 86.06 154 SER B CA 1
ATOM 2593 C C . SER B 1 154 ? -4.414 19.625 3.764 1 86.06 154 SER B C 1
ATOM 2595 O O . SER B 1 154 ? -4.82 18.719 3.043 1 86.06 154 SER B O 1
ATOM 2597 N N . LEU B 1 155 ? -3.771 19.5 4.805 1 87.25 155 LEU B N 1
ATOM 2598 C CA . LEU B 1 155 ? -3.561 18.203 5.445 1 87.25 155 LEU B CA 1
ATOM 2599 C C . LEU B 1 155 ? -4.387 18.078 6.723 1 87.25 155 LEU B C 1
ATOM 2601 O O . LEU B 1 155 ? -4.328 18.969 7.586 1 87.25 155 LEU B O 1
ATOM 2605 N N . ARG B 1 156 ? -5.152 17.062 6.77 1 90.25 156 ARG B N 1
ATOM 2606 C CA . ARG B 1 156 ? -5.938 16.781 7.973 1 90.25 156 ARG B CA 1
ATOM 2607 C C . ARG B 1 156 ? -5.547 15.445 8.594 1 90.25 156 ARG B C 1
ATOM 2609 O O . ARG B 1 156 ? -5.312 14.469 7.875 1 90.25 156 ARG B O 1
ATOM 2616 N N . ILE B 1 157 ? -5.43 15.445 9.828 1 89.88 157 ILE B N 1
ATOM 2617 C CA . ILE B 1 157 ? -5.176 14.211 10.562 1 89.88 157 ILE B CA 1
ATOM 2618 C C . ILE B 1 157 ? -6.395 13.859 11.422 1 89.88 157 ILE B C 1
ATOM 2620 O O . ILE B 1 157 ? -6.852 14.68 12.219 1 89.88 157 ILE B O 1
ATOM 2624 N N . LEU B 1 158 ? -6.863 12.695 11.18 1 92.69 158 LEU B N 1
ATOM 2625 C CA . LEU B 1 158 ? -8.039 12.234 11.914 1 92.69 158 LEU B CA 1
ATOM 2626 C C . LEU B 1 158 ? -7.688 11.031 12.781 1 92.69 158 LEU B C 1
ATOM 2628 O O . LEU B 1 158 ? -6.777 10.266 12.461 1 92.69 158 LEU B O 1
ATOM 2632 N N . LEU B 1 159 ? -8.367 10.977 13.906 1 89.88 159 LEU B N 1
ATOM 2633 C CA . LEU B 1 159 ? -8.359 9.742 14.68 1 89.88 159 LEU B CA 1
ATOM 2634 C C . LEU B 1 159 ? -9.266 8.695 14.039 1 89.88 159 LEU B C 1
ATOM 2636 O O . LEU B 1 159 ? -10.031 9 13.125 1 89.88 159 LEU B O 1
ATOM 2640 N N . PRO B 1 160 ? -9.164 7.43 14.414 1 88.12 160 PRO B N 1
ATOM 2641 C CA . PRO B 1 160 ? -9.992 6.375 13.82 1 88.12 160 PRO B CA 1
ATOM 2642 C C . PRO B 1 160 ? -11.484 6.645 13.961 1 88.12 160 PRO B C 1
ATOM 2644 O O . PRO B 1 160 ? -12.289 6.137 13.18 1 88.12 160 PRO B O 1
ATOM 2647 N N . ASP B 1 161 ? -11.891 7.387 14.93 1 89.75 161 ASP B N 1
ATOM 2648 C CA . ASP B 1 161 ? -13.297 7.727 15.102 1 89.75 161 ASP B CA 1
ATOM 2649 C C . ASP B 1 161 ? -13.664 8.969 14.289 1 89.75 161 ASP B C 1
ATOM 2651 O O . ASP B 1 161 ? -14.766 9.5 14.422 1 89.75 161 ASP B O 1
ATOM 2655 N N . LEU B 1 162 ? -12.742 9.492 13.492 1 92.81 162 LEU B N 1
ATOM 2656 C CA . LEU B 1 162 ? -12.922 10.531 12.492 1 92.81 162 LEU B CA 1
ATOM 2657 C C . LEU B 1 162 ? -12.859 11.922 13.125 1 92.81 162 LEU B C 1
ATOM 2659 O O . LEU B 1 162 ? -13.164 12.922 12.477 1 92.81 162 LEU B O 1
ATOM 2663 N N . LYS B 1 163 ? -12.477 11.883 14.391 1 91.25 163 LYS B N 1
ATOM 2664 C CA . LYS B 1 163 ? -12.25 13.195 15 1 91.25 163 LYS B CA 1
ATOM 2665 C C . LYS B 1 163 ? -11 13.852 14.43 1 91.25 163 LYS B C 1
ATOM 2667 O O . LYS B 1 163 ? -9.922 13.25 14.438 1 91.25 163 LYS B O 1
ATOM 2672 N N . GLU B 1 164 ? -11.266 15.023 13.961 1 90.5 164 GLU B N 1
ATOM 2673 C CA . GLU B 1 164 ? -10.141 15.758 13.398 1 90.5 164 GLU B CA 1
ATOM 2674 C C . GLU B 1 164 ? -9.25 16.328 14.5 1 90.5 164 GLU B C 1
ATOM 2676 O O . GLU B 1 164 ? -9.742 17 15.414 1 90.5 164 GLU B O 1
ATOM 2681 N N . THR B 1 165 ? -7.977 16.031 14.445 1 86.56 165 THR B N 1
ATOM 2682 C CA . THR B 1 165 ? -7.047 16.516 15.469 1 86.56 165 THR B CA 1
ATOM 2683 C C . THR B 1 165 ? -6.129 17.594 14.898 1 86.56 165 THR B C 1
ATOM 2685 O O . THR B 1 165 ? -5.535 18.359 15.656 1 86.56 165 THR B O 1
ATOM 2688 N N . CYS B 1 166 ? -6.051 17.656 13.648 1 86.25 166 CYS B N 1
ATOM 2689 C CA . CYS B 1 166 ? -5.137 18.578 13 1 86.25 166 CYS B CA 1
ATOM 2690 C C . CYS B 1 166 ? -5.645 18.969 11.617 1 86.25 166 CYS B C 1
ATOM 2692 O O . CYS B 1 166 ? -6.152 18.125 10.875 1 86.25 166 CYS B O 1
ATOM 2694 N N . CYS B 1 167 ? -5.586 20.234 11.273 1 84.56 167 CYS B N 1
ATOM 2695 C CA . CYS B 1 167 ? -5.82 20.766 9.93 1 84.56 167 CYS B CA 1
ATOM 2696 C C . CYS B 1 167 ? -4.809 21.844 9.586 1 84.56 167 CYS B C 1
ATOM 2698 O O . CYS B 1 167 ? -4.781 22.906 10.227 1 84.56 167 CYS B O 1
ATOM 2700 N N . MET B 1 168 ? -4.004 21.562 8.656 1 83.25 168 MET B N 1
ATOM 2701 C CA . MET B 1 168 ? -2.953 22.516 8.305 1 83.25 168 MET B CA 1
ATOM 2702 C C . MET B 1 168 ? -2.914 22.75 6.801 1 83.25 168 MET B C 1
ATOM 2704 O O . MET B 1 168 ? -3.078 21.812 6.016 1 83.25 168 MET B O 1
ATOM 2708 N N . ALA B 1 169 ? -2.686 23.938 6.469 1 81.69 169 ALA B N 1
ATOM 2709 C CA . ALA B 1 169 ? -2.533 24.281 5.059 1 81.69 169 ALA B CA 1
ATOM 2710 C C . ALA B 1 169 ? -1.215 23.75 4.504 1 81.69 169 ALA B C 1
ATOM 2712 O O . ALA B 1 169 ? -0.225 23.641 5.23 1 81.69 169 ALA B O 1
ATOM 2713 N N . LEU B 1 170 ? -1.334 23.266 3.299 1 76.62 170 LEU B N 1
ATOM 2714 C CA . LEU B 1 170 ? -0.14 22.891 2.551 1 76.62 170 LEU B CA 1
ATOM 2715 C C . LEU B 1 170 ? 0.245 23.984 1.552 1 76.62 170 LEU B C 1
ATOM 2717 O O . LEU B 1 170 ? -0.609 24.484 0.823 1 76.62 170 LEU B O 1
ATOM 2721 N N . LEU B 1 171 ? 1.349 24.672 1.681 1 68.38 171 LEU B N 1
ATOM 2722 C CA . LEU B 1 171 ? 1.75 25.781 0.823 1 68.38 171 LEU B CA 1
ATOM 2723 C C . LEU B 1 171 ? 2.131 25.281 -0.567 1 68.38 171 LEU B C 1
ATOM 2725 O O . LEU B 1 171 ? 2.492 26.078 -1.438 1 68.38 171 LEU B O 1
ATOM 2729 N N . PHE B 1 172 ? 2.199 24.047 -0.77 1 64.12 172 PHE B N 1
ATOM 2730 C CA . PHE B 1 172 ? 2.465 23.5 -2.092 1 64.12 172 PHE B CA 1
ATOM 2731 C C . PHE B 1 172 ? 1.36 22.531 -2.508 1 64.12 172 PHE B C 1
ATOM 2733 O O . PHE B 1 172 ? 0.599 22.047 -1.664 1 64.12 172 PHE B O 1
ATOM 2740 N N . GLN B 1 173 ? 1.046 22.797 -3.799 1 55.78 173 GLN B N 1
ATOM 2741 C CA . GLN B 1 173 ? 0.112 21.781 -4.273 1 55.78 173 GLN B CA 1
ATOM 2742 C C . GLN B 1 173 ? 0.716 20.391 -4.16 1 55.78 173 GLN B C 1
ATOM 2744 O O . GLN B 1 173 ? 1.882 20.172 -4.504 1 55.78 173 GLN B O 1
ATOM 2749 N N . LEU B 1 174 ? 0.242 19.766 -3.162 1 56.03 174 LEU B N 1
ATOM 2750 C CA . LEU B 1 174 ? 0.689 18.375 -3.256 1 56.03 174 LEU B CA 1
ATOM 2751 C C . LEU B 1 174 ? 0.628 17.891 -4.695 1 56.03 174 LEU B C 1
ATOM 2753 O O . LEU B 1 174 ? 0.186 18.609 -5.59 1 56.03 174 LEU B O 1
ATOM 2757 N N . TRP B 1 175 ? 1.023 16.75 -5.227 1 51.5 175 TRP B N 1
ATOM 2758 C CA . TRP B 1 175 ? 1.039 16.328 -6.625 1 51.5 175 TRP B CA 1
ATOM 2759 C C . TRP B 1 175 ? -0.262 16.719 -7.324 1 51.5 175 TRP B C 1
ATOM 2761 O O . TRP B 1 175 ? -1.347 16.562 -6.758 1 51.5 175 TRP B O 1
ATOM 2771 N N . PRO B 1 176 ? -0.224 17.797 -8.148 1 42.31 176 PRO B N 1
ATOM 2772 C CA . PRO B 1 176 ? -1.444 18.094 -8.898 1 42.31 176 PRO B CA 1
ATOM 2773 C C . PRO B 1 176 ? -2.291 16.859 -9.18 1 42.31 176 PRO B C 1
ATOM 2775 O O . PRO B 1 176 ? -1.765 15.742 -9.211 1 42.31 176 PRO B O 1
ATOM 2778 N N . ASP B 1 177 ? -3.598 16.969 -8.953 1 41.22 177 ASP B N 1
ATOM 2779 C CA . ASP B 1 177 ? -4.477 16.078 -9.703 1 41.22 177 ASP B CA 1
ATOM 2780 C C . ASP B 1 177 ? -3.873 15.719 -11.062 1 41.22 177 ASP B C 1
ATOM 2782 O O . ASP B 1 177 ? -4.027 16.469 -12.031 1 41.22 177 ASP B O 1
ATOM 2786 N N . SER B 1 178 ? -2.578 15.703 -11.406 1 35.56 178 SER B N 1
ATOM 2787 C CA . SER B 1 178 ? -2.352 15.531 -12.836 1 35.56 178 SER B CA 1
ATOM 2788 C C . SER B 1 178 ? -3.438 14.656 -13.469 1 35.56 178 SER B C 1
ATOM 2790 O O . SER B 1 178 ? -3.629 13.508 -13.062 1 35.56 178 SER B O 1
ATOM 2792 N N . ASP B 1 179 ? -4.539 14.93 -13.883 1 33.59 179 ASP B N 1
ATOM 2793 C CA . ASP B 1 179 ? -5.012 14.383 -15.148 1 33.59 179 ASP B CA 1
ATOM 2794 C C . ASP B 1 179 ? -3.854 13.844 -15.984 1 33.59 179 ASP B C 1
ATOM 2796 O O . ASP B 1 179 ? -4.043 13.453 -17.141 1 33.59 179 ASP B O 1
ATOM 2800 N N . SER B 1 180 ? -2.678 14.539 -16.094 1 33.66 180 SER B N 1
ATOM 2801 C CA . SER B 1 180 ? -1.66 13.977 -16.969 1 33.66 180 SER B CA 1
ATOM 2802 C C . SER B 1 180 ? -1.273 12.562 -16.531 1 33.66 180 SER B C 1
ATOM 2804 O O . SER B 1 180 ? -1.552 12.164 -15.398 1 33.66 180 SER B O 1
ATOM 2806 N N . GLU B 1 181 ? -0.265 11.828 -17.172 1 30.72 181 GLU B N 1
ATOM 2807 C CA . GLU B 1 181 ? 0.172 10.438 -17.062 1 30.72 181 GLU B CA 1
ATOM 2808 C C . GLU B 1 181 ? 0.448 10.055 -15.609 1 30.72 181 GLU B C 1
ATOM 2810 O O . GLU B 1 181 ? 0.791 10.914 -14.797 1 30.72 181 GLU B O 1
ATOM 2815 N N . GLY B 1 182 ? 0.192 8.742 -15.125 1 30.03 182 GLY B N 1
ATOM 2816 C CA . GLY B 1 182 ? 0.02 7.816 -14.016 1 30.03 182 GLY B CA 1
ATOM 2817 C C . GLY B 1 182 ? 1.092 7.957 -12.953 1 30.03 182 GLY B C 1
ATOM 2818 O O . GLY B 1 182 ? 2.023 7.152 -12.891 1 30.03 182 GLY B O 1
ATOM 2819 N N . THR B 1 183 ? 1.562 9.141 -12.656 1 32.97 183 THR B N 1
ATOM 2820 C CA . THR B 1 183 ? 2.549 9.008 -11.586 1 32.97 183 THR B CA 1
ATOM 2821 C C . THR B 1 183 ? 1.881 8.609 -10.281 1 32.97 183 THR B C 1
ATOM 2823 O O . THR B 1 183 ? 1.071 9.359 -9.727 1 32.97 183 THR B O 1
ATOM 2826 N N . ASP B 1 184 ? 1.404 7.43 -10.094 1 32.53 184 ASP B N 1
ATOM 2827 C CA . ASP B 1 184 ? 0.889 6.809 -8.875 1 32.53 184 ASP B CA 1
ATOM 2828 C C . ASP B 1 184 ? 1.866 6.977 -7.715 1 32.53 184 ASP B C 1
ATOM 2830 O O . ASP B 1 184 ? 3.029 6.578 -7.812 1 32.53 184 ASP B O 1
ATOM 2834 N N . ILE B 1 185 ? 1.932 8.117 -7.055 1 38.56 185 ILE B N 1
ATOM 2835 C CA . ILE B 1 185 ? 2.666 8.047 -5.797 1 38.56 185 ILE B CA 1
ATOM 2836 C C . ILE B 1 185 ? 2.143 6.883 -4.957 1 38.56 185 ILE B C 1
ATOM 2838 O O . ILE B 1 185 ? 0.971 6.863 -4.578 1 38.56 185 ILE B O 1
ATOM 2842 N N . LYS B 1 186 ? 2.615 5.797 -5.07 1 35.31 186 LYS B N 1
ATOM 2843 C CA . LYS B 1 186 ? 2.268 4.719 -4.148 1 35.31 186 LYS B CA 1
ATOM 2844 C C . LYS B 1 186 ? 2.506 5.133 -2.699 1 35.31 186 LYS B C 1
ATOM 2846 O O . LYS B 1 186 ? 3.609 5.547 -2.34 1 35.31 186 LYS B O 1
ATOM 2851 N N . ASP B 1 187 ? 1.433 5.609 -2.021 1 35.16 187 ASP B N 1
ATOM 2852 C CA . ASP B 1 187 ? 1.304 6.047 -0.635 1 35.16 187 ASP B CA 1
ATOM 2853 C C . ASP B 1 187 ? 2.057 5.113 0.309 1 35.16 187 ASP B C 1
ATOM 2855 O O . ASP B 1 187 ? 1.802 3.906 0.332 1 35.16 187 ASP B O 1
ATOM 2859 N N . THR B 1 188 ? 3.27 5.438 0.651 1 37.47 188 THR B N 1
ATOM 2860 C CA . THR B 1 188 ? 3.832 4.781 1.824 1 37.47 188 THR B CA 1
ATOM 2861 C C . THR B 1 188 ? 2.961 5.023 3.053 1 37.47 188 THR B C 1
ATOM 2863 O O . THR B 1 188 ? 2.59 6.164 3.34 1 37.47 188 THR B O 1
ATOM 2866 N N . PRO B 1 189 ? 2.414 3.934 3.607 1 37.09 189 PRO B N 1
ATOM 2867 C CA . PRO B 1 189 ? 1.604 4.09 4.816 1 37.09 189 PRO B CA 1
ATOM 2868 C C . PRO B 1 189 ? 2.273 4.977 5.867 1 37.09 189 PRO B C 1
ATOM 2870 O O . PRO B 1 189 ? 3.502 4.988 5.977 1 37.09 189 PRO B O 1
ATOM 2873 N N . LEU B 1 190 ? 1.523 5.969 6.414 1 39.22 190 LEU B N 1
ATOM 2874 C CA . LEU B 1 190 ? 1.855 6.832 7.543 1 39.22 190 LEU B CA 1
ATOM 2875 C C . LEU B 1 190 ? 2.297 6.004 8.75 1 39.22 190 LEU B C 1
ATOM 2877 O O . LEU B 1 190 ? 1.537 5.172 9.242 1 39.22 190 LEU B O 1
ATOM 2881 N N . ASN B 1 191 ? 3.5 5.699 8.984 1 31.34 191 ASN B N 1
ATOM 2882 C CA . ASN B 1 191 ? 4.012 5.004 10.156 1 31.34 191 ASN B CA 1
ATOM 2883 C C . ASN B 1 191 ? 3.947 5.887 11.406 1 31.34 191 ASN B C 1
ATOM 2885 O O . ASN B 1 191 ? 4.676 6.871 11.508 1 31.34 191 ASN B O 1
ATOM 2889 N N . THR B 1 192 ? 2.873 6.047 12.117 1 29.27 192 THR B N 1
ATOM 2890 C CA . THR B 1 192 ? 2.84 6.773 13.383 1 29.27 192 THR B CA 1
ATOM 2891 C C . THR B 1 192 ? 3.172 5.848 14.547 1 29.27 192 THR B C 1
ATOM 2893 O O . THR B 1 192 ? 2.527 4.816 14.727 1 29.27 192 THR B O 1
ATOM 2896 N N . SER B 1 193 ? 4.434 5.664 15.062 1 24.55 193 SER B N 1
ATOM 2897 C CA . SER B 1 193 ? 4.816 4.941 16.266 1 24.55 193 SER B CA 1
ATOM 2898 C C . SER B 1 193 ? 4.199 5.574 17.516 1 24.55 193 SER B C 1
ATOM 2900 O O . SER B 1 193 ? 4.453 6.746 17.812 1 24.55 193 SER B O 1
ATOM 2902 N N . ASN B 1 194 ? 3.08 5.223 17.922 1 24.48 194 ASN B N 1
ATOM 2903 C CA . ASN B 1 194 ? 2.607 5.621 19.25 1 24.48 194 ASN B CA 1
ATOM 2904 C C . ASN B 1 194 ? 3.393 4.93 20.359 1 24.48 194 ASN B C 1
ATOM 2906 O O . ASN B 1 194 ? 3.496 3.703 20.375 1 24.48 194 ASN B O 1
ATOM 2910 N N . HIS B 1 195 ? 4.434 5.527 20.984 1 21.44 195 HIS B N 1
ATOM 2911 C CA . HIS B 1 195 ? 4.91 5.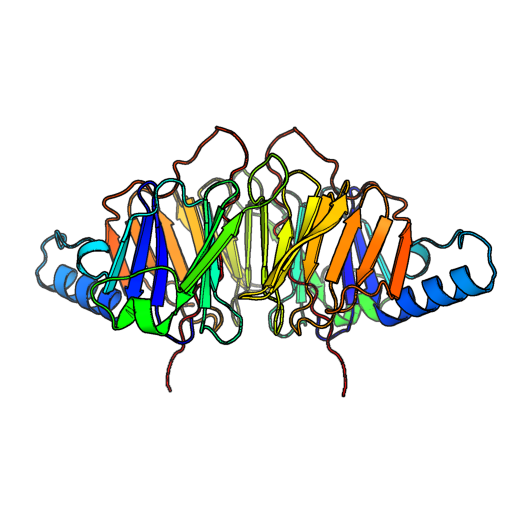137 22.312 1 21.44 195 HIS B CA 1
ATOM 2912 C C . HIS B 1 195 ? 3.771 5.121 23.328 1 21.44 195 HIS B C 1
ATOM 2914 O O . HIS B 1 195 ? 3.123 6.148 23.547 1 21.44 195 HIS B O 1
ATOM 2920 N N . VAL B 1 196 ? 3.211 4.051 23.594 1 17.75 196 VAL B N 1
ATOM 2921 C CA . VAL B 1 196 ? 2.609 3.848 24.906 1 17.75 196 VAL B CA 1
ATOM 2922 C C . VAL B 1 196 ? 3.703 3.627 25.953 1 17.75 196 VAL B C 1
ATOM 2924 O O . VAL B 1 196 ? 4.668 2.9 25.703 1 17.75 196 VAL B O 1
#

Sequence (392 aa):
DGHAAVFLAHPDGFIAVRTKALIEASEEAREKGKASTRCAQDCCVTDVPLPGVTLLALSRDQSVLAACTGSEIQFFSATSLFTDKDIKPSSSCSMGRSGSVKDFKWLDNAYIVLSNGGLSHGSLGQGLKDIMENVDAVDCSKDGNHIAVARKNSLRILLPDLKETCCMALLFQLWPDSDSEGTDIKDTPLNTSNHVDGHAAVFLAHPDGFIAVRTKALIEASEEAREKGKASTRCAQDCCVTDVPLPGVTLLALSRDQSVLAACTGSEIQFFSATSLFTDKDIKPSSSCSMGRSGSVKDFKWLDNAYIVLSNGGLSHGSLGQGLKDIMENVDAVDCSKDGNHIAVARKNSLRILLPDLKETCCMALLFQLWPDSDSEGTDIKDTPLNTSNHV

Radius of gyration: 21.08 Å; Cα contacts (8 Å, |Δi|>4): 954; chains: 2; bounding box: 50×67×46 Å

Secondary structure (DSSP, 8-state):
-TTSEEEEEETTEEEEEEHHHHHHHHHHHHHTTS----BGGGGEEEEEE-TTEEEEEE-TTS-EEEEEETTEEEEEEHHHHHH-SS---SEEEE-SSSS---EEEE-SS-EEEE-SS-EEEEETTTEEEEEESS--EEEEBTTSS-EEEEETTEEEEE-TT--EEEEEE-SS-SS----SS--------B------/-TT-EEEEEETTEEEEEEHHHHHHHHHHHHHTTS----BGGGGEEEEEE-TTEEEEEE-TTS-EEEEEETTEEEEEEHHHHHH-SS---SEEEE-SSSS---EEEE-SS-EEEE-SS-EEEEETTTEEEEEESS--EEEEBTTSS-EEEEETTEEEEE-TT--EEEEEE-SS--S----SS--------B------

Solvent-accessible surface area (backbone atoms only — not comparable to full-atom values): 20685 Å² total; per-residue (Å²): 25,74,75,23,32,42,77,44,61,22,58,57,12,36,32,36,25,39,47,65,50,44,29,51,51,30,47,52,18,58,70,69,71,42,82,48,88,56,31,48,74,73,44,34,63,28,76,47,84,37,63,52,42,49,36,51,40,66,32,90,88,50,50,38,32,39,38,29,35,49,38,34,38,37,29,29,46,41,65,42,47,68,69,44,87,78,76,64,62,75,47,70,44,58,57,90,58,86,53,39,68,59,41,79,42,71,41,89,78,33,33,38,36,31,37,77,23,33,34,29,41,30,30,92,93,76,45,71,40,82,73,47,70,61,37,75,45,75,44,41,17,73,74,36,61,36,34,42,34,34,36,80,44,27,42,31,35,20,37,78,87,63,49,71,56,24,65,26,38,41,95,46,63,37,74,67,82,58,86,58,86,81,76,61,50,59,77,49,63,32,20,42,39,78,85,125,25,75,74,25,32,40,77,44,61,22,60,58,12,37,33,35,26,38,48,64,50,44,30,51,51,29,46,52,18,59,72,68,70,42,83,47,86,56,29,48,75,74,44,33,63,28,76,48,83,38,63,53,43,49,36,52,42,66,32,89,88,49,49,38,34,39,39,29,35,48,40,35,37,38,30,29,46,42,64,42,46,68,68,44,88,78,77,64,62,75,46,70,47,56,57,89,57,85,52,38,67,62,40,78,44,70,40,89,79,33,33,37,35,32,37,78,25,34,33,28,41,29,32,93,92,76,46,70,41,81,74,46,71,60,37,75,45,76,44,42,17,72,74,37,62,37,33,42,36,35,36,79,44,26,43,31,35,19,36,79,86,62,49,72,56,24,67,27,38,41,95,43,64,39,73,66,82,58,86,57,84,85,74,60,50,60,76,49,62,32,21,44,39,75,85,124

InterPro domains:
  IPR015943 WD40/YVTN repeat-like-containing domain superfamily [G3DSA:2.130.10.10] (2-166)
  IPR044694 Nuclear pore complex protein NUP214 [PTHR34418] (3-186)

Foldseek 3Di:
DVQCWDWAADQQGIFIAHPVLVVVQVVVCVVVVHNNPDDRVNRTLADDGDHQWDDWDAAPVRQWIWTWHKFKIFIFGSVCRRPPPDTDGPDMAGDPDHFGFPDWADAPQWIWTDTPFWIWIGGVPGYIGTDDGQWDDWAAAPNRQWIWTDHQQWIWIAGNVRHTDDIGGHPDDDPPVPPPDCPPPPDDHRHDPDDD/DVQCWDWAADQQGIFIAHPVLVVVQVVVCVVVVHVRPDDRVNRTLADDGDHQWDDWDAAPVRQWIWTWHKFKIFIFGSVCRRPPPDTDGPDMAGDPDHFGFPDWDDAPFWIWTDTPFWIWIGGVPGYIGTDDGQWDDWAAAPNRQWIWTDHAQWIWIAGNVRHTDDIGGHPDDDPPVPPPDPPPPPDDHRHDPDDD

Organism: Aegilops tauschii subsp. strangulata (NCBI:txid200361)

Nearest PDB structures (foldseek):
  4zb4-assembly1_A  TM=5.407E-01  e=4.466E-04  Saccharomyces cerevisiae S288C
  8d30-assembly1_A  TM=5.800E-01  e=2.270E-03  Homo sapiens
  6nau-assembly3_C  TM=5.632E-01  e=2.392E-03  Klebsiella pneumoniae subsp. pneumoniae
  5o51-assembly1_A  TM=3.539E-01  e=2.935E-04  Aspergillus fumigatus Af293
  7a3f-assembly1_A  TM=4.398E-01  e=2.828E-01  Homo sapiens

pLDDT: mean 80.34, std 18.8, range [17.5, 97.06]